Protein AF-A0A7S0VX05-F1 (afdb_monomer_lite)

Foldseek 3Di:
DDDDDDDDDWADDAEFLADPDPVVLVCCAVVVVAPHQLPLQHPHPNNLLLLQQDPQLVVVLDVVQDTHRDHDYHYPVSSLVSRLVVCLVPAFEWAKAFAWAKEAAPPFDPPDKDWFKDQSHPPCCVSPIDIAIDDRIKIFYPVQEDAPAPPPNQGAYAQAWAAEAQAWIKGFPDFDADPVRDGRYTYIHTDPCCGRNDDDPPHDDRDHYGYIHGPVQWAKEKEKEADRQFQGRDQCPVPVNNRVVRGDPVRIDITTMTITNVCLPQAASGWHAHPQFAIWGFRNPQADRSYTYINGSHGSDDPSVPVDDDDDDDDDDDDDDDDDDDDDDDPVVLPAQLVLQWFKAKKFFQAWDQDPPDQQKIWTFIFQVDPVHTFTAIASCNQADDRVRRHGAIAMWGQQEDWDDDVNDTHRIYTKWFAPPSRPHIFGFGADPPFDRNFGKDWPPRDHRPHDNHLRDPSSNCSCVVQQVQWHAAQVQFTHGVNTFTATPRGTTGTPPDHRTGMD

Structure (mmCIF, N/CA/C/O backbone):
data_AF-A0A7S0VX05-F1
#
_entry.id   AF-A0A7S0VX05-F1
#
loop_
_atom_site.group_PDB
_atom_site.id
_atom_site.type_symbol
_atom_site.label_atom_id
_atom_site.label_alt_id
_atom_site.label_comp_id
_atom_site.label_asym_id
_atom_site.label_entity_id
_atom_site.label_seq_id
_atom_site.pdbx_PDB_ins_code
_atom_site.Cartn_x
_atom_site.Cartn_y
_atom_site.Cartn_z
_atom_site.occupancy
_atom_site.B_iso_or_equiv
_atom_site.auth_seq_id
_atom_site.auth_comp_id
_atom_site.auth_asym_id
_atom_site.auth_atom_id
_atom_site.pdbx_PDB_model_num
ATOM 1 N N . THR A 1 1 ? 25.798 25.244 -46.385 1.00 67.06 1 THR A N 1
ATOM 2 C CA . THR A 1 1 ? 25.221 23.884 -46.504 1.00 67.06 1 THR A CA 1
ATOM 3 C C . THR A 1 1 ? 24.733 23.450 -45.132 1.00 67.06 1 THR A C 1
ATOM 5 O O . THR A 1 1 ? 25.464 23.641 -44.169 1.00 67.06 1 THR A O 1
ATOM 8 N N . LYS A 1 2 ? 23.485 22.974 -44.989 1.00 72.12 2 LYS A N 1
ATOM 9 C CA . LYS A 1 2 ? 22.988 22.455 -43.697 1.00 72.12 2 LYS A CA 1
ATOM 10 C C . LYS A 1 2 ? 23.768 21.185 -43.349 1.00 72.12 2 LYS A C 1
ATOM 12 O O . LYS A 1 2 ? 23.947 20.338 -44.221 1.00 72.12 2 LYS A O 1
ATOM 17 N N . ALA A 1 3 ? 24.238 21.073 -42.109 1.00 83.50 3 ALA A N 1
ATOM 18 C CA . ALA A 1 3 ? 24.873 19.850 -41.630 1.00 83.50 3 ALA A CA 1
ATOM 19 C C . ALA A 1 3 ? 23.890 18.663 -41.746 1.00 83.50 3 ALA A C 1
ATOM 21 O O . ALA A 1 3 ? 22.695 18.857 -41.492 1.00 83.50 3 ALA A O 1
ATOM 22 N N . PRO A 1 4 ? 24.353 17.461 -42.142 1.00 87.69 4 PRO A N 1
ATOM 23 C CA . PRO A 1 4 ? 23.494 16.285 -42.210 1.00 87.69 4 PRO A CA 1
ATOM 24 C C . PRO A 1 4 ? 23.009 15.888 -40.804 1.00 87.69 4 PRO A C 1
ATOM 26 O O . PRO A 1 4 ? 23.746 16.077 -39.829 1.00 87.69 4 PRO A O 1
ATOM 29 N N . PRO A 1 5 ? 21.782 15.351 -40.676 1.00 93.62 5 PRO A N 1
ATOM 30 C CA . PRO A 1 5 ? 21.260 14.905 -39.389 1.00 93.62 5 PRO A CA 1
ATOM 31 C C . PRO A 1 5 ? 22.116 13.766 -38.821 1.00 93.62 5 PRO A C 1
ATOM 33 O O . PRO A 1 5 ? 22.650 12.943 -39.565 1.00 93.62 5 PRO A O 1
ATOM 36 N N . ARG A 1 6 ? 22.234 13.715 -37.490 1.00 94.62 6 ARG A N 1
ATOM 37 C CA . ARG A 1 6 ? 22.902 12.627 -36.765 1.00 94.62 6 ARG A CA 1
ATOM 38 C C . ARG A 1 6 ? 21.854 11.736 -36.104 1.00 94.62 6 ARG A C 1
ATOM 40 O O . ARG A 1 6 ? 20.959 12.249 -35.438 1.00 94.62 6 ARG A O 1
ATOM 47 N N . GLN A 1 7 ? 21.980 10.426 -36.293 1.00 96.06 7 GLN A N 1
ATOM 48 C CA . GLN A 1 7 ? 21.148 9.418 -35.638 1.00 96.06 7 GLN A CA 1
ATOM 49 C C . GLN A 1 7 ? 21.817 8.957 -34.341 1.00 96.06 7 GLN A C 1
ATOM 51 O O . GLN A 1 7 ? 23.011 8.660 -34.328 1.00 96.06 7 GLN A O 1
ATOM 56 N N . THR A 1 8 ? 21.025 8.874 -33.274 1.00 94.56 8 THR A N 1
ATOM 57 C CA . THR A 1 8 ? 21.423 8.298 -31.988 1.00 94.56 8 THR A CA 1
ATOM 58 C C . THR A 1 8 ? 20.384 7.263 -31.590 1.00 94.56 8 THR A C 1
ATOM 60 O O . THR A 1 8 ? 19.186 7.507 -31.712 1.00 94.56 8 THR A O 1
ATOM 63 N N . GLU A 1 9 ? 20.850 6.118 -31.109 1.00 95.19 9 GLU A N 1
ATOM 64 C CA . GLU A 1 9 ? 20.012 4.990 -30.710 1.00 95.19 9 GLU A CA 1
ATOM 65 C C . GLU A 1 9 ? 20.078 4.785 -29.197 1.00 95.19 9 GLU A C 1
ATOM 67 O O . GLU A 1 9 ? 21.109 5.044 -28.568 1.00 95.19 9 GLU A O 1
ATOM 72 N N . PHE A 1 10 ? 18.969 4.309 -28.639 1.00 94.88 10 PHE A N 1
ATOM 73 C CA . PHE A 1 10 ? 18.800 3.951 -27.236 1.00 94.88 10 PHE A CA 1
ATOM 74 C C . PHE A 1 10 ? 17.977 2.662 -27.137 1.00 94.88 10 PHE A C 1
ATOM 76 O O . PHE A 1 10 ? 17.250 2.313 -28.073 1.00 94.88 10 PHE A O 1
ATOM 83 N N . SER A 1 11 ? 18.115 1.944 -26.026 1.00 92.12 11 SER A N 1
ATOM 84 C CA . SER A 1 11 ? 17.412 0.686 -25.811 1.00 92.12 11 SER A CA 1
ATOM 85 C C . SER A 1 11 ? 15.916 0.907 -25.625 1.00 92.12 11 SER A C 1
ATOM 87 O O . SER A 1 11 ? 15.439 1.945 -25.158 1.00 92.12 11 SER A O 1
ATOM 89 N N . ARG A 1 12 ? 15.137 -0.096 -26.020 1.00 92.00 12 ARG A N 1
ATOM 90 C CA . ARG A 1 12 ? 13.693 -0.074 -25.822 1.00 92.00 12 ARG A CA 1
ATOM 91 C C . ARG A 1 12 ? 13.375 -0.394 -24.361 1.00 92.00 12 ARG A C 1
ATOM 93 O O . ARG A 1 12 ? 13.951 -1.315 -23.791 1.00 92.00 12 ARG A O 1
ATOM 100 N N . LEU A 1 13 ? 12.390 0.303 -23.796 1.00 92.12 13 LEU A N 1
ATOM 101 C CA . LEU A 1 13 ? 11.791 -0.076 -22.519 1.00 92.12 13 LEU A CA 1
ATOM 102 C C . LEU A 1 13 ? 11.137 -1.460 -22.632 1.00 92.12 13 LEU A C 1
ATOM 104 O O . LEU A 1 13 ? 10.221 -1.636 -23.443 1.00 92.12 13 LEU A O 1
ATOM 108 N N . ASN A 1 14 ? 11.532 -2.392 -21.767 1.00 91.06 14 ASN A N 1
ATOM 109 C CA . ASN A 1 14 ? 10.716 -3.552 -21.422 1.00 91.06 14 ASN A CA 1
ATOM 110 C C . ASN A 1 14 ? 10.300 -3.450 -19.958 1.00 91.06 14 ASN A C 1
ATOM 112 O O . ASN A 1 14 ? 11.079 -3.040 -19.101 1.00 91.06 14 ASN A O 1
ATOM 116 N N . LEU A 1 15 ? 9.048 -3.799 -19.696 1.00 93.88 15 LEU A N 1
ATOM 117 C CA . LEU A 1 15 ? 8.442 -3.754 -18.376 1.00 93.88 15 LEU A CA 1
ATOM 118 C C . LEU A 1 15 ? 7.945 -5.166 -18.067 1.00 93.88 15 LEU A C 1
ATOM 120 O O . LEU A 1 15 ? 7.324 -5.805 -18.921 1.00 93.88 15 LEU A O 1
ATOM 124 N N . GLN A 1 16 ? 8.246 -5.663 -16.875 1.00 94.19 16 GLN A N 1
ATOM 125 C CA . GLN A 1 16 ? 7.827 -6.994 -16.458 1.00 94.19 16 GLN A CA 1
ATOM 126 C C . GLN A 1 16 ? 6.302 -7.079 -16.323 1.00 94.19 16 GLN A C 1
ATOM 128 O O . GLN A 1 16 ? 5.625 -6.072 -16.105 1.00 94.19 16 GLN A O 1
ATOM 133 N N . TYR A 1 17 ? 5.755 -8.293 -16.426 1.00 95.50 17 TYR A N 1
ATOM 134 C CA . TYR A 1 17 ? 4.317 -8.576 -16.283 1.00 95.50 17 TYR A CA 1
ATOM 135 C C . TYR A 1 17 ? 3.429 -7.861 -17.313 1.00 95.50 17 TYR A C 1
ATOM 137 O O . TYR A 1 17 ? 2.230 -7.667 -17.095 1.00 95.50 17 TYR A O 1
ATOM 145 N N . THR A 1 18 ? 4.010 -7.450 -18.442 1.00 95.19 18 THR A N 1
ATOM 146 C CA . THR A 1 18 ? 3.303 -6.803 -19.546 1.00 95.19 18 THR A CA 1
ATOM 147 C C . THR A 1 18 ? 3.872 -7.219 -20.901 1.00 95.19 18 THR A C 1
ATOM 149 O O . THR A 1 18 ? 4.925 -7.847 -21.000 1.00 95.19 18 THR A O 1
ATOM 152 N N . VAL A 1 19 ? 3.158 -6.872 -21.971 1.00 95.19 19 VAL A N 1
ATOM 153 C CA . VAL A 1 19 ? 3.586 -7.081 -23.355 1.00 95.19 19 VAL A CA 1
ATOM 154 C C . VAL A 1 19 ? 3.500 -5.768 -24.123 1.00 95.19 19 VAL A C 1
ATOM 156 O O . VAL A 1 19 ? 2.478 -5.094 -24.114 1.00 95.19 19 VAL A O 1
ATOM 159 N N . LEU A 1 20 ? 4.568 -5.406 -24.835 1.00 94.06 20 LEU A N 1
ATOM 160 C CA . LEU A 1 20 ? 4.617 -4.175 -25.643 1.00 94.06 20 LEU A CA 1
ATOM 161 C C . LEU A 1 20 ? 4.624 -4.457 -27.155 1.00 94.06 20 LEU A C 1
ATOM 163 O O . LEU A 1 20 ? 4.715 -3.544 -27.979 1.00 94.06 20 LEU A O 1
ATOM 167 N N . SER A 1 21 ? 4.567 -5.729 -27.553 1.00 94.44 21 SER A N 1
ATOM 168 C CA . SER A 1 21 ? 4.490 -6.121 -28.962 1.00 94.44 21 SER A CA 1
ATOM 169 C C . SER A 1 21 ? 3.117 -5.779 -29.535 1.00 94.44 21 SER A C 1
ATOM 171 O O . SER A 1 21 ? 2.102 -6.249 -29.027 1.00 94.44 21 SER A O 1
ATOM 173 N N . LYS A 1 22 ? 3.086 -5.025 -30.642 1.00 96.31 22 LYS A N 1
ATOM 174 C CA . LYS A 1 22 ? 1.840 -4.652 -31.330 1.00 96.31 22 LYS A CA 1
ATOM 175 C C . LYS A 1 22 ? 0.996 -5.876 -31.696 1.00 96.31 22 LYS A C 1
ATOM 177 O O . LYS A 1 22 ? -0.210 -5.846 -31.504 1.00 96.31 22 LYS A O 1
ATOM 182 N N . ARG A 1 23 ? 1.632 -6.960 -32.162 1.00 96.94 23 ARG A N 1
ATOM 183 C CA . ARG A 1 23 ? 0.952 -8.222 -32.496 1.00 96.94 23 ARG A CA 1
ATOM 184 C C . ARG A 1 23 ? 0.239 -8.817 -31.276 1.00 96.94 23 ARG A C 1
ATOM 186 O O . ARG A 1 23 ? -0.935 -9.140 -31.371 1.00 96.94 23 ARG A O 1
ATOM 193 N N . LYS A 1 24 ? 0.935 -8.899 -30.134 1.00 97.19 24 LYS A N 1
ATOM 194 C CA . LYS A 1 24 ? 0.372 -9.421 -28.876 1.00 97.19 24 LYS A CA 1
ATOM 195 C C . LYS A 1 24 ? -0.763 -8.528 -28.346 1.00 97.19 24 LYS A C 1
ATOM 197 O O . LYS A 1 24 ? -1.786 -9.037 -27.912 1.00 97.19 24 LYS A O 1
ATOM 202 N N . LEU A 1 25 ? -0.612 -7.201 -28.425 1.00 98.19 25 LEU A N 1
ATOM 203 C CA . LEU A 1 25 ? -1.645 -6.249 -27.991 1.00 98.19 25 LEU A CA 1
ATOM 204 C C . LEU A 1 25 ? -2.913 -6.305 -28.855 1.00 98.19 25 LEU A C 1
ATOM 206 O O . LEU A 1 25 ? -4.008 -6.254 -28.309 1.00 98.19 25 LEU A O 1
ATOM 210 N N . ILE A 1 26 ? -2.772 -6.430 -30.181 1.00 98.44 26 ILE A N 1
ATOM 211 C CA . ILE A 1 26 ? -3.913 -6.639 -31.087 1.00 98.44 26 ILE A CA 1
ATOM 212 C C . ILE A 1 26 ? -4.650 -7.921 -30.701 1.00 98.44 26 ILE A C 1
ATOM 214 O O . ILE A 1 26 ? -5.863 -7.884 -30.530 1.00 98.44 26 ILE A O 1
ATOM 218 N N . GLN A 1 27 ? -3.914 -9.013 -30.482 1.00 98.19 27 GLN A N 1
ATOM 219 C CA . GLN A 1 27 ? -4.496 -10.296 -30.101 1.00 98.19 27 GLN A CA 1
ATOM 220 C C . GLN A 1 27 ? -5.305 -10.208 -28.797 1.00 98.19 27 GLN A C 1
ATOM 222 O O . GLN A 1 27 ? -6.437 -10.678 -28.758 1.00 98.19 27 GLN A O 1
ATOM 227 N N . LEU A 1 28 ? -4.782 -9.536 -27.760 1.00 98.44 28 LEU A N 1
ATOM 228 C CA . LEU A 1 28 ? -5.517 -9.311 -26.504 1.00 98.44 28 LEU A CA 1
ATOM 229 C C . LEU A 1 28 ? -6.872 -8.619 -26.726 1.00 98.44 28 LEU A C 1
ATOM 231 O O . LEU A 1 28 ? -7.844 -8.944 -26.045 1.00 98.44 28 LEU A O 1
ATOM 235 N N . VAL A 1 29 ? -6.934 -7.669 -27.662 1.00 98.31 29 VAL A N 1
ATOM 236 C CA . VAL A 1 29 ? -8.146 -6.898 -27.968 1.00 98.31 29 VAL A CA 1
ATOM 237 C C . VAL A 1 29 ? -9.105 -7.687 -28.862 1.00 98.31 29 VAL A C 1
ATOM 239 O O . VAL A 1 29 ? -10.288 -7.783 -28.547 1.00 98.31 29 VAL A O 1
ATOM 242 N N . GLU A 1 30 ? -8.619 -8.258 -29.966 1.00 98.31 30 GLU A N 1
ATOM 243 C CA . GLU A 1 30 ? -9.450 -8.978 -30.942 1.00 98.31 30 GLU A CA 1
ATOM 244 C C . GLU A 1 30 ? -10.059 -10.256 -30.350 1.00 98.31 30 GLU A C 1
ATOM 246 O O . GLU A 1 30 ? -11.229 -10.552 -30.597 1.00 98.31 30 GLU A O 1
ATOM 251 N N . GLU A 1 31 ? -9.306 -10.967 -29.507 1.00 98.25 31 GLU A N 1
ATOM 252 C CA . GLU A 1 31 ? -9.779 -12.160 -28.796 1.00 98.25 31 GLU A CA 1
ATOM 253 C C . GLU A 1 31 ? -10.513 -11.836 -27.480 1.00 98.25 31 GLU A C 1
ATOM 255 O O . GLU A 1 31 ? -10.957 -12.748 -26.786 1.00 98.25 31 GLU A O 1
ATOM 26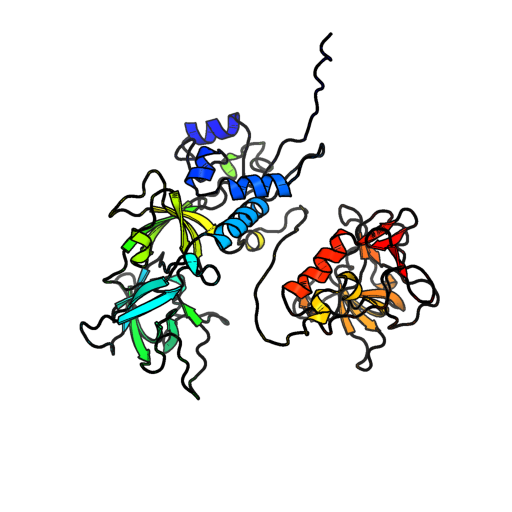0 N N . LYS A 1 32 ? -10.699 -10.548 -27.148 1.00 98.06 32 LYS A N 1
ATOM 261 C CA . LYS A 1 32 ? -11.468 -10.068 -25.982 1.00 98.06 32 LYS A CA 1
ATOM 262 C C . LYS A 1 32 ? -10.935 -10.521 -24.615 1.00 98.06 32 LYS A C 1
ATOM 264 O O . LYS A 1 32 ? -11.705 -10.680 -23.669 1.00 98.06 32 LYS A O 1
ATOM 269 N N . HIS A 1 33 ? -9.617 -10.660 -24.476 1.00 97.94 33 HIS A N 1
ATOM 270 C CA . HIS A 1 33 ? -8.969 -10.825 -23.163 1.00 97.94 33 HIS A CA 1
ATOM 271 C C . HIS A 1 33 ? -8.995 -9.522 -22.342 1.00 97.94 33 HIS A C 1
ATOM 273 O O . HIS A 1 33 ? -8.897 -9.541 -21.114 1.00 97.94 33 HIS A O 1
ATOM 279 N N . VAL A 1 34 ? -9.158 -8.384 -23.025 1.00 98.19 34 VAL A N 1
ATOM 280 C CA . VAL A 1 34 ? -9.359 -7.044 -22.454 1.00 98.19 34 VAL A CA 1
ATOM 281 C C . VAL A 1 34 ? -10.563 -6.347 -23.100 1.00 98.19 34 VAL A C 1
ATOM 283 O O . VAL A 1 34 ? -10.989 -6.721 -24.190 1.00 98.19 34 VAL A O 1
ATOM 286 N N . GLU A 1 35 ? -11.099 -5.307 -22.457 1.00 95.69 35 GLU A N 1
ATOM 287 C CA . GLU A 1 35 ? -12.268 -4.548 -22.940 1.00 95.69 35 GLU A CA 1
ATOM 288 C C . GLU A 1 35 ? -11.981 -3.737 -24.215 1.00 95.69 35 GLU A C 1
ATOM 290 O O . GLU A 1 35 ? -12.895 -3.368 -24.952 1.00 95.69 35 GLU A O 1
ATOM 295 N N . GLY A 1 36 ? -10.708 -3.432 -24.475 1.00 97.56 36 GLY A N 1
ATOM 296 C CA . GLY A 1 36 ? -10.260 -2.675 -25.638 1.00 97.56 36 GLY A CA 1
ATOM 297 C C . GLY A 1 36 ? -8.933 -1.959 -25.400 1.00 97.56 36 GLY A C 1
ATOM 298 O O . GLY A 1 36 ? -8.243 -2.175 -24.406 1.00 97.56 36 GLY A O 1
ATOM 299 N N . TRP A 1 37 ? -8.574 -1.049 -26.307 1.00 98.25 37 TRP A N 1
ATOM 300 C CA . TRP A 1 37 ? -7.308 -0.302 -26.240 1.00 98.25 37 TRP A CA 1
ATOM 301 C C . TRP A 1 37 ? -7.195 0.655 -25.047 1.00 98.25 37 TRP A C 1
ATOM 303 O O . TRP A 1 37 ? -6.087 1.054 -24.688 1.00 98.25 37 TRP A O 1
ATOM 313 N N . SER A 1 38 ? -8.316 1.062 -24.454 1.00 97.94 38 SER A N 1
ATOM 314 C CA . SER A 1 38 ? -8.375 1.910 -23.259 1.00 97.94 38 SER A CA 1
ATOM 315 C C . SER A 1 38 ? -8.634 1.122 -21.972 1.00 97.94 38 SER A C 1
ATOM 317 O O . SER A 1 38 ? -8.846 1.746 -20.936 1.00 97.94 38 SER A O 1
ATOM 319 N N . ASP A 1 39 ? -8.625 -0.215 -22.011 1.00 98.62 39 ASP A N 1
ATOM 320 C CA . ASP A 1 39 ? -8.733 -1.042 -20.806 1.00 98.62 39 ASP A CA 1
ATOM 321 C C . ASP A 1 39 ? -7.608 -0.672 -19.813 1.00 98.62 39 ASP A C 1
ATOM 323 O O . ASP A 1 39 ? -6.441 -0.621 -20.216 1.00 98.62 39 ASP A O 1
ATOM 327 N N . PRO A 1 40 ? -7.908 -0.409 -18.528 1.00 98.50 40 PRO A N 1
ATOM 328 C CA . PRO A 1 40 ? -6.902 -0.057 -17.521 1.00 98.50 40 PRO A CA 1
ATOM 329 C C . PRO A 1 40 ? -5.776 -1.084 -17.306 1.00 98.50 40 PRO A C 1
ATOM 331 O O . PRO A 1 40 ? -4.728 -0.744 -16.752 1.00 98.50 40 PRO A O 1
ATOM 334 N N . ARG A 1 41 ? -5.948 -2.337 -17.739 1.00 98.00 41 ARG A N 1
ATOM 335 C CA . ARG A 1 41 ? -4.910 -3.382 -17.703 1.00 98.00 41 ARG A CA 1
ATOM 336 C C . ARG A 1 41 ? -3.910 -3.264 -18.854 1.00 98.00 41 ARG A C 1
ATOM 338 O O . ARG A 1 41 ? -2.835 -3.857 -18.786 1.00 98.00 41 ARG A O 1
ATOM 345 N N . MET A 1 42 ? -4.244 -2.514 -19.905 1.00 98.12 42 MET A N 1
ATOM 346 C CA . MET A 1 42 ? -3.397 -2.362 -21.086 1.00 98.12 42 MET A CA 1
ATOM 347 C C . MET A 1 42 ? -2.260 -1.358 -20.842 1.00 98.12 42 MET A C 1
ATOM 349 O O . MET A 1 42 ? -2.496 -0.281 -20.293 1.00 98.12 42 MET A O 1
ATOM 353 N N . PRO A 1 43 ? -1.036 -1.629 -21.338 1.00 97.00 43 PRO A N 1
ATOM 354 C CA . PRO A 1 43 ? 0.110 -0.720 -21.217 1.00 97.00 43 PRO A CA 1
ATOM 355 C C . PRO A 1 43 ? 0.064 0.443 -22.227 1.00 97.00 43 PRO A C 1
ATOM 357 O O . PRO A 1 43 ? 1.081 1.052 -22.553 1.00 97.00 43 PRO A O 1
ATOM 360 N N . THR A 1 44 ? -1.107 0.729 -22.789 1.00 98.00 44 THR A N 1
ATOM 361 C CA . THR A 1 44 ? -1.328 1.833 -23.722 1.00 98.00 44 THR A CA 1
ATOM 362 C C . THR A 1 44 ? -1.449 3.134 -22.941 1.00 98.00 44 THR A C 1
ATOM 364 O O . THR A 1 44 ? -1.965 3.143 -21.826 1.00 98.00 44 THR A O 1
ATOM 367 N N . LEU A 1 45 ? -1.058 4.267 -23.535 1.00 98.12 45 LEU A N 1
ATOM 368 C CA . LEU A 1 45 ? -1.234 5.572 -22.881 1.00 98.12 45 LEU A CA 1
ATOM 369 C C . LEU A 1 45 ? -2.706 5.856 -22.531 1.00 98.12 45 LEU A C 1
ATOM 371 O O . LEU A 1 45 ? -2.990 6.447 -21.494 1.00 98.12 45 LEU A O 1
ATOM 375 N N . SER A 1 46 ? -3.648 5.399 -23.361 1.00 98.00 46 SER A N 1
ATOM 376 C CA . SER A 1 46 ? -5.084 5.472 -23.078 1.00 98.00 46 SER A CA 1
ATOM 377 C C . SER A 1 46 ? -5.502 4.598 -21.894 1.00 98.00 46 SER A C 1
ATOM 379 O O . SER A 1 46 ? -6.267 5.065 -21.053 1.00 98.00 46 SER A O 1
ATOM 381 N N . GLY A 1 47 ? -4.996 3.364 -21.810 1.00 98.25 47 GLY A N 1
ATOM 382 C CA . GLY A 1 47 ? -5.283 2.429 -20.723 1.00 98.25 47 GLY A CA 1
ATOM 383 C C . GLY A 1 47 ? -4.725 2.917 -19.392 1.00 98.25 47 GLY A C 1
ATOM 384 O O . GLY A 1 47 ? -5.475 3.073 -18.432 1.00 98.25 47 GLY A O 1
ATOM 385 N N . VAL A 1 48 ? -3.442 3.288 -19.343 1.00 97.62 48 VAL A N 1
ATOM 386 C CA . VAL A 1 48 ? -2.817 3.797 -18.107 1.00 97.62 48 VAL A CA 1
ATOM 387 C C . VAL A 1 48 ? -3.430 5.125 -17.652 1.00 97.62 48 VAL A C 1
ATOM 389 O O . VAL A 1 48 ? -3.608 5.331 -16.452 1.00 97.62 48 VAL A O 1
ATOM 392 N N . ARG A 1 49 ? -3.841 6.000 -18.584 1.00 98.44 49 ARG A N 1
ATOM 393 C CA . ARG A 1 49 ? -4.586 7.225 -18.253 1.00 98.44 49 ARG A CA 1
ATOM 394 C C . ARG A 1 49 ? -5.948 6.900 -17.639 1.00 98.44 49 ARG A C 1
ATOM 396 O O . ARG A 1 49 ? -6.277 7.472 -16.605 1.00 98.44 49 ARG A O 1
ATOM 403 N N . ARG A 1 50 ? -6.720 5.976 -18.229 1.00 98.44 50 ARG A N 1
ATOM 404 C CA . ARG A 1 50 ? -8.020 5.542 -17.679 1.00 98.44 50 ARG A CA 1
ATOM 405 C C . ARG A 1 50 ? -7.862 4.827 -16.332 1.00 98.44 50 ARG A C 1
ATOM 407 O O . ARG A 1 50 ? -8.679 5.017 -15.435 1.00 98.44 50 ARG A O 1
ATOM 414 N N . ARG A 1 51 ? -6.778 4.062 -16.151 1.00 98.50 51 ARG A N 1
ATOM 415 C CA . ARG A 1 51 ? -6.401 3.468 -14.857 1.00 98.50 51 ARG A CA 1
ATOM 416 C C . ARG A 1 51 ? -6.164 4.524 -13.782 1.00 98.50 51 ARG A C 1
ATOM 418 O O . ARG A 1 51 ? -6.377 4.232 -12.613 1.00 98.50 51 ARG A O 1
ATOM 425 N N . GLY A 1 52 ? -5.752 5.727 -14.178 1.00 98.38 52 GLY A N 1
ATOM 426 C CA . GLY A 1 52 ? -5.522 6.865 -13.296 1.00 98.38 52 GLY A CA 1
ATOM 427 C C . GLY A 1 52 ? -4.052 7.208 -13.074 1.00 98.38 52 GLY A C 1
ATOM 428 O O . GLY A 1 52 ? -3.761 8.014 -12.193 1.00 98.38 52 GLY A O 1
ATOM 429 N N . TYR A 1 53 ? -3.122 6.642 -13.854 1.00 98.31 53 TYR A N 1
ATOM 430 C CA . TYR A 1 53 ? -1.740 7.124 -13.851 1.00 98.31 53 TYR A CA 1
ATOM 431 C C . TYR A 1 53 ? -1.700 8.564 -14.353 1.00 98.31 53 TYR A C 1
ATOM 433 O O . TYR A 1 53 ? -2.270 8.897 -15.396 1.00 98.31 53 TYR A O 1
ATOM 441 N N . THR A 1 54 ? -1.007 9.417 -13.607 1.00 98.06 54 THR A N 1
ATOM 442 C CA . THR A 1 54 ? -0.843 10.818 -13.975 1.00 98.06 54 THR A CA 1
ATOM 443 C C . THR A 1 54 ? 0.301 10.981 -14.979 1.00 98.06 54 THR A C 1
ATOM 445 O O . THR A 1 54 ? 1.262 10.200 -14.966 1.00 98.06 54 THR A O 1
ATOM 448 N N . PRO A 1 55 ? 0.249 12.003 -15.850 1.00 98.25 55 PRO A N 1
ATOM 449 C CA . PRO A 1 55 ? 1.378 12.350 -16.707 1.00 98.25 55 PRO A CA 1
ATOM 450 C C . PRO A 1 55 ? 2.679 12.564 -15.917 1.00 98.25 55 PRO A C 1
ATOM 452 O O . PRO A 1 55 ? 3.751 12.188 -16.382 1.00 98.25 55 PRO A O 1
ATOM 455 N N . GLU A 1 56 ? 2.584 13.136 -14.717 1.00 98.38 56 GLU A N 1
ATOM 456 C CA . GLU A 1 56 ? 3.700 13.376 -13.799 1.00 98.38 56 GLU A CA 1
ATOM 457 C C . GLU A 1 56 ? 4.351 12.059 -13.361 1.00 98.38 56 GLU A C 1
ATOM 459 O O . GLU A 1 56 ? 5.572 11.938 -13.430 1.00 98.38 56 GLU A O 1
ATOM 464 N N . ALA A 1 57 ? 3.555 11.051 -12.989 1.00 97.62 57 ALA A N 1
ATOM 465 C CA . ALA A 1 57 ? 4.066 9.740 -12.592 1.00 97.62 57 ALA A CA 1
ATOM 466 C C . ALA A 1 57 ? 4.773 9.019 -13.749 1.00 97.62 57 ALA A C 1
ATOM 468 O O . ALA A 1 57 ? 5.815 8.400 -13.542 1.00 97.62 57 ALA A O 1
ATOM 469 N N . LEU A 1 58 ? 4.242 9.127 -14.973 1.00 97.94 58 LEU A N 1
ATOM 470 C CA . LEU A 1 58 ? 4.869 8.536 -16.159 1.00 97.94 58 LEU A CA 1
ATOM 471 C C . LEU A 1 58 ? 6.190 9.228 -16.518 1.00 97.94 58 LEU A C 1
ATOM 473 O O . LEU A 1 58 ? 7.157 8.551 -16.855 1.00 97.94 58 LEU A O 1
ATOM 477 N N . ARG A 1 59 ? 6.260 10.562 -16.417 1.00 98.31 59 ARG A N 1
ATOM 478 C CA . ARG A 1 59 ? 7.515 11.301 -16.633 1.00 98.31 59 ARG A CA 1
ATOM 479 C C . ARG A 1 59 ? 8.564 10.946 -15.583 1.00 98.31 59 ARG A C 1
ATOM 481 O O . ARG A 1 59 ? 9.697 10.667 -15.957 1.00 98.31 59 ARG A O 1
ATOM 488 N N . LEU A 1 60 ? 8.166 10.877 -14.311 1.00 97.38 60 LEU A N 1
ATOM 489 C CA . LEU A 1 60 ? 9.039 10.456 -13.214 1.00 97.38 60 LEU A CA 1
ATOM 490 C C . LEU A 1 60 ? 9.554 9.023 -13.414 1.00 97.38 60 LEU A C 1
ATOM 492 O O . LEU A 1 60 ? 10.715 8.733 -13.152 1.00 97.38 60 LEU A O 1
ATOM 496 N N . PHE A 1 61 ? 8.708 8.121 -13.915 1.00 96.94 61 PHE A N 1
ATOM 497 C CA . PHE A 1 61 ? 9.126 6.771 -14.287 1.00 96.94 61 PHE A CA 1
ATOM 498 C C . PHE A 1 61 ? 10.181 6.775 -15.401 1.00 96.94 61 PHE A C 1
ATOM 500 O O . PHE A 1 61 ? 11.220 6.138 -15.246 1.00 96.94 61 PHE A O 1
ATOM 507 N N . CYS A 1 62 ? 9.963 7.529 -16.483 1.00 95.69 62 CYS A N 1
ATOM 508 C CA . CYS A 1 62 ? 10.951 7.657 -17.558 1.00 95.69 62 CYS A CA 1
ATOM 509 C C . CYS A 1 62 ? 12.279 8.258 -17.068 1.00 95.69 62 CYS A C 1
ATOM 511 O O . CYS A 1 62 ? 13.339 7.813 -17.497 1.00 95.69 62 CYS A O 1
ATOM 513 N N . GLU A 1 63 ? 12.229 9.242 -16.167 1.00 93.69 63 GLU A N 1
ATOM 514 C CA . GLU A 1 63 ? 13.419 9.848 -15.560 1.00 93.69 63 GLU A CA 1
ATOM 515 C C . GLU A 1 63 ? 14.219 8.828 -14.741 1.00 93.69 63 GLU A C 1
ATOM 517 O O . GLU A 1 63 ? 15.430 8.722 -14.911 1.00 93.69 63 GLU A O 1
ATOM 522 N N . ARG A 1 64 ? 13.541 8.022 -13.913 1.00 89.31 64 ARG A N 1
ATOM 523 C CA . ARG A 1 64 ? 14.188 7.004 -13.068 1.00 89.31 64 ARG A CA 1
ATOM 524 C C . ARG A 1 64 ? 14.798 5.852 -13.846 1.00 89.31 64 ARG A C 1
ATOM 526 O O . ARG A 1 64 ? 15.838 5.343 -13.450 1.00 89.31 64 ARG A O 1
ATOM 533 N N . VAL A 1 65 ? 14.138 5.412 -14.915 1.00 90.25 65 VAL A N 1
ATOM 534 C CA . VAL A 1 65 ? 14.669 4.339 -15.769 1.00 90.25 65 VAL A CA 1
ATOM 535 C C . VAL A 1 65 ? 15.873 4.831 -16.577 1.00 90.25 65 VAL A C 1
ATOM 537 O O . VAL A 1 65 ? 16.775 4.051 -16.878 1.00 90.25 65 VAL A O 1
ATOM 540 N N . GLY A 1 66 ? 15.910 6.127 -16.897 1.00 90.12 66 GLY A N 1
ATOM 541 C CA . GLY A 1 66 ? 16.988 6.733 -17.662 1.00 90.12 66 GLY A CA 1
ATOM 542 C C . GLY A 1 66 ? 17.011 6.287 -19.126 1.00 90.12 66 GLY A C 1
ATOM 543 O O . GLY A 1 66 ? 16.120 5.596 -19.624 1.00 90.12 66 GLY A O 1
ATOM 544 N N . ILE A 1 67 ? 18.046 6.725 -19.843 1.00 91.56 67 ILE A N 1
ATOM 545 C CA . ILE A 1 67 ? 18.274 6.381 -21.249 1.00 91.56 67 ILE A CA 1
ATOM 546 C C . ILE A 1 67 ? 19.652 5.740 -21.352 1.00 91.56 67 ILE A C 1
ATOM 548 O O . ILE A 1 67 ? 20.660 6.367 -21.033 1.00 91.56 67 ILE A O 1
ATOM 552 N N . SER A 1 68 ? 19.702 4.501 -21.832 1.00 89.56 68 SER A N 1
ATOM 553 C CA . SER A 1 68 ? 20.950 3.776 -22.059 1.00 89.56 68 SER A CA 1
ATOM 554 C C . SER A 1 68 ? 20.895 3.016 -23.387 1.00 89.56 68 SER A C 1
ATOM 556 O O . SER A 1 68 ? 19.874 3.001 -24.075 1.00 89.56 68 SER A O 1
ATOM 558 N N . LYS A 1 69 ? 22.018 2.409 -23.783 1.00 88.81 69 LYS A N 1
ATOM 559 C CA . LYS A 1 69 ? 22.071 1.460 -24.909 1.00 88.81 69 LYS A CA 1
ATOM 560 C C . LYS A 1 69 ? 21.939 0.002 -24.463 1.00 88.81 69 LYS A C 1
ATOM 562 O O . LYS A 1 69 ? 21.812 -0.866 -25.317 1.00 88.81 69 LYS A O 1
ATOM 567 N N . ALA A 1 70 ? 21.996 -0.259 -23.158 1.00 83.31 70 ALA A N 1
ATOM 568 C CA . ALA A 1 70 ? 21.833 -1.593 -22.599 1.00 83.31 70 ALA A CA 1
ATOM 569 C C . ALA A 1 70 ? 20.345 -1.942 -22.532 1.00 83.31 70 ALA A C 1
ATOM 571 O O . ALA A 1 70 ? 19.520 -1.079 -22.214 1.00 83.31 70 ALA A O 1
ATOM 572 N N . ASP A 1 71 ? 19.997 -3.191 -22.831 1.00 79.88 71 ASP A N 1
ATOM 573 C CA . ASP A 1 71 ? 18.613 -3.646 -22.740 1.00 79.88 71 ASP A CA 1
ATOM 574 C C . ASP A 1 71 ? 18.080 -3.475 -21.315 1.00 79.88 71 ASP A C 1
ATOM 576 O O . ASP A 1 71 ? 18.736 -3.818 -20.334 1.00 79.88 71 ASP A O 1
ATOM 580 N N . SER A 1 72 ? 16.872 -2.920 -21.209 1.00 77.31 72 SER A N 1
ATOM 581 C CA . SER A 1 72 ? 16.207 -2.683 -19.929 1.00 77.31 72 SER A CA 1
ATOM 582 C C . SER A 1 72 ? 15.041 -3.651 -19.761 1.00 77.31 72 SER A C 1
ATOM 584 O O . SER A 1 72 ? 14.233 -3.820 -20.677 1.00 77.31 72 SER A O 1
ATOM 586 N N . ASN A 1 73 ? 14.953 -4.286 -18.591 1.00 84.62 73 ASN A N 1
ATOM 587 C CA . ASN A 1 73 ? 13.798 -5.070 -18.159 1.00 84.62 73 ASN A CA 1
ATOM 588 C C . ASN A 1 73 ? 13.387 -4.623 -16.753 1.00 84.62 73 ASN A C 1
ATOM 590 O O . ASN A 1 73 ? 13.890 -5.123 -15.748 1.00 84.62 73 ASN A O 1
ATOM 594 N N . ILE A 1 74 ? 12.513 -3.626 -16.705 1.00 91.00 74 ILE A N 1
ATOM 595 C CA . ILE A 1 74 ? 12.153 -2.900 -15.490 1.00 91.00 74 ILE A CA 1
ATOM 596 C C . ILE A 1 74 ? 11.024 -3.629 -14.762 1.00 91.00 74 ILE A C 1
ATOM 598 O O . ILE A 1 74 ? 10.056 -4.057 -15.392 1.00 91.00 74 ILE A O 1
ATOM 602 N N . ASP A 1 75 ? 11.112 -3.761 -13.438 1.00 90.06 75 ASP A N 1
ATOM 603 C CA . ASP A 1 75 ? 9.999 -4.290 -12.643 1.00 90.06 75 ASP A CA 1
ATOM 604 C C . ASP A 1 75 ? 8.822 -3.295 -12.646 1.00 90.06 75 ASP A C 1
ATOM 606 O O . ASP A 1 75 ? 9.000 -2.079 -12.519 1.00 90.06 75 ASP A O 1
ATOM 610 N N . MET A 1 76 ? 7.599 -3.817 -12.775 1.00 91.81 76 MET A N 1
ATOM 611 C CA . MET A 1 76 ? 6.353 -3.043 -12.715 1.00 91.81 76 MET A CA 1
ATOM 612 C C . MET A 1 76 ? 6.258 -2.188 -11.446 1.00 91.81 76 MET A C 1
ATOM 614 O O . MET A 1 76 ? 5.713 -1.083 -11.472 1.00 91.81 76 MET A O 1
ATOM 618 N N . SER A 1 77 ? 6.824 -2.668 -10.343 1.00 90.50 77 SER A N 1
ATOM 619 C CA . SER A 1 77 ? 6.827 -1.968 -9.067 1.00 90.50 77 SER A CA 1
ATOM 620 C C . SER A 1 77 ? 7.495 -0.587 -9.148 1.00 90.50 77 SER A C 1
ATOM 622 O O . SER A 1 77 ? 7.057 0.326 -8.458 1.00 90.50 77 SER A O 1
ATOM 624 N N . VAL A 1 78 ? 8.475 -0.364 -10.037 1.00 92.81 78 VAL A N 1
ATOM 625 C CA . VAL A 1 78 ? 9.103 0.962 -10.228 1.00 92.81 78 VAL A CA 1
ATOM 626 C C . VAL A 1 78 ? 8.092 1.983 -10.761 1.00 92.81 78 VAL A C 1
ATOM 628 O O . VAL A 1 78 ? 8.040 3.120 -10.290 1.00 92.81 78 VAL A O 1
ATOM 631 N N . LEU A 1 79 ? 7.241 1.579 -11.708 1.00 95.50 79 LEU A N 1
ATOM 632 C CA . LEU A 1 79 ? 6.156 2.421 -12.218 1.00 95.50 79 LEU A CA 1
ATOM 633 C C . LEU A 1 79 ? 5.101 2.676 -11.131 1.00 95.50 79 LEU A C 1
ATOM 635 O O . LEU A 1 79 ? 4.603 3.796 -10.983 1.00 95.50 79 LEU A O 1
ATOM 639 N N . GLU A 1 80 ? 4.767 1.649 -10.350 1.00 94.88 80 GLU A N 1
ATOM 640 C CA . GLU A 1 80 ? 3.833 1.779 -9.231 1.00 94.88 80 GLU A CA 1
ATOM 641 C C . GLU A 1 80 ? 4.370 2.715 -8.133 1.00 94.88 80 GLU A C 1
ATOM 643 O O . GLU A 1 80 ? 3.597 3.472 -7.543 1.00 94.88 80 GLU A O 1
ATOM 648 N N . ASP A 1 81 ? 5.684 2.725 -7.899 1.00 94.88 81 ASP A N 1
ATOM 649 C CA . ASP A 1 81 ? 6.364 3.621 -6.958 1.00 94.88 81 ASP A CA 1
ATOM 650 C C . ASP A 1 81 ? 6.238 5.075 -7.374 1.00 94.88 81 ASP A C 1
ATOM 652 O O . ASP A 1 81 ? 5.889 5.919 -6.548 1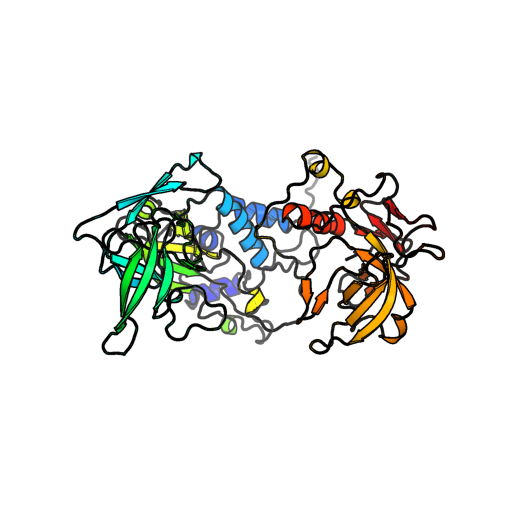.00 94.88 81 ASP A O 1
ATOM 656 N N . CYS A 1 82 ? 6.478 5.368 -8.653 1.00 96.75 82 CYS A N 1
ATOM 657 C CA . CYS A 1 82 ? 6.302 6.711 -9.196 1.00 96.75 82 CYS A CA 1
ATOM 658 C C . CYS A 1 82 ? 4.858 7.193 -9.029 1.00 96.75 82 CYS A C 1
ATOM 660 O O . CYS A 1 82 ? 4.628 8.330 -8.619 1.00 96.75 82 CYS A O 1
ATOM 662 N N . ALA A 1 83 ? 3.877 6.324 -9.297 1.00 97.69 83 ALA A N 1
ATOM 663 C CA . ALA A 1 83 ? 2.471 6.657 -9.097 1.00 97.69 83 ALA A CA 1
ATOM 664 C C . ALA A 1 83 ? 2.148 6.923 -7.622 1.00 97.69 83 ALA A C 1
ATOM 666 O O . ALA A 1 83 ? 1.525 7.938 -7.316 1.00 97.69 83 ALA A O 1
ATOM 667 N N . ARG A 1 84 ? 2.604 6.063 -6.700 1.00 97.19 84 ARG A N 1
ATOM 668 C CA . ARG A 1 84 ? 2.414 6.272 -5.255 1.00 97.19 84 ARG A CA 1
ATOM 669 C C . ARG A 1 84 ? 3.042 7.579 -4.790 1.00 97.19 84 ARG A C 1
ATOM 671 O O . ARG A 1 84 ? 2.415 8.307 -4.032 1.00 97.19 84 ARG A O 1
ATOM 678 N N . GLU A 1 85 ? 4.249 7.893 -5.248 1.00 95.44 85 GLU A N 1
ATOM 679 C CA . GLU A 1 85 ? 4.954 9.112 -4.854 1.00 95.44 85 GLU A CA 1
ATOM 680 C C . GLU A 1 85 ? 4.227 10.382 -5.289 1.00 95.44 85 GLU A C 1
ATOM 682 O O . GLU A 1 85 ? 4.048 11.295 -4.483 1.00 95.44 85 GLU A O 1
ATOM 687 N N . VAL A 1 86 ? 3.769 10.428 -6.539 1.00 97.31 86 VAL A N 1
ATOM 688 C CA . VAL A 1 86 ? 3.051 11.589 -7.076 1.00 97.31 86 VAL A CA 1
ATOM 689 C C . VAL A 1 86 ? 1.665 11.733 -6.435 1.00 97.31 86 VAL A C 1
ATOM 691 O O . VAL A 1 86 ? 1.257 12.837 -6.061 1.00 97.31 86 VAL A O 1
ATOM 694 N N . LEU A 1 87 ? 0.937 10.627 -6.266 1.00 97.62 87 LEU A N 1
ATOM 695 C CA . LEU A 1 87 ? -0.415 10.647 -5.701 1.00 97.62 87 LEU A CA 1
ATOM 696 C C . LEU A 1 87 ? -0.413 10.908 -4.188 1.00 97.62 87 LEU A C 1
ATOM 698 O O . LEU A 1 87 ? -1.309 11.591 -3.695 1.00 97.62 87 LEU A O 1
ATOM 702 N N . GLU A 1 88 ? 0.612 10.466 -3.449 1.00 95.88 88 GLU A N 1
ATOM 703 C CA . GLU A 1 88 ? 0.777 10.766 -2.015 1.00 95.88 88 GLU A CA 1
ATOM 704 C C . GLU A 1 88 ? 0.817 12.270 -1.741 1.00 95.88 88 GLU A C 1
ATOM 706 O O . GLU A 1 88 ? 0.453 12.672 -0.637 1.00 95.88 88 GLU A O 1
ATOM 711 N N . GLN A 1 89 ? 1.243 13.083 -2.716 1.00 93.94 89 GLN A N 1
ATOM 712 C CA . GLN A 1 89 ? 1.346 14.536 -2.593 1.00 93.94 89 GLN A CA 1
ATOM 713 C C . GLN A 1 89 ? 0.047 15.279 -2.920 1.00 93.94 89 GLN A C 1
ATOM 715 O O . GLN A 1 89 ? -0.060 16.446 -2.552 1.00 93.94 89 GLN A O 1
ATOM 720 N N . SER A 1 90 ? -0.901 14.662 -3.630 1.00 92.06 90 SER A N 1
ATOM 721 C CA . SER A 1 90 ? -2.022 15.376 -4.264 1.00 92.06 90 SER A CA 1
ATOM 722 C C . SER A 1 90 ? -3.404 14.785 -3.976 1.00 92.06 90 SER A C 1
ATOM 724 O O . SER A 1 90 ? -4.375 15.534 -3.944 1.00 92.06 90 SER A O 1
ATOM 726 N N . ALA A 1 91 ? -3.520 13.475 -3.737 1.00 97.06 91 ALA A N 1
ATOM 727 C CA . ALA A 1 91 ? -4.817 12.819 -3.588 1.00 97.06 91 ALA A CA 1
ATOM 728 C C . ALA A 1 91 ? -5.433 13.074 -2.193 1.00 97.06 91 ALA A C 1
ATOM 730 O O . ALA A 1 91 ? -4.802 12.732 -1.194 1.00 97.06 91 ALA A O 1
ATOM 731 N N . PRO A 1 92 ? -6.658 13.604 -2.054 1.00 97.31 92 PRO A N 1
ATOM 732 C CA . PRO A 1 92 ? -7.341 13.641 -0.760 1.00 97.31 92 PRO A CA 1
ATOM 733 C C . PRO A 1 92 ? -7.554 12.223 -0.203 1.00 97.31 92 PRO A C 1
ATOM 735 O O . PRO A 1 92 ? -7.620 11.247 -0.950 1.00 97.31 92 PRO A O 1
ATOM 738 N N . ARG A 1 93 ? -7.625 12.094 1.121 1.00 97.38 93 ARG A N 1
ATOM 739 C CA . ARG A 1 93 ? -7.910 10.846 1.837 1.00 97.38 93 ARG A CA 1
ATOM 740 C C . ARG A 1 93 ? -9.409 10.734 2.063 1.00 97.38 93 ARG A C 1
ATOM 742 O O . ARG A 1 93 ? -10.058 11.726 2.373 1.00 97.38 93 ARG A O 1
ATOM 749 N N . ALA A 1 94 ? -9.921 9.518 1.953 1.00 97.81 94 ALA A N 1
ATOM 750 C CA . ALA A 1 94 ? -11.304 9.191 2.253 1.00 97.81 94 ALA A CA 1
ATOM 751 C C . ALA A 1 94 ? -11.401 7.776 2.836 1.00 97.81 94 ALA A C 1
ATOM 753 O O . ALA A 1 94 ? -10.555 6.918 2.565 1.00 97.81 94 ALA A O 1
ATOM 754 N N . LEU A 1 95 ? -12.435 7.529 3.631 1.00 98.12 95 LEU A N 1
ATOM 755 C CA . LEU A 1 95 ? -12.824 6.194 4.061 1.00 98.12 95 LEU A CA 1
ATOM 756 C C . LEU A 1 95 ? -13.671 5.526 2.974 1.00 98.12 95 LEU A C 1
ATOM 758 O O . LEU A 1 95 ? -14.571 6.141 2.398 1.00 98.12 95 LEU A O 1
ATOM 762 N N . ALA A 1 96 ? -13.393 4.253 2.713 1.00 98.12 96 ALA A N 1
ATOM 763 C CA . ALA A 1 96 ? -14.217 3.413 1.858 1.00 98.12 96 ALA A CA 1
ATOM 764 C C . ALA A 1 96 ? -14.187 1.976 2.366 1.00 98.12 96 ALA A C 1
ATOM 766 O O . ALA A 1 96 ? -13.163 1.522 2.860 1.00 98.12 96 ALA A O 1
ATOM 767 N N . VAL A 1 97 ? -15.302 1.277 2.222 1.00 98.38 97 VAL A N 1
ATOM 768 C CA . VAL A 1 97 ? -15.478 -0.135 2.551 1.00 98.38 97 VAL A CA 1
ATOM 769 C C . VAL A 1 97 ? -15.804 -0.860 1.256 1.00 98.38 97 VAL A C 1
ATOM 771 O O . VAL A 1 97 ? -16.758 -0.493 0.571 1.00 98.38 97 VAL A O 1
ATOM 774 N N . LEU A 1 98 ? -14.990 -1.844 0.885 1.00 97.56 98 LEU A N 1
ATOM 775 C CA . LEU A 1 98 ? -15.070 -2.501 -0.421 1.00 97.56 98 LEU A CA 1
ATOM 776 C C . LEU A 1 98 ? -15.852 -3.814 -0.382 1.00 97.56 98 LEU A C 1
ATOM 778 O O . LEU A 1 98 ? -16.425 -4.198 -1.401 1.00 97.56 98 LEU A O 1
ATOM 782 N N . ASP A 1 99 ? -15.867 -4.483 0.769 1.00 96.00 99 ASP A N 1
ATOM 783 C CA . ASP A 1 99 ? -16.630 -5.707 1.018 1.00 96.00 99 ASP A CA 1
ATOM 784 C C . ASP A 1 99 ? -17.457 -5.537 2.306 1.00 96.00 99 ASP A C 1
ATOM 786 O O . ASP A 1 99 ? -16.977 -5.865 3.392 1.00 96.00 99 ASP A O 1
ATOM 790 N N . PRO A 1 100 ? -18.643 -4.902 2.232 1.00 97.31 100 PRO A N 1
ATOM 791 C CA . PRO A 1 100 ? -19.333 -4.386 3.409 1.00 97.31 100 PRO A CA 1
ATOM 792 C C . PRO A 1 100 ? -19.979 -5.476 4.272 1.00 97.31 100 PRO A C 1
ATOM 794 O O . PRO A 1 100 ? -20.856 -6.209 3.820 1.00 97.31 100 PRO A O 1
ATOM 797 N N . ILE A 1 101 ? -19.632 -5.480 5.560 1.00 97.31 101 ILE A N 1
ATOM 798 C CA . ILE A 1 101 ? -20.391 -6.117 6.642 1.00 97.31 101 ILE A CA 1
ATOM 799 C C . ILE A 1 101 ? -21.028 -5.024 7.497 1.00 97.31 101 ILE A C 1
ATOM 801 O O . ILE A 1 101 ? -20.371 -4.044 7.861 1.00 97.31 101 ILE A O 1
ATOM 805 N N . LYS A 1 102 ? -22.304 -5.202 7.848 1.00 98.50 102 LYS A N 1
ATOM 806 C CA . LYS A 1 102 ? -23.018 -4.280 8.731 1.00 98.50 102 LYS A CA 1
ATOM 807 C C . LYS A 1 102 ? -22.549 -4.428 10.180 1.00 98.50 102 LYS A C 1
ATOM 809 O O . LYS A 1 102 ? -22.418 -5.538 10.685 1.00 98.50 102 LYS A O 1
ATOM 814 N N . LEU A 1 103 ? -22.351 -3.312 10.867 1.00 98.69 103 LEU A N 1
ATOM 815 C CA . LEU A 1 103 ? -22.072 -3.239 12.295 1.00 98.69 103 LEU A CA 1
ATOM 816 C C . LEU A 1 103 ? -23.069 -2.274 12.945 1.00 98.69 103 LEU A C 1
ATOM 818 O O . LEU A 1 103 ? -23.066 -1.075 12.660 1.00 98.69 103 LEU A O 1
ATOM 822 N N . THR A 1 104 ? -23.900 -2.799 13.845 1.00 98.69 104 THR A N 1
ATOM 823 C CA . THR A 1 104 ? -24.896 -2.032 14.602 1.00 98.69 104 THR A CA 1
ATOM 824 C C . THR A 1 104 ? -24.414 -1.814 16.031 1.00 98.69 104 THR A C 1
ATOM 826 O O . THR A 1 104 ? -24.141 -2.759 16.766 1.00 98.69 104 THR A O 1
ATOM 829 N N . ILE A 1 105 ? -24.335 -0.556 16.447 1.00 98.62 105 ILE A N 1
ATOM 830 C CA . ILE A 1 105 ? -23.979 -0.127 17.796 1.00 98.62 105 ILE A CA 1
ATOM 831 C C . ILE A 1 105 ? -25.259 -0.034 18.626 1.00 98.62 105 ILE A C 1
ATOM 833 O O . ILE A 1 105 ? -26.020 0.926 18.543 1.00 98.62 105 ILE A O 1
ATOM 837 N N . THR A 1 106 ? -25.486 -1.051 19.444 1.00 98.31 106 THR A N 1
ATOM 838 C CA . THR A 1 106 ? -26.739 -1.289 20.173 1.00 98.31 106 THR A CA 1
ATOM 839 C C . THR A 1 106 ? -27.010 -0.289 21.296 1.00 98.31 106 THR A C 1
ATOM 841 O O . THR A 1 106 ? -28.167 -0.028 21.609 1.00 98.31 106 THR A O 1
ATOM 844 N N . ASN A 1 107 ? -25.970 0.309 21.884 1.00 98.06 107 ASN A N 1
ATOM 845 C CA . ASN A 1 107 ? -26.088 1.361 22.900 1.00 98.06 107 ASN A CA 1
ATOM 846 C C . ASN A 1 107 ? -25.967 2.785 22.320 1.00 98.06 107 ASN A C 1
ATOM 848 O O . ASN A 1 107 ? -25.770 3.735 23.079 1.00 98.06 107 ASN A O 1
ATOM 852 N N . TRP A 1 108 ? -26.057 2.953 20.995 1.00 98.00 108 TRP A N 1
ATOM 853 C CA . TRP A 1 108 ? -26.069 4.273 20.362 1.00 98.00 108 TRP A CA 1
ATOM 854 C C . TRP A 1 108 ? -27.451 4.938 20.489 1.00 98.00 108 TRP A C 1
ATOM 856 O O . TRP A 1 108 ? -28.459 4.267 20.265 1.00 98.00 108 TRP A O 1
ATOM 866 N N . PRO A 1 109 ? -27.543 6.247 20.798 1.00 95.81 109 PRO A N 1
ATOM 867 C CA . PRO A 1 109 ? -28.833 6.932 20.873 1.00 95.81 109 PRO A CA 1
ATOM 868 C C . PRO A 1 109 ? -29.576 6.917 19.529 1.00 95.81 109 PRO A C 1
ATOM 870 O O . PRO A 1 109 ? -29.019 7.296 18.495 1.00 95.81 109 PRO A O 1
ATOM 873 N N . GLU A 1 110 ? -30.844 6.508 19.547 1.00 92.56 110 GLU A N 1
ATOM 874 C CA . GLU A 1 110 ? -31.676 6.401 18.347 1.00 92.56 110 GLU A CA 1
ATOM 875 C C . GLU A 1 110 ? -31.775 7.741 17.596 1.00 92.56 110 GLU A C 1
ATOM 877 O O . GLU A 1 110 ? -31.899 8.808 18.199 1.00 92.56 110 GLU A O 1
ATOM 882 N N . GLY A 1 111 ? -31.668 7.696 16.264 1.00 91.19 111 GLY A N 1
ATOM 883 C CA . GLY A 1 111 ? -31.744 8.875 15.393 1.00 91.19 111 GLY A CA 1
ATOM 884 C C . GLY A 1 111 ? -30.554 9.840 15.480 1.00 91.19 111 GLY A C 1
ATOM 885 O O . GLY A 1 111 ? -30.482 10.786 14.696 1.00 91.19 111 GLY A O 1
ATOM 886 N N . LYS A 1 112 ? -29.596 9.619 16.389 1.00 96.62 112 LYS A N 1
ATOM 887 C CA . LYS A 1 112 ? -28.432 10.495 16.535 1.00 96.62 112 LYS A CA 1
ATOM 888 C C . LYS A 1 112 ? -27.435 10.270 15.400 1.00 96.62 112 LYS A C 1
ATOM 890 O O . LYS A 1 112 ? -26.939 9.158 15.208 1.00 96.62 112 LYS A O 1
ATOM 895 N N . VAL A 1 113 ? -27.077 11.358 14.726 1.00 97.50 113 VAL A N 1
ATOM 896 C CA . VAL A 1 113 ? -25.961 11.426 13.778 1.00 97.50 113 VAL A CA 1
ATOM 897 C C . VAL A 1 113 ? -24.951 12.431 14.316 1.00 97.50 113 VAL A C 1
ATOM 899 O O . VAL A 1 113 ? -25.319 13.538 14.708 1.00 97.50 113 VAL A O 1
ATOM 902 N N . GLU A 1 114 ? -23.684 12.036 14.373 1.00 96.69 114 GLU A N 1
ATOM 903 C CA . GLU A 1 114 ? -22.573 12.932 14.695 1.00 96.69 114 GLU A CA 1
ATOM 904 C C . GLU A 1 114 ? -21.698 13.156 13.465 1.00 96.69 114 GLU A C 1
ATOM 906 O O . GLU A 1 114 ? -21.567 12.275 12.622 1.00 96.69 114 GLU A O 1
ATOM 911 N N . GLU A 1 115 ? -21.060 14.320 13.379 1.00 96.38 115 GLU A N 1
ATOM 912 C CA . GLU A 1 115 ? -20.043 14.593 12.365 1.00 96.38 115 GLU A CA 1
ATOM 913 C C . GLU A 1 115 ? -18.652 14.596 13.004 1.00 96.38 115 GLU A C 1
ATOM 915 O O . GLU A 1 115 ? -18.416 15.239 14.034 1.00 96.38 115 GLU A O 1
ATOM 920 N N . PHE A 1 116 ? -17.717 13.898 12.363 1.00 96.38 116 PHE A N 1
ATOM 921 C CA . PHE A 1 116 ? -16.290 14.007 12.641 1.00 96.38 116 PHE A CA 1
ATOM 922 C C . PHE A 1 116 ? -15.624 14.837 11.554 1.00 96.38 116 PHE A C 1
ATOM 924 O O . PHE A 1 116 ? -15.818 14.575 10.370 1.00 96.38 116 PHE A O 1
ATOM 931 N N . GLU A 1 117 ? -14.821 15.820 11.950 1.00 94.50 117 GLU A N 1
ATOM 932 C CA . GLU A 1 117 ? -14.045 16.635 11.020 1.00 94.50 117 GLU A CA 1
ATOM 933 C C . GLU A 1 117 ? -12.568 16.239 11.075 1.00 94.50 117 GLU A C 1
ATOM 935 O O . GLU A 1 117 ? -12.004 16.009 12.147 1.00 94.50 117 GLU A O 1
ATOM 940 N N . THR A 1 118 ? -11.943 16.120 9.908 1.00 94.75 118 THR A N 1
ATOM 941 C CA . THR A 1 118 ? -10.521 15.797 9.775 1.00 94.75 118 THR A CA 1
ATOM 942 C C . THR A 1 118 ? -9.954 16.429 8.509 1.00 94.75 118 THR A C 1
ATOM 944 O O . THR A 1 118 ? -10.699 16.741 7.581 1.00 94.75 118 THR A O 1
ATOM 947 N N . ASP A 1 119 ? -8.637 16.589 8.433 1.00 95.19 119 ASP A N 1
ATOM 948 C CA . ASP A 1 119 ? -7.982 17.095 7.229 1.00 95.19 119 ASP A CA 1
ATOM 949 C C . ASP A 1 119 ? -8.267 16.183 6.030 1.00 95.19 119 ASP A C 1
ATOM 951 O O . ASP A 1 119 ? -8.167 14.955 6.118 1.00 95.19 119 ASP A O 1
ATOM 955 N N . ALA A 1 120 ? -8.551 16.767 4.865 1.00 95.38 120 ALA A N 1
ATOM 956 C CA . ALA A 1 120 ? -8.628 16.017 3.616 1.00 95.38 120 ALA A CA 1
ATOM 957 C C . ALA A 1 120 ? -7.272 15.381 3.272 1.00 95.38 120 ALA A C 1
ATOM 959 O O . ALA A 1 120 ? -7.214 14.365 2.586 1.00 95.38 120 ALA A O 1
ATOM 960 N N . HIS A 1 121 ? -6.165 15.936 3.772 1.00 96.38 121 HIS A N 1
ATOM 961 C CA . HIS A 1 121 ? -4.834 15.386 3.568 1.00 96.38 121 HIS A CA 1
ATOM 962 C C . HIS A 1 121 ? -3.889 15.719 4.738 1.00 96.38 121 HIS A C 1
ATOM 964 O O . HIS A 1 121 ? -3.683 16.892 5.038 1.00 96.38 121 HIS A O 1
ATOM 970 N N . PRO A 1 122 ? -3.177 14.733 5.324 1.00 91.06 122 PRO A N 1
ATOM 971 C CA . PRO A 1 122 ? -2.403 14.917 6.565 1.00 91.06 122 PRO A CA 1
ATOM 972 C C . PRO A 1 122 ? -1.200 15.872 6.461 1.00 91.06 122 PRO A C 1
ATOM 974 O O . PRO A 1 122 ? -0.604 16.245 7.464 1.00 91.06 122 PRO A O 1
ATOM 977 N N . LYS A 1 123 ? -0.772 16.190 5.238 1.00 92.56 123 LYS A N 1
ATOM 978 C CA . LYS A 1 123 ? 0.378 17.067 4.941 1.00 92.56 123 LYS A CA 1
ATOM 979 C C . LYS A 1 123 ? 0.064 18.225 3.989 1.00 92.56 123 LYS A C 1
ATOM 981 O O . LYS A 1 123 ? 0.993 18.895 3.557 1.00 92.56 123 LYS A O 1
ATOM 986 N N . ARG A 1 124 ? -1.199 18.387 3.580 1.00 93.06 124 ARG A N 1
ATOM 987 C CA . ARG A 1 124 ? -1.605 19.361 2.552 1.00 93.06 124 ARG A CA 1
ATOM 988 C C . ARG A 1 124 ? -2.849 20.108 3.048 1.00 93.06 124 ARG A C 1
ATOM 990 O O . ARG A 1 124 ? -3.955 19.782 2.616 1.00 93.06 124 ARG A O 1
ATOM 997 N N . PRO A 1 125 ? -2.691 21.028 4.017 1.00 92.50 125 PRO A N 1
ATOM 998 C CA . PRO A 1 125 ? -3.816 21.742 4.625 1.00 92.50 125 PRO A CA 1
ATOM 999 C C . PRO A 1 125 ? -4.618 22.573 3.613 1.00 92.50 125 PRO A C 1
ATOM 1001 O O . PRO A 1 125 ? -5.795 22.838 3.828 1.00 92.50 125 PRO A O 1
ATOM 1004 N N . GLU A 1 126 ? -4.024 22.948 2.480 1.00 94.50 126 GLU A N 1
ATOM 1005 C CA . GLU A 1 126 ? -4.710 23.650 1.394 1.00 94.50 126 GLU A CA 1
ATOM 1006 C C . GLU A 1 126 ? -5.789 22.809 0.695 1.00 94.50 126 GLU A C 1
ATOM 1008 O O . GLU A 1 126 ? -6.634 23.372 0.004 1.00 94.50 126 GLU A O 1
ATOM 1013 N N . LEU A 1 127 ? -5.784 21.481 0.874 1.00 92.31 127 LEU A N 1
ATOM 1014 C CA . LEU A 1 127 ? -6.867 20.606 0.412 1.00 92.31 127 LEU A CA 1
ATOM 1015 C C . LEU A 1 127 ? -8.093 20.653 1.341 1.00 92.31 127 LEU A C 1
ATOM 1017 O O . LEU A 1 127 ? -9.102 20.014 1.050 1.00 92.31 127 LEU A O 1
ATOM 1021 N N . GLY A 1 128 ? -8.020 21.422 2.431 1.00 95.50 128 GLY A N 1
ATOM 1022 C CA . GLY A 1 128 ? -9.117 21.660 3.358 1.00 95.50 128 GLY A CA 1
ATOM 1023 C C . GLY A 1 128 ? -9.395 20.488 4.294 1.00 95.50 128 GLY A C 1
ATOM 1024 O O . GLY A 1 128 ? -8.580 19.578 4.470 1.00 95.50 128 GLY A O 1
ATOM 1025 N N . THR A 1 129 ? -10.572 20.526 4.911 1.00 96.19 129 THR A N 1
ATOM 1026 C CA . THR A 1 129 ? -11.086 19.484 5.802 1.00 96.19 129 THR A CA 1
ATOM 1027 C C . THR A 1 129 ? -12.255 18.753 5.151 1.00 96.19 129 THR A C 1
ATOM 1029 O O . THR A 1 129 ? -12.851 19.211 4.174 1.00 96.19 129 THR A O 1
ATOM 1032 N N . ARG A 1 130 ? -12.578 17.579 5.686 1.00 95.44 130 ARG A N 1
ATOM 1033 C CA . ARG A 1 130 ? -13.734 16.778 5.294 1.00 95.44 130 ARG A CA 1
ATOM 1034 C C . ARG A 1 130 ? -14.522 16.370 6.529 1.00 95.44 130 ARG A C 1
ATOM 1036 O O . ARG A 1 130 ? -13.952 16.146 7.599 1.00 95.44 130 ARG A O 1
ATOM 1043 N N . LYS A 1 131 ? -15.834 16.256 6.348 1.00 95.81 131 LYS A N 1
ATOM 1044 C CA . LYS A 1 131 ? -16.774 15.824 7.378 1.00 95.81 131 LYS A CA 1
ATOM 1045 C C . LYS A 1 131 ? -17.222 14.397 7.112 1.00 95.81 131 LYS A C 1
ATOM 1047 O O . LYS A 1 131 ? -17.597 14.059 5.991 1.00 95.81 131 LYS A O 1
ATOM 1052 N N . ILE A 1 132 ? -17.188 13.578 8.153 1.00 97.06 132 ILE A N 1
ATOM 1053 C CA . ILE A 1 132 ? -17.504 12.156 8.100 1.00 97.06 132 ILE A CA 1
ATOM 1054 C C . ILE A 1 132 ? -18.686 11.909 9.046 1.00 97.06 132 ILE A C 1
ATOM 1056 O O . ILE A 1 132 ? -18.510 12.006 10.266 1.00 97.06 132 ILE A O 1
ATOM 1060 N N . PRO A 1 133 ? -19.890 11.622 8.519 1.00 97.94 133 PRO A N 1
ATOM 1061 C CA . PRO A 1 133 ? -21.052 11.328 9.345 1.00 97.94 133 PRO A CA 1
ATOM 1062 C C . PRO A 1 133 ? -20.902 9.961 10.015 1.00 97.94 133 PRO A C 1
ATOM 1064 O O . PRO A 1 133 ? -20.479 8.988 9.392 1.00 97.94 133 PRO A O 1
ATOM 1067 N N . PHE A 1 134 ? -21.293 9.886 11.280 1.00 98.19 134 PHE A N 1
ATOM 1068 C CA . PHE A 1 134 ? -21.300 8.689 12.107 1.00 98.19 134 PHE A CA 1
ATOM 1069 C C . PHE A 1 134 ? -22.693 8.470 12.690 1.00 98.19 134 PHE A C 1
ATOM 1071 O O . PHE A 1 134 ? -23.328 9.394 13.199 1.00 98.19 134 PHE A O 1
ATOM 1078 N N . SER A 1 135 ? -23.150 7.225 12.649 1.00 97.19 135 SER A N 1
ATOM 1079 C CA . SER A 1 135 ? -24.446 6.788 13.166 1.00 97.19 135 SER A CA 1
ATOM 1080 C C . SER A 1 135 ? -24.295 5.465 13.904 1.00 97.19 135 SER A C 1
ATOM 1082 O O . SER A 1 135 ? -23.282 4.785 13.764 1.00 97.19 135 SER A O 1
ATOM 1084 N N . GLY A 1 136 ? -25.343 5.053 14.618 1.00 97.12 136 GLY A N 1
ATOM 1085 C CA . GLY A 1 136 ? -25.400 3.740 15.267 1.00 97.12 136 GLY A CA 1
ATOM 1086 C C . GLY A 1 136 ? -25.354 2.552 14.300 1.00 97.12 136 GLY A C 1
ATOM 1087 O O . GLY A 1 136 ? -25.163 1.434 14.749 1.00 97.12 136 GLY A O 1
ATOM 1088 N N . SER A 1 137 ? -25.497 2.773 12.991 1.00 98.12 137 SER A N 1
ATOM 1089 C CA . SER A 1 137 ? -25.247 1.759 11.962 1.00 98.12 137 SER A CA 1
ATOM 1090 C C . SER A 1 137 ? -24.093 2.179 11.055 1.00 98.12 137 SER A C 1
ATOM 1092 O O . SER A 1 137 ? -24.123 3.270 10.468 1.00 98.12 137 SER A O 1
ATOM 1094 N N . VAL A 1 138 ? -23.075 1.328 10.948 1.00 98.56 138 VAL A N 1
ATOM 1095 C CA . VAL A 1 138 ? -21.901 1.523 10.089 1.00 98.56 138 VAL A CA 1
ATOM 1096 C C . VAL A 1 138 ? -21.601 0.252 9.299 1.00 98.56 138 VAL A C 1
ATOM 1098 O O . VAL A 1 138 ? -22.036 -0.840 9.648 1.00 98.56 138 VAL A O 1
ATOM 1101 N N . LEU A 1 139 ? -20.835 0.394 8.229 1.00 98.75 139 LEU A N 1
ATOM 1102 C CA . LEU A 1 139 ? -20.283 -0.687 7.430 1.00 98.75 139 LEU A CA 1
ATOM 1103 C C . LEU A 1 139 ? -18.783 -0.775 7.703 1.00 98.75 139 LEU A C 1
ATOM 1105 O O . LEU A 1 139 ? -18.124 0.259 7.838 1.00 98.75 139 LEU A O 1
ATOM 1109 N N . ILE A 1 140 ? -18.247 -1.990 7.755 1.00 98.44 140 ILE A N 1
ATOM 1110 C CA . ILE A 1 140 ? -16.808 -2.281 7.825 1.00 98.44 140 ILE A CA 1
ATOM 1111 C C . ILE A 1 140 ? -16.434 -3.277 6.726 1.00 98.44 140 ILE A C 1
ATOM 1113 O O . ILE A 1 140 ? -17.307 -3.973 6.211 1.00 98.44 140 ILE A O 1
ATOM 1117 N N . ASP A 1 141 ? -15.154 -3.368 6.372 1.00 97.38 141 ASP A N 1
ATOM 1118 C CA . ASP A 1 141 ? -14.703 -4.407 5.442 1.00 97.38 141 ASP A CA 1
ATOM 1119 C C . ASP A 1 141 ? -14.780 -5.798 6.081 1.00 97.38 141 ASP A C 1
ATOM 1121 O O . ASP A 1 141 ? -14.420 -5.986 7.244 1.00 97.38 141 ASP A O 1
ATOM 1125 N N . ALA A 1 142 ? -15.178 -6.799 5.297 1.00 95.44 142 ALA A N 1
ATOM 1126 C CA . ALA A 1 142 ? -15.268 -8.185 5.740 1.00 95.44 142 ALA A CA 1
ATOM 1127 C C . ALA A 1 142 ? -13.931 -8.730 6.260 1.00 95.44 142 ALA A C 1
ATOM 1129 O O . ALA A 1 142 ? -13.896 -9.480 7.233 1.00 95.44 142 ALA A O 1
ATOM 1130 N N . GLU A 1 143 ? -12.811 -8.294 5.673 1.00 94.38 143 GLU A N 1
ATOM 1131 C CA . GLU A 1 143 ? -11.464 -8.654 6.134 1.00 94.38 143 GLU A CA 1
ATOM 1132 C C . GLU A 1 143 ? -11.081 -8.059 7.500 1.00 94.38 143 GLU A C 1
ATOM 1134 O O . GLU A 1 143 ? -10.044 -8.427 8.065 1.00 94.38 143 GLU A O 1
ATOM 1139 N N . ASP A 1 144 ? -11.880 -7.122 8.020 1.00 96.88 144 ASP A N 1
ATOM 1140 C CA . ASP A 1 144 ? -11.695 -6.517 9.333 1.00 96.88 144 ASP A CA 1
ATOM 1141 C C . ASP A 1 144 ? -12.428 -7.265 10.463 1.00 96.88 144 ASP A C 1
ATOM 1143 O O . ASP A 1 144 ? -12.263 -6.906 11.635 1.00 96.88 144 ASP A O 1
ATOM 1147 N N . PHE A 1 145 ? -13.121 -8.368 10.152 1.00 97.62 145 PHE A N 1
ATOM 1148 C CA . PHE A 1 145 ? -13.716 -9.283 11.127 1.00 97.62 145 PHE A CA 1
ATOM 1149 C C . PHE A 1 145 ? -13.227 -10.732 10.956 1.00 97.62 145 PHE A C 1
ATOM 1151 O O . PHE A 1 145 ? -13.140 -11.250 9.846 1.00 97.62 145 PHE A O 1
ATOM 1158 N N . ASN A 1 146 ? -12.904 -11.403 12.066 1.00 96.06 146 ASN A N 1
ATOM 1159 C CA . ASN A 1 146 ? -12.572 -12.828 12.065 1.00 96.06 146 ASN A CA 1
ATOM 1160 C C . ASN A 1 146 ? -13.062 -13.505 13.354 1.00 96.06 146 ASN A C 1
ATOM 1162 O O . ASN A 1 146 ? -12.758 -13.039 14.453 1.00 96.06 146 ASN A O 1
ATOM 1166 N N . GLU A 1 147 ? -13.816 -14.596 13.207 1.00 94.56 147 GLU A N 1
ATOM 1167 C CA . GLU A 1 147 ? -14.358 -15.382 14.322 1.00 94.56 147 GLU A CA 1
ATOM 1168 C C . GLU A 1 147 ? -13.305 -16.232 15.033 1.00 94.56 147 GLU A C 1
ATOM 1170 O O . GLU A 1 147 ? -13.386 -16.401 16.247 1.00 94.56 147 GLU A O 1
ATOM 1175 N N . ASP A 1 148 ? -12.304 -16.706 14.292 1.00 93.44 148 ASP A N 1
ATOM 1176 C CA . ASP A 1 148 ? -11.158 -17.454 14.806 1.00 93.44 148 ASP A CA 1
ATOM 1177 C C . ASP A 1 148 ? -9.870 -16.678 14.476 1.00 93.44 148 ASP A C 1
ATOM 1179 O O . ASP A 1 148 ? -9.159 -16.976 13.506 1.00 93.44 148 ASP A O 1
ATOM 1183 N N . PRO A 1 149 ? -9.610 -15.571 15.201 1.00 91.75 149 PRO A N 1
ATOM 1184 C CA . PRO A 1 149 ? -8.545 -14.651 14.847 1.00 91.75 149 PRO A CA 1
ATOM 1185 C C . PRO A 1 149 ? -7.170 -15.324 15.014 1.00 91.75 149 PRO A C 1
ATOM 1187 O O . PRO A 1 149 ? -6.811 -15.733 16.122 1.00 91.75 149 PRO A O 1
ATOM 1190 N N . PRO A 1 150 ? -6.329 -15.378 13.961 1.00 90.69 150 PRO A N 1
ATOM 1191 C CA . PRO A 1 150 ? -4.988 -15.932 14.087 1.00 90.69 150 PRO A CA 1
ATOM 1192 C C . PRO A 1 150 ? -4.126 -15.074 15.021 1.00 90.69 150 PRO A C 1
ATOM 1194 O O . PRO A 1 150 ? -4.369 -13.880 15.231 1.00 90.69 150 PRO A O 1
ATOM 1197 N N . LYS A 1 151 ? -3.047 -15.652 15.557 1.00 89.25 151 LYS A N 1
ATOM 1198 C CA . LYS A 1 151 ? -2.104 -14.910 16.405 1.00 89.25 151 LYS A CA 1
ATOM 1199 C C . LYS A 1 151 ? -1.579 -13.668 15.670 1.00 89.25 151 LYS A C 1
ATOM 1201 O O . LYS A 1 151 ? -1.052 -13.764 14.568 1.00 89.25 151 LYS A O 1
ATOM 1206 N N . GLY A 1 152 ? -1.689 -12.500 16.307 1.00 88.38 152 GLY A N 1
ATOM 1207 C CA . GLY A 1 152 ? -1.290 -11.216 15.712 1.00 88.38 152 GLY A CA 1
ATOM 1208 C C . GLY A 1 152 ? -2.387 -10.521 14.897 1.00 88.38 152 GLY A C 1
ATOM 1209 O O . GLY A 1 152 ? -2.141 -9.455 14.337 1.00 88.38 152 GLY A O 1
ATOM 1210 N N . TYR A 1 153 ? -3.599 -11.075 14.856 1.00 90.00 153 TYR A N 1
ATOM 1211 C CA . TYR A 1 153 ? -4.773 -10.387 14.341 1.00 90.00 153 TYR A CA 1
ATOM 1212 C C . TYR A 1 153 ? -5.253 -9.338 15.352 1.00 90.00 153 TYR A C 1
ATOM 1214 O O . TYR A 1 153 ? -5.608 -9.661 16.482 1.00 90.00 153 TYR A O 1
ATOM 1222 N N . PHE A 1 154 ? -5.228 -8.063 14.961 1.00 93.25 154 PHE A N 1
ATOM 1223 C CA . PHE A 1 154 ? -5.585 -6.945 15.846 1.00 93.25 154 PHE A CA 1
ATOM 1224 C C . PHE A 1 154 ? -6.935 -6.305 15.519 1.00 93.25 154 PHE A C 1
ATOM 1226 O O . PHE A 1 154 ? -7.270 -5.295 16.122 1.00 93.25 154 PHE A O 1
ATOM 1233 N N . ARG A 1 155 ? -7.678 -6.846 14.552 1.00 96.00 155 ARG A N 1
ATOM 1234 C CA . ARG A 1 155 ? -8.959 -6.295 14.086 1.00 96.00 155 ARG A CA 1
ATOM 1235 C C . ARG A 1 155 ? -10.117 -6.913 14.884 1.00 96.00 155 ARG A C 1
ATOM 1237 O O . ARG A 1 155 ? -9.884 -7.493 15.945 1.00 96.00 155 ARG A O 1
ATOM 1244 N N . LEU A 1 156 ? -11.356 -6.756 14.425 1.00 97.56 156 LEU A N 1
ATOM 1245 C CA . LEU A 1 156 ? -12.526 -7.147 15.206 1.00 97.56 156 LEU A CA 1
ATOM 1246 C C . LEU A 1 156 ? -12.701 -8.673 15.240 1.00 97.56 156 LEU A C 1
ATOM 1248 O O . LEU A 1 156 ? -12.507 -9.362 14.242 1.00 97.56 156 LEU A O 1
ATOM 1252 N N . SER A 1 157 ? -13.068 -9.192 16.405 1.00 97.00 157 SER A N 1
ATOM 1253 C CA . SER A 1 157 ? -13.361 -10.608 16.660 1.00 97.00 157 SER A CA 1
ATOM 1254 C C . SER A 1 157 ? -14.463 -10.708 17.721 1.00 97.00 157 SER A C 1
ATOM 1256 O O . SER A 1 157 ? -14.709 -9.706 18.403 1.00 97.00 157 SER A O 1
ATOM 1258 N N . PRO A 1 158 ? -15.149 -11.854 17.873 1.00 97.25 158 PRO A N 1
ATOM 1259 C CA . PRO A 1 158 ? -16.163 -12.043 18.912 1.00 97.25 158 PRO A CA 1
ATOM 1260 C C . PRO A 1 158 ? -15.620 -11.721 20.313 1.00 97.25 158 PRO A C 1
ATOM 1262 O O . PRO A 1 158 ? -14.556 -12.200 20.697 1.00 97.25 158 PRO A O 1
ATOM 1265 N N . GLY A 1 159 ? -16.315 -10.862 21.065 1.00 95.81 159 GLY A N 1
ATOM 1266 C CA . GLY A 1 159 ? -15.876 -10.354 22.374 1.00 95.81 159 GLY A CA 1
ATOM 1267 C C . GLY A 1 159 ? -14.701 -9.366 22.328 1.00 95.81 159 GLY A C 1
ATOM 1268 O O . GLY A 1 159 ? -14.353 -8.768 23.346 1.00 95.81 159 GLY A O 1
ATOM 1269 N N . GLY A 1 160 ? -14.078 -9.180 21.163 1.00 95.44 160 GLY A N 1
ATOM 1270 C CA . GLY A 1 160 ? -12.934 -8.304 20.955 1.00 95.44 160 GLY A CA 1
ATOM 1271 C C . GLY A 1 160 ? -13.321 -6.839 20.767 1.00 95.44 160 GLY A C 1
ATOM 1272 O O . GLY A 1 160 ? -14.455 -6.502 20.420 1.00 95.44 160 GLY A O 1
ATOM 1273 N N . GLN A 1 161 ? -12.331 -5.965 20.958 1.00 96.50 161 GLN A N 1
ATOM 1274 C CA . GLN A 1 161 ? -12.461 -4.519 20.785 1.00 96.50 161 GLN A CA 1
ATOM 1275 C C . GLN A 1 161 ? -11.634 -4.014 19.607 1.00 96.50 161 GLN A C 1
ATOM 1277 O O . GLN A 1 161 ? -10.505 -4.460 19.385 1.00 96.50 161 GLN A O 1
ATOM 1282 N N . VAL A 1 162 ? -12.158 -3.018 18.897 1.00 97.38 162 VAL A N 1
ATOM 1283 C CA . VAL A 1 162 ? -11.440 -2.321 17.827 1.00 97.38 162 VAL A CA 1
ATOM 1284 C C . VAL A 1 162 ? -11.776 -0.837 17.841 1.00 97.38 162 VAL A C 1
ATOM 1286 O O . VAL A 1 162 ? -12.871 -0.439 18.233 1.00 97.38 162 VAL A O 1
ATOM 1289 N N . ARG A 1 163 ? -10.841 0.006 17.403 1.00 97.50 163 ARG A N 1
ATOM 1290 C CA . ARG A 1 163 ? -11.114 1.427 17.194 1.00 97.50 163 ARG A CA 1
ATOM 1291 C C . ARG A 1 163 ? -11.625 1.656 15.776 1.00 97.50 163 ARG A C 1
ATOM 1293 O O . ARG A 1 163 ? -10.942 1.328 14.807 1.00 97.50 163 ARG A O 1
ATOM 1300 N N . LEU A 1 164 ? -12.782 2.289 15.656 1.00 97.38 164 LEU A N 1
ATOM 1301 C CA . LEU A 1 164 ? -13.253 2.859 14.404 1.00 97.38 164 LEU A CA 1
ATOM 1302 C C . LEU A 1 164 ? -12.444 4.132 14.122 1.00 97.38 164 LEU A C 1
ATOM 1304 O O . LEU A 1 164 ? -12.345 5.029 14.963 1.00 97.38 164 LEU A O 1
ATOM 1308 N N . ARG A 1 165 ? -11.787 4.190 12.961 1.00 95.25 165 ARG A N 1
ATOM 1309 C CA . ARG A 1 165 ? -10.912 5.298 12.547 1.00 95.25 165 ARG A CA 1
ATOM 1310 C C . ARG A 1 165 ? -11.612 6.651 12.752 1.00 95.25 165 ARG A C 1
ATOM 1312 O O . ARG A 1 165 ? -12.713 6.834 12.261 1.00 95.25 165 ARG A O 1
ATOM 1319 N N . LEU A 1 166 ? -10.973 7.584 13.471 1.00 92.88 166 LEU A N 1
ATOM 1320 C CA . LEU A 1 166 ? -11.494 8.932 13.796 1.00 92.88 166 LEU A CA 1
ATOM 1321 C C . LEU A 1 166 ? -12.748 8.978 14.690 1.00 92.88 166 LEU A C 1
ATOM 1323 O O . LEU A 1 166 ? -13.212 10.068 14.999 1.00 92.88 166 LEU A O 1
ATOM 1327 N N . ALA A 1 167 ? -13.266 7.837 15.139 1.00 95.88 167 ALA A N 1
ATOM 1328 C CA . ALA A 1 167 ? -14.491 7.750 15.922 1.00 95.88 167 ALA A CA 1
ATOM 1329 C C . ALA A 1 167 ? -14.215 7.061 17.271 1.00 95.88 167 ALA A C 1
ATOM 1331 O O . ALA A 1 167 ? -13.266 7.424 17.975 1.00 95.88 167 ALA A O 1
ATOM 1332 N N . TYR A 1 168 ? -15.051 6.092 17.634 1.00 97.38 168 TYR A N 1
ATOM 1333 C CA . TYR A 1 168 ? -15.069 5.427 18.934 1.00 97.38 168 TYR A CA 1
ATOM 1334 C C . TYR A 1 168 ? -14.367 4.065 18.917 1.00 97.38 168 TYR A C 1
ATOM 1336 O O . TYR A 1 168 ? -14.091 3.486 17.865 1.00 97.38 168 TYR A O 1
ATOM 1344 N N . VAL A 1 169 ? -14.102 3.528 20.103 1.00 97.88 169 VAL A N 1
ATOM 1345 C CA . VAL A 1 169 ? -13.848 2.100 20.312 1.00 97.88 169 VAL A CA 1
ATOM 1346 C C . VAL A 1 169 ? -15.184 1.366 20.385 1.00 97.88 169 VAL A C 1
ATOM 1348 O O . VAL A 1 169 ? -16.104 1.821 21.065 1.00 97.88 169 VAL A O 1
ATOM 1351 N N . VAL A 1 170 ? -15.271 0.225 19.701 1.00 98.19 170 VAL A N 1
ATOM 1352 C CA . VAL A 1 170 ? -16.424 -0.681 19.735 1.00 98.19 170 VAL A CA 1
ATOM 1353 C C . VAL A 1 170 ? -16.014 -2.078 20.193 1.00 98.19 170 VAL A C 1
ATOM 1355 O O . VAL A 1 170 ? -14.881 -2.503 19.960 1.00 98.19 170 VAL A O 1
ATOM 1358 N N . THR A 1 171 ? -16.947 -2.791 20.819 1.00 98.25 171 THR A N 1
ATOM 1359 C CA . THR A 1 171 ? -16.806 -4.182 21.272 1.00 98.25 171 THR A CA 1
ATOM 1360 C C . THR A 1 171 ? -17.808 -5.050 20.522 1.00 98.25 171 THR A C 1
ATOM 1362 O O . THR A 1 171 ? -18.980 -4.695 20.490 1.00 98.25 171 THR A O 1
ATOM 1365 N N . CYS A 1 172 ? -17.387 -6.166 19.921 1.00 98.25 172 CYS A N 1
ATOM 1366 C CA . CYS A 1 172 ? -18.306 -7.107 19.265 1.00 98.25 172 CYS A CA 1
ATOM 1367 C C . CYS A 1 172 ? -18.965 -8.023 20.296 1.00 98.25 172 CYS A C 1
ATOM 1369 O O . CYS A 1 172 ? -18.286 -8.820 20.941 1.00 98.25 172 CYS A O 1
ATOM 1371 N N . ASN A 1 173 ? -20.280 -7.897 20.460 1.00 98.25 173 ASN A N 1
ATOM 1372 C CA . ASN A 1 173 ? -21.050 -8.651 21.443 1.00 98.25 173 ASN A CA 1
ATOM 1373 C C . ASN A 1 173 ? -21.757 -9.857 20.815 1.00 98.25 173 ASN A C 1
ATOM 1375 O O . ASN A 1 173 ? -21.817 -10.908 21.445 1.00 98.25 173 ASN A O 1
ATOM 1379 N N . GLU A 1 174 ? -22.249 -9.725 19.582 1.00 98.06 174 GLU A N 1
ATOM 1380 C CA . GLU A 1 174 ? -22.986 -10.785 18.889 1.00 98.06 174 GLU A CA 1
ATOM 1381 C C . GLU A 1 174 ? -22.691 -10.783 17.384 1.00 98.06 174 GLU A C 1
ATOM 1383 O O . GLU A 1 174 ? -22.475 -9.733 16.775 1.00 98.06 174 GLU A O 1
ATOM 1388 N N . VAL A 1 175 ? -22.698 -11.976 16.786 1.00 98.19 175 VAL A N 1
ATOM 1389 C CA . VAL A 1 175 ? -22.501 -12.196 15.350 1.00 98.19 175 VAL A CA 1
ATOM 1390 C C . VAL A 1 175 ? -23.794 -12.750 14.768 1.00 98.19 175 VAL A C 1
ATOM 1392 O O . VAL A 1 175 ? -24.175 -13.887 15.045 1.00 98.19 175 VAL A O 1
ATOM 1395 N N . VAL A 1 176 ? -24.457 -11.958 13.933 1.00 97.81 176 VAL A N 1
ATOM 1396 C CA . VAL A 1 176 ? -25.675 -12.352 13.227 1.00 97.81 176 VAL A CA 1
ATOM 1397 C C . VAL A 1 176 ? -25.293 -12.945 11.877 1.00 97.81 176 VAL A C 1
ATOM 1399 O O . VAL A 1 176 ? -24.569 -12.333 11.084 1.00 97.81 176 VAL A O 1
ATOM 1402 N N . ARG A 1 177 ? -25.803 -14.145 11.605 1.00 95.50 177 ARG A N 1
ATOM 1403 C CA . ARG A 1 177 ? -25.549 -14.889 10.368 1.00 95.50 177 ARG A CA 1
ATOM 1404 C C . ARG A 1 177 ? -26.764 -14.885 9.448 1.00 95.50 177 ARG A C 1
ATOM 1406 O O . ARG A 1 177 ? -27.899 -14.739 9.902 1.00 95.50 177 ARG A O 1
ATOM 1413 N N . ASP A 1 178 ? -26.520 -15.044 8.155 1.00 93.56 178 ASP A N 1
ATOM 1414 C CA . ASP A 1 178 ? -27.571 -15.362 7.192 1.00 93.56 178 ASP A CA 1
ATOM 1415 C C . ASP A 1 178 ? -27.924 -16.864 7.194 1.00 93.56 178 ASP A C 1
ATOM 1417 O O . ASP A 1 178 ? -27.390 -17.655 7.976 1.00 93.56 178 ASP A O 1
ATOM 1421 N N . ALA A 1 179 ? -28.859 -17.253 6.323 1.00 94.12 179 ALA A N 1
ATOM 1422 C CA . ALA A 1 179 ? -29.309 -18.638 6.187 1.00 94.12 179 ALA A CA 1
ATOM 1423 C C . ALA A 1 179 ? -28.200 -19.598 5.714 1.00 94.12 179 ALA A C 1
ATOM 1425 O O . ALA A 1 179 ? -28.271 -20.790 6.007 1.00 94.12 179 ALA A O 1
ATOM 1426 N N . ASP A 1 180 ? -27.174 -19.080 5.034 1.00 92.19 180 ASP A N 1
ATOM 1427 C CA . ASP A 1 180 ? -26.022 -19.841 4.542 1.00 92.19 180 ASP A CA 1
ATOM 1428 C C . ASP A 1 180 ? -24.880 -19.892 5.578 1.00 92.19 180 ASP A C 1
ATOM 1430 O O . ASP A 1 180 ? -23.806 -20.439 5.316 1.00 92.19 180 ASP A O 1
ATOM 1434 N N . GLY A 1 181 ? -25.095 -19.319 6.767 1.00 90.50 181 GLY A N 1
ATOM 1435 C CA . GLY A 1 181 ? -24.127 -19.279 7.858 1.00 90.50 181 GLY A CA 1
ATOM 1436 C C . GLY A 1 181 ? -23.040 -18.213 7.703 1.00 90.50 181 GLY A C 1
ATOM 1437 O O . GLY A 1 181 ? -22.124 -18.175 8.533 1.00 90.50 181 GLY A O 1
ATOM 1438 N N . LYS A 1 182 ? -23.121 -17.332 6.696 1.00 92.25 182 LYS A N 1
ATOM 1439 C CA . LYS A 1 182 ? -22.173 -16.225 6.518 1.00 92.25 182 LYS A CA 1
ATOM 1440 C C . LYS A 1 182 ? -22.487 -15.086 7.476 1.00 92.25 182 LYS A C 1
ATOM 1442 O O . LYS A 1 182 ? -23.640 -14.842 7.826 1.00 92.25 182 LYS A O 1
ATOM 1447 N N . VAL A 1 183 ? -21.444 -14.373 7.892 1.00 95.62 183 VAL A N 1
ATOM 1448 C CA . VAL A 1 183 ? -21.573 -13.188 8.745 1.00 95.62 183 VAL A CA 1
ATOM 1449 C C . VAL A 1 183 ? -22.315 -12.102 7.973 1.00 95.62 183 VAL A C 1
ATOM 1451 O O . VAL A 1 183 ? -21.859 -11.667 6.918 1.00 95.62 183 VAL A O 1
ATOM 1454 N N . LYS A 1 184 ? -23.455 -11.672 8.510 1.00 94.81 184 LYS A N 1
ATOM 1455 C CA . LYS A 1 184 ? -24.316 -10.649 7.912 1.00 94.81 184 LYS A CA 1
ATOM 1456 C C . LYS A 1 184 ? -24.219 -9.327 8.664 1.00 94.81 184 LYS A C 1
ATOM 1458 O O . LYS A 1 184 ? -24.153 -8.266 8.047 1.00 94.81 184 LYS A O 1
ATOM 1463 N N . GLU A 1 185 ? -24.246 -9.392 9.990 1.00 98.25 185 GLU A N 1
ATOM 1464 C CA . GLU A 1 185 ? -24.277 -8.214 10.849 1.00 98.25 185 GLU A CA 1
ATOM 1465 C C . GLU A 1 185 ? -23.559 -8.491 12.173 1.00 98.25 185 GLU A C 1
ATOM 1467 O O . GLU A 1 185 ? -23.626 -9.592 12.716 1.00 98.25 185 GLU A O 1
ATOM 1472 N N . LEU A 1 186 ? -22.854 -7.489 12.684 1.00 98.62 186 LEU A N 1
ATOM 1473 C CA . LEU A 1 186 ? -22.181 -7.521 13.976 1.00 98.62 186 LEU A CA 1
ATOM 1474 C C . LEU A 1 186 ? -22.918 -6.582 14.925 1.00 98.62 186 LEU A C 1
ATOM 1476 O O . LEU A 1 186 ? -23.065 -5.396 14.626 1.00 98.62 186 LEU A O 1
ATOM 1480 N N . LEU A 1 187 ? -23.370 -7.091 16.068 1.00 98.75 187 LEU A N 1
ATOM 1481 C CA . LEU A 1 187 ? -23.955 -6.254 17.110 1.00 98.75 187 LEU A CA 1
ATOM 1482 C C . LEU A 1 187 ? -22.865 -5.897 18.109 1.00 98.75 187 LEU A C 1
ATOM 1484 O O . LEU A 1 187 ? -22.259 -6.757 18.753 1.00 98.75 187 LEU A O 1
ATOM 1488 N N . CYS A 1 188 ? -22.613 -4.604 18.218 1.00 98.75 188 CYS A N 1
ATOM 1489 C CA . CYS A 1 188 ? -21.561 -4.044 19.035 1.00 98.75 188 CYS A CA 1
ATOM 1490 C C . CYS A 1 188 ? -22.121 -3.087 20.080 1.00 98.75 188 CYS A C 1
ATOM 1492 O O . CYS A 1 188 ? -23.232 -2.573 19.968 1.00 98.75 188 CYS A O 1
ATOM 1494 N N . THR A 1 189 ? -21.298 -2.780 21.068 1.00 98.62 189 THR A N 1
ATOM 1495 C CA . THR A 1 189 ? -21.445 -1.605 21.930 1.00 98.62 189 THR A CA 1
ATOM 1496 C C . THR A 1 189 ? -20.254 -0.675 21.725 1.00 98.62 189 THR A C 1
ATOM 1498 O O . THR A 1 189 ? -19.183 -1.129 21.318 1.00 98.62 189 THR A O 1
ATOM 1501 N N . TYR A 1 190 ? -20.421 0.623 21.975 1.00 97.75 190 TYR A N 1
ATOM 1502 C CA . TYR A 1 190 ? -19.335 1.609 21.919 1.00 97.75 190 TYR A CA 1
ATOM 1503 C C . TYR A 1 190 ? -19.029 2.204 23.294 1.00 97.75 190 TYR A C 1
ATOM 1505 O O . TYR A 1 190 ? -19.892 2.215 24.175 1.00 97.75 190 TYR A O 1
ATOM 1513 N N . ASP A 1 191 ? -17.813 2.730 23.441 1.00 96.31 191 ASP A N 1
ATOM 1514 C CA . ASP A 1 191 ? -17.375 3.494 24.611 1.00 96.31 191 ASP A CA 1
ATOM 1515 C C . ASP A 1 191 ? -17.482 5.015 24.349 1.00 96.31 191 ASP A C 1
ATOM 1517 O O . ASP A 1 191 ? -16.709 5.546 23.536 1.00 96.31 191 ASP A O 1
ATOM 1521 N N . PRO A 1 192 ? -18.394 5.745 25.027 1.00 95.12 192 PRO A N 1
ATOM 1522 C CA . PRO A 1 192 ? -18.566 7.188 24.858 1.00 95.12 192 PRO A CA 1
ATOM 1523 C C . PRO A 1 192 ? -17.327 8.034 25.173 1.00 95.12 192 PRO A C 1
ATOM 1525 O O . PRO A 1 192 ? -17.170 9.103 24.579 1.00 95.12 192 PRO A O 1
ATOM 1528 N N . GLU A 1 193 ? -16.432 7.568 26.048 1.00 94.94 193 GLU A N 1
ATOM 1529 C CA . GLU A 1 193 ? -15.235 8.312 26.462 1.00 94.94 193 GLU A CA 1
ATOM 1530 C C . GLU A 1 193 ? -14.116 8.271 25.408 1.00 94.94 193 GLU A C 1
ATOM 1532 O O . GLU A 1 193 ? -13.120 8.988 25.499 1.00 94.94 193 GLU A O 1
ATOM 1537 N N . THR A 1 194 ? -14.282 7.466 24.354 1.00 95.38 194 THR A N 1
ATOM 1538 C CA . THR A 1 194 ? -13.264 7.262 23.307 1.00 95.38 194 THR A CA 1
ATOM 1539 C C . THR A 1 194 ? -13.476 8.100 22.047 1.00 95.38 194 THR A C 1
ATOM 1541 O O . THR A 1 194 ? -12.798 7.877 21.036 1.00 95.38 194 THR A O 1
ATOM 1544 N N . ARG A 1 195 ? -14.406 9.066 22.102 1.00 94.38 195 ARG A N 1
ATOM 1545 C CA . ARG A 1 195 ? -14.785 9.947 20.988 1.00 94.38 195 ARG A CA 1
ATOM 1546 C C . ARG A 1 195 ? -13.566 10.545 20.286 1.00 94.38 195 ARG A C 1
ATOM 1548 O O . ARG A 1 195 ? -12.625 10.995 20.934 1.00 94.38 195 ARG A O 1
ATOM 1555 N N . ALA A 1 196 ? -13.619 10.615 18.956 1.00 88.50 196 ALA A N 1
ATOM 1556 C CA . ALA A 1 196 ? -12.601 11.266 18.128 1.00 88.50 196 ALA A CA 1
ATOM 1557 C C . ALA A 1 196 ? -11.169 10.747 18.365 1.00 88.50 196 ALA A C 1
ATOM 1559 O O . ALA A 1 196 ? -10.200 11.496 18.267 1.00 88.50 196 ALA A O 1
ATOM 1560 N N . GLY A 1 197 ? -11.010 9.459 18.685 1.00 79.31 197 GLY A N 1
ATOM 1561 C CA . GLY A 1 197 ? -9.684 8.898 18.942 1.00 79.31 197 GLY A CA 1
ATOM 1562 C C . GLY A 1 197 ? -9.201 9.008 20.393 1.00 79.31 197 GLY A C 1
ATOM 1563 O O . GLY A 1 197 ? -8.096 8.540 20.679 1.00 79.31 197 GLY A O 1
ATOM 1564 N N . ALA A 1 198 ? -9.998 9.567 21.312 1.00 87.81 198 ALA A N 1
ATOM 1565 C CA . ALA A 1 198 ? -9.625 9.689 22.718 1.00 87.81 198 ALA A CA 1
ATOM 1566 C C . ALA A 1 198 ? -9.307 8.319 23.340 1.00 87.81 198 ALA A C 1
ATOM 1568 O O . ALA A 1 198 ? -9.897 7.289 22.989 1.00 87.81 198 ALA A O 1
ATOM 1569 N N . THR A 1 199 ? -8.315 8.301 24.230 1.00 87.44 199 THR A N 1
ATOM 1570 C CA . THR A 1 199 ? -7.921 7.127 25.018 1.00 87.44 199 THR A CA 1
ATOM 1571 C C . THR A 1 199 ? -7.934 7.555 26.483 1.00 87.44 199 THR A C 1
ATOM 1573 O O . THR A 1 199 ? -6.988 8.230 26.892 1.00 87.44 199 THR A O 1
ATOM 1576 N N . PRO A 1 200 ? -9.008 7.246 27.235 1.00 87.19 200 PRO A N 1
ATOM 1577 C CA . PRO A 1 200 ? -9.125 7.632 28.637 1.00 87.19 200 PRO A CA 1
ATOM 1578 C C . PRO A 1 200 ? -7.950 7.112 29.466 1.00 87.19 200 PRO A C 1
ATOM 1580 O O . PRO A 1 200 ? -7.357 6.072 29.160 1.00 87.19 200 PRO A O 1
ATOM 1583 N N . GLU A 1 201 ? -7.594 7.848 30.514 1.00 85.94 201 GLU A N 1
ATOM 1584 C CA . GLU A 1 201 ? -6.495 7.462 31.392 1.00 85.94 201 GLU A CA 1
ATOM 1585 C C . GLU A 1 201 ? -6.816 6.135 32.097 1.00 85.94 201 GLU A C 1
ATOM 1587 O O . GLU A 1 201 ? -7.912 5.933 32.610 1.00 85.94 201 GLU A O 1
ATOM 1592 N N . GLY A 1 202 ? -5.874 5.188 32.068 1.00 82.62 202 GLY A N 1
ATOM 1593 C CA . GLY A 1 202 ? -6.078 3.839 32.607 1.00 82.62 202 GLY A CA 1
ATOM 1594 C C . GLY A 1 202 ? -6.892 2.888 31.716 1.00 82.62 202 GLY A C 1
ATOM 1595 O O . GLY A 1 202 ? -6.988 1.705 32.045 1.00 82.62 202 GLY A O 1
ATOM 1596 N N . ALA A 1 203 ? -7.427 3.346 30.577 1.00 83.56 203 ALA A N 1
ATOM 1597 C CA . ALA A 1 203 ? -8.166 2.484 29.658 1.00 83.56 203 ALA A CA 1
ATOM 1598 C C . ALA A 1 203 ? -7.268 1.415 29.015 1.00 83.56 203 ALA A C 1
ATOM 1600 O O . ALA A 1 203 ? -6.094 1.636 28.694 1.00 83.56 203 ALA A O 1
ATOM 1601 N N . GLN A 1 204 ? -7.847 0.238 28.771 1.00 83.88 204 GLN A N 1
ATOM 1602 C CA . GLN A 1 204 ? -7.154 -0.851 28.097 1.00 83.88 204 GLN A CA 1
ATOM 1603 C C . GLN A 1 204 ? -6.727 -0.435 26.682 1.00 83.88 204 GLN A C 1
ATOM 1605 O O . GLN A 1 204 ? -7.505 0.090 25.885 1.00 83.88 204 GLN A O 1
ATOM 1610 N N . LYS A 1 205 ? -5.468 -0.721 26.334 1.00 87.88 205 LYS A N 1
ATOM 1611 C CA . LYS A 1 205 ? -4.932 -0.407 25.009 1.00 87.88 205 LYS A CA 1
ATOM 1612 C C . LYS A 1 205 ? -5.598 -1.262 23.927 1.00 87.88 205 LYS A C 1
ATOM 1614 O O . LYS A 1 205 ? -5.287 -2.445 23.776 1.00 87.88 205 LYS A O 1
ATOM 1619 N N . VAL A 1 206 ? -6.422 -0.627 23.101 1.00 93.00 206 VAL A N 1
ATOM 1620 C CA . VAL A 1 206 ? -6.981 -1.222 21.881 1.00 93.00 206 VAL A CA 1
ATOM 1621 C C . VAL A 1 206 ? -5.920 -1.213 20.779 1.00 93.00 206 VAL A C 1
ATOM 1623 O O . VAL A 1 206 ? -5.369 -0.166 20.439 1.00 93.00 206 VAL A O 1
ATOM 1626 N N . LYS A 1 207 ? -5.585 -2.394 20.245 1.00 89.56 207 LYS A N 1
ATOM 1627 C CA . LYS A 1 207 ? -4.462 -2.567 19.302 1.00 89.56 207 LYS A CA 1
ATOM 1628 C C . LYS A 1 207 ? -4.830 -2.267 17.848 1.00 89.56 207 LYS A C 1
ATOM 1630 O O . LYS A 1 207 ? -3.964 -1.827 17.095 1.00 89.56 207 LYS A O 1
ATOM 1635 N N . GLY A 1 208 ? -6.074 -2.528 17.452 1.00 93.12 208 GLY A N 1
ATOM 1636 C CA . GLY A 1 208 ? -6.540 -2.351 16.079 1.00 93.12 208 GLY A CA 1
ATOM 1637 C C . GLY A 1 208 ? -7.253 -1.040 15.837 1.00 93.12 208 GLY A C 1
ATOM 1638 O O . GLY A 1 208 ? -8.010 -0.564 16.682 1.00 93.12 208 GLY A O 1
ATOM 1639 N N . ILE A 1 209 ? -7.059 -0.513 14.631 1.00 95.69 209 ILE A N 1
ATOM 1640 C CA . ILE A 1 209 ? -7.860 0.570 14.075 1.00 95.69 209 ILE A CA 1
ATOM 1641 C C . ILE A 1 209 ? -8.359 0.100 12.713 1.00 95.69 209 ILE A C 1
ATOM 1643 O O . ILE A 1 209 ? -7.542 -0.279 11.870 1.00 95.69 209 ILE A O 1
ATOM 1647 N N . ILE A 1 210 ? -9.672 0.131 12.508 1.00 96.50 210 ILE A N 1
ATOM 1648 C CA . ILE A 1 210 ? -10.311 -0.255 11.248 1.00 96.50 210 ILE A CA 1
ATOM 1649 C C . ILE A 1 210 ? -11.056 0.922 10.630 1.00 96.50 210 ILE A C 1
ATOM 1651 O O . ILE A 1 210 ? -11.423 1.877 11.321 1.00 96.50 210 ILE A O 1
ATOM 1655 N N . GLN A 1 211 ? -11.231 0.868 9.315 1.00 95.62 211 GLN A N 1
ATOM 1656 C CA . GLN A 1 211 ? -12.026 1.859 8.599 1.00 95.62 211 GLN A CA 1
ATOM 1657 C C . GLN A 1 211 ? -13.501 1.476 8.632 1.00 95.62 211 GLN A C 1
ATOM 1659 O O . GLN A 1 211 ? -13.846 0.330 8.911 1.00 95.62 211 GLN A O 1
ATOM 1664 N N . TRP A 1 212 ? -14.355 2.455 8.378 1.00 98.00 212 TRP A N 1
ATOM 1665 C CA . TRP A 1 212 ? -15.798 2.290 8.398 1.00 98.00 212 TRP A CA 1
ATOM 1666 C C . TRP A 1 212 ? -16.449 3.386 7.557 1.00 98.00 212 TRP A C 1
ATOM 1668 O O . TRP A 1 212 ? -15.827 4.410 7.269 1.00 98.00 212 TRP A O 1
ATOM 1678 N N . VAL A 1 213 ? -17.708 3.177 7.190 1.00 98.44 213 VAL A N 1
ATOM 1679 C CA . VAL A 1 213 ? -18.572 4.181 6.556 1.00 98.44 213 VAL A CA 1
ATOM 1680 C C . VAL A 1 213 ? -19.951 4.104 7.214 1.00 98.44 213 VAL A C 1
ATOM 1682 O O . VAL A 1 213 ? -20.403 3.014 7.541 1.00 98.44 213 VAL A O 1
ATOM 1685 N N . SER A 1 214 ? -20.635 5.227 7.453 1.00 98.06 214 SER A N 1
ATOM 1686 C CA . SER A 1 214 ? -22.018 5.200 7.966 1.00 98.06 214 SER A CA 1
ATOM 1687 C C . SER A 1 214 ? -22.953 4.552 6.940 1.00 98.06 214 SER A C 1
ATOM 1689 O O . SER A 1 214 ? -22.961 4.965 5.785 1.00 98.06 214 SER A O 1
ATOM 1691 N N . GLU A 1 215 ? -23.763 3.573 7.350 1.00 97.25 215 GLU A N 1
ATOM 1692 C CA . GLU A 1 215 ? -24.651 2.841 6.430 1.00 97.25 215 GLU A CA 1
ATOM 1693 C C . GLU A 1 215 ? -25.663 3.774 5.743 1.00 97.25 215 GLU A C 1
ATOM 1695 O O . GLU A 1 215 ? -25.869 3.687 4.538 1.00 97.25 215 GLU A O 1
ATOM 1700 N N . GLY A 1 216 ? -26.261 4.704 6.496 1.00 96.44 216 GLY A N 1
ATOM 1701 C CA . GLY A 1 216 ? -27.299 5.607 5.981 1.00 96.44 216 GLY A CA 1
ATOM 1702 C C . GLY A 1 216 ? -26.783 6.821 5.203 1.00 96.44 216 GLY A C 1
ATOM 1703 O O . GLY A 1 216 ? -27.569 7.484 4.534 1.00 96.44 216 GLY A O 1
ATOM 1704 N N . HIS A 1 217 ? -25.486 7.129 5.297 1.00 97.62 217 HIS A N 1
ATOM 1705 C CA . HIS A 1 217 ? -24.895 8.325 4.681 1.00 97.62 217 HIS A CA 1
ATOM 1706 C C . HIS A 1 217 ? -23.778 7.999 3.683 1.00 97.62 217 HIS A C 1
ATOM 1708 O O . HIS A 1 217 ? -23.349 8.877 2.938 1.00 97.62 217 HIS A O 1
ATOM 1714 N N . GLY A 1 218 ? -23.278 6.763 3.674 1.00 97.00 218 GLY A N 1
ATOM 1715 C CA . GLY A 1 218 ? -22.282 6.306 2.719 1.00 97.00 218 GLY A CA 1
ATOM 1716 C C . GLY A 1 218 ? -22.814 6.352 1.293 1.00 97.00 218 GLY A C 1
ATOM 1717 O O . GLY A 1 218 ? -23.972 6.029 1.033 1.00 97.00 218 GLY A O 1
ATOM 1718 N N . VAL A 1 219 ? -21.953 6.727 0.354 1.00 97.38 219 VAL A N 1
ATOM 1719 C CA . VAL A 1 219 ? -22.298 6.738 -1.068 1.00 97.38 219 VAL A CA 1
ATOM 1720 C C . VAL A 1 219 ? -21.907 5.401 -1.697 1.00 97.38 219 VAL A C 1
ATOM 1722 O O . VAL A 1 219 ? -20.761 4.973 -1.530 1.00 97.38 219 VAL A O 1
ATOM 1725 N N . PRO A 1 220 ? -22.824 4.710 -2.399 1.00 97.94 220 PRO A N 1
ATOM 1726 C CA . PRO A 1 220 ? -22.502 3.449 -3.052 1.00 97.94 220 PRO A CA 1
ATOM 1727 C C . PRO A 1 220 ? -21.526 3.687 -4.207 1.00 97.94 220 PRO A C 1
ATOM 1729 O O . PRO A 1 220 ? -21.668 4.643 -4.976 1.00 97.94 220 PRO A O 1
ATOM 1732 N N . CYS A 1 221 ? -20.542 2.803 -4.350 1.00 97.75 221 CYS A N 1
ATOM 1733 C CA . CYS A 1 221 ? -19.571 2.874 -5.432 1.00 97.75 221 CYS A CA 1
ATOM 1734 C C . CYS A 1 221 ? -19.162 1.488 -5.943 1.00 97.75 221 CYS A C 1
ATOM 1736 O O . CYS A 1 221 ? -19.045 0.516 -5.194 1.00 97.75 221 CYS A O 1
ATOM 1738 N N . GLU A 1 222 ? -18.924 1.398 -7.249 1.00 98.56 222 GLU A N 1
ATOM 1739 C CA . GLU A 1 222 ? -18.209 0.277 -7.846 1.00 98.56 222 GLU A CA 1
ATOM 1740 C C . GLU A 1 222 ? -16.707 0.547 -7.747 1.00 98.56 222 GLU A C 1
ATOM 1742 O O . GLU A 1 222 ? -16.231 1.622 -8.114 1.00 98.56 222 GLU A O 1
ATOM 1747 N N . VAL A 1 223 ? -15.941 -0.430 -7.271 1.00 98.56 223 VAL A N 1
ATOM 1748 C CA . VAL A 1 223 ? -14.489 -0.316 -7.141 1.00 98.56 223 VAL A CA 1
ATOM 1749 C C . VAL A 1 223 ? -13.816 -1.443 -7.910 1.00 98.56 223 VAL A C 1
ATOM 1751 O O . VAL A 1 223 ? -13.970 -2.619 -7.591 1.00 98.56 223 VAL A O 1
ATOM 1754 N N . ARG A 1 224 ? -13.043 -1.079 -8.932 1.00 98.69 224 ARG A N 1
ATOM 1755 C CA . ARG A 1 224 ? -12.312 -1.990 -9.815 1.00 98.69 224 ARG A CA 1
ATOM 1756 C C . ARG A 1 224 ? -10.868 -2.096 -9.352 1.00 98.69 224 ARG A C 1
ATOM 1758 O O . ARG A 1 224 ? -10.049 -1.193 -9.533 1.00 98.69 224 ARG A O 1
ATOM 1765 N N . LEU A 1 225 ? -10.554 -3.215 -8.721 1.00 97.94 225 LEU A N 1
ATOM 1766 C CA . LEU A 1 225 ? -9.238 -3.527 -8.189 1.00 97.94 225 LEU A CA 1
ATOM 1767 C C . LEU A 1 225 ? -8.393 -4.173 -9.283 1.00 97.94 225 LEU A C 1
ATOM 1769 O O . LEU A 1 225 ? -8.356 -5.395 -9.400 1.00 97.94 225 LEU A O 1
ATOM 1773 N N . TYR A 1 226 ? -7.722 -3.345 -10.082 1.00 97.62 226 TYR A N 1
ATOM 1774 C CA . TYR A 1 226 ? -6.773 -3.829 -11.081 1.00 97.62 226 TYR A CA 1
ATOM 1775 C C . TYR A 1 226 ? -5.504 -4.375 -10.437 1.00 97.62 226 TYR A C 1
ATOM 1777 O O . TYR A 1 226 ? -4.998 -3.822 -9.452 1.00 97.62 226 TYR A O 1
ATOM 1785 N N . ASP A 1 227 ? -4.983 -5.435 -11.036 1.00 94.56 227 ASP A N 1
ATOM 1786 C CA . ASP A 1 227 ? -3.684 -6.029 -10.756 1.00 94.56 227 ASP A CA 1
ATOM 1787 C C . ASP A 1 227 ? -2.867 -6.125 -12.062 1.00 94.56 227 ASP A C 1
ATOM 1789 O O . ASP A 1 227 ? -3.270 -5.596 -13.106 1.00 94.56 227 ASP A O 1
ATOM 1793 N N . ARG A 1 228 ? -1.685 -6.741 -12.027 1.00 95.12 228 ARG A N 1
ATOM 1794 C CA . ARG A 1 228 ? -0.883 -6.975 -13.235 1.00 95.12 228 ARG A CA 1
ATOM 1795 C C . ARG A 1 228 ? -1.622 -7.945 -14.166 1.00 95.12 228 ARG A C 1
ATOM 1797 O O . ARG A 1 228 ? -2.239 -8.907 -13.704 1.00 95.12 228 ARG A O 1
ATOM 1804 N N . LEU A 1 229 ? -1.570 -7.678 -15.476 1.00 97.44 229 LEU A N 1
ATOM 1805 C CA . LEU A 1 229 ? -2.301 -8.451 -16.491 1.00 97.44 229 LEU A CA 1
ATOM 1806 C C . LEU A 1 229 ? -1.758 -9.877 -16.641 1.00 97.44 229 LEU A C 1
ATOM 1808 O O . LEU A 1 229 ? -2.523 -10.783 -16.954 1.00 97.44 229 LEU A O 1
ATOM 1812 N N . PHE A 1 230 ? -0.466 -10.081 -16.386 1.00 97.06 230 PHE A N 1
ATOM 1813 C CA . PHE A 1 230 ? 0.189 -11.383 -16.474 1.00 97.06 230 PHE A CA 1
ATOM 1814 C C . PHE A 1 230 ? 0.819 -11.773 -15.141 1.00 97.06 230 PHE A C 1
ATOM 1816 O O . PHE A 1 230 ? 1.334 -10.914 -14.430 1.00 97.06 230 PHE A O 1
ATOM 1823 N N . LYS A 1 231 ? 0.809 -13.070 -14.823 1.00 93.44 231 LYS A N 1
ATOM 1824 C CA . LYS A 1 231 ? 1.451 -13.649 -13.630 1.00 93.44 231 LYS A CA 1
ATOM 1825 C C . LYS A 1 231 ? 2.961 -13.798 -13.800 1.00 93.44 231 LYS A C 1
ATOM 1827 O O . LYS A 1 231 ? 3.696 -13.678 -12.825 1.00 93.44 231 LYS A O 1
ATOM 1832 N N . ALA A 1 232 ? 3.414 -14.058 -15.026 1.00 92.44 232 ALA A N 1
ATOM 1833 C CA . ALA A 1 232 ? 4.824 -14.226 -15.348 1.00 92.44 232 ALA A CA 1
ATOM 1834 C C . ALA A 1 232 ? 5.520 -12.873 -15.543 1.00 92.44 232 ALA A C 1
ATOM 1836 O O . ALA A 1 232 ? 4.987 -11.978 -16.204 1.00 92.44 232 ALA A O 1
ATOM 1837 N N . ALA A 1 233 ? 6.745 -12.745 -15.024 1.00 91.31 233 ALA A N 1
ATOM 1838 C CA . ALA A 1 233 ? 7.569 -11.550 -15.216 1.00 91.31 233 ALA A CA 1
ATOM 1839 C C . ALA A 1 233 ? 7.883 -11.307 -16.702 1.00 91.31 233 ALA A C 1
ATOM 1841 O O . ALA A 1 233 ? 7.923 -10.158 -17.139 1.00 91.31 233 ALA A O 1
ATOM 1842 N N . GLN A 1 234 ? 8.037 -12.379 -17.487 1.00 92.94 234 GLN A N 1
ATOM 1843 C CA . GLN A 1 234 ? 8.224 -12.338 -18.939 1.00 92.94 234 GLN A CA 1
ATOM 1844 C C . GLN A 1 234 ? 7.148 -13.190 -19.643 1.00 92.94 234 GLN A C 1
ATOM 1846 O O . GLN A 1 234 ? 7.345 -14.388 -19.838 1.00 92.94 234 GLN A O 1
ATOM 1851 N N . PRO A 1 235 ? 6.001 -12.604 -20.038 1.00 94.50 235 PRO A N 1
ATOM 1852 C CA . PRO A 1 235 ? 4.886 -13.365 -20.606 1.00 94.50 235 PRO A CA 1
ATOM 1853 C C . PRO A 1 235 ? 5.226 -14.098 -21.917 1.00 94.50 235 PRO A C 1
ATOM 1855 O O . PRO A 1 235 ? 5.587 -13.484 -22.936 1.00 94.50 235 PRO A O 1
ATOM 1858 N N . GLY A 1 236 ? 5.022 -15.413 -21.906 1.00 91.50 236 GLY A N 1
ATOM 1859 C CA . GLY A 1 236 ? 5.267 -16.366 -22.985 1.00 91.50 236 GLY A CA 1
ATOM 1860 C C . GLY A 1 236 ? 6.628 -17.063 -22.925 1.00 91.50 236 GLY A C 1
ATOM 1861 O O . GLY A 1 236 ? 6.898 -17.868 -23.814 1.00 91.50 236 GLY A O 1
ATOM 1862 N N . ALA A 1 237 ? 7.478 -16.769 -21.934 1.00 89.38 237 ALA A N 1
ATOM 1863 C CA . ALA A 1 237 ? 8.808 -17.376 -21.818 1.00 89.38 237 ALA A CA 1
ATOM 1864 C C . ALA A 1 237 ? 8.746 -18.899 -21.587 1.00 89.38 237 ALA A C 1
ATOM 1866 O O . ALA A 1 237 ? 9.434 -19.642 -22.280 1.00 89.38 237 ALA A O 1
ATOM 1867 N N . ASP A 1 238 ? 7.856 -19.363 -20.705 1.00 86.31 238 ASP A N 1
ATOM 1868 C CA . ASP A 1 238 ? 7.745 -20.779 -20.306 1.00 86.31 238 ASP A CA 1
ATOM 1869 C C . ASP A 1 238 ? 6.715 -21.576 -21.136 1.00 86.31 238 ASP A C 1
ATOM 1871 O O . ASP A 1 238 ? 6.344 -22.704 -20.800 1.00 86.31 238 ASP A O 1
ATOM 1875 N N . HIS A 1 239 ? 6.196 -20.979 -22.213 1.00 85.31 239 HIS A N 1
ATOM 1876 C CA . HIS A 1 239 ? 5.030 -21.477 -22.951 1.00 85.31 239 HIS A CA 1
ATOM 1877 C C . HIS A 1 239 ? 5.219 -21.448 -24.474 1.00 85.31 239 HIS A C 1
ATOM 1879 O O . HIS A 1 239 ? 4.266 -21.194 -25.208 1.00 85.31 239 HIS A O 1
ATOM 1885 N N . ASP A 1 240 ? 6.443 -21.670 -24.964 1.00 85.25 240 ASP A N 1
ATOM 1886 C CA . ASP A 1 240 ? 6.782 -21.645 -26.399 1.00 85.25 240 ASP A CA 1
ATOM 1887 C C . ASP A 1 240 ? 6.333 -20.346 -27.108 1.00 85.25 240 ASP A C 1
ATOM 1889 O O . ASP A 1 240 ? 5.976 -20.325 -28.288 1.00 85.25 240 ASP A O 1
ATOM 1893 N N . GLY A 1 241 ? 6.318 -19.227 -26.374 1.00 84.81 241 GLY A N 1
ATOM 1894 C CA . GLY A 1 241 ? 5.861 -17.925 -26.858 1.00 84.81 241 GLY A CA 1
ATOM 1895 C C . GLY A 1 241 ? 4.361 -17.643 -26.689 1.00 84.81 241 GLY A C 1
ATOM 1896 O O . GLY A 1 241 ? 3.943 -16.507 -26.956 1.00 84.81 241 GLY A O 1
ATOM 1897 N N . ASP A 1 242 ? 3.564 -18.609 -26.219 1.00 92.94 242 ASP A N 1
ATOM 1898 C CA . ASP A 1 242 ? 2.137 -18.444 -25.917 1.00 92.94 242 ASP A CA 1
ATOM 1899 C C . ASP A 1 242 ? 1.921 -17.704 -24.589 1.00 92.94 242 ASP A C 1
ATOM 1901 O O . ASP A 1 242 ? 1.713 -18.274 -23.519 1.00 92.94 242 ASP A O 1
ATOM 1905 N N . PHE A 1 243 ? 1.976 -16.379 -24.680 1.00 96.00 243 PHE A N 1
ATOM 1906 C CA . PHE A 1 243 ? 1.825 -15.466 -23.551 1.00 96.00 243 PHE A CA 1
ATOM 1907 C C . PHE A 1 243 ? 0.401 -15.403 -22.972 1.00 96.00 243 PHE A C 1
ATOM 1909 O O . PHE A 1 243 ? 0.223 -14.839 -21.895 1.00 96.00 243 PHE A O 1
ATOM 1916 N N . LEU A 1 244 ? -0.617 -15.941 -23.657 1.00 96.94 244 LEU A N 1
ATOM 1917 C CA . LEU A 1 244 ? -1.999 -15.910 -23.160 1.00 96.94 244 LEU A CA 1
ATOM 1918 C C . LEU A 1 244 ? -2.183 -16.827 -21.946 1.00 96.94 244 LEU A C 1
ATOM 1920 O O . LEU A 1 244 ? -2.987 -16.531 -21.063 1.00 96.94 244 LEU A O 1
ATOM 1924 N N . LYS A 1 245 ? -1.392 -17.901 -21.856 1.00 95.75 245 LYS A N 1
ATOM 1925 C CA . LYS A 1 245 ? -1.379 -18.815 -20.702 1.00 95.75 245 LYS A CA 1
ATOM 1926 C C . LYS A 1 245 ? -0.920 -18.145 -19.406 1.00 95.75 245 LYS A C 1
ATOM 1928 O O . LYS A 1 245 ? -1.307 -18.581 -18.324 1.00 95.75 245 LYS A O 1
ATOM 1933 N N . ASP A 1 246 ? -0.174 -17.048 -19.518 1.00 96.69 246 ASP A N 1
ATOM 1934 C CA . ASP A 1 246 ? 0.307 -16.275 -18.374 1.00 96.69 246 ASP A CA 1
ATOM 1935 C C . ASP A 1 246 ? -0.694 -15.230 -17.874 1.00 96.69 246 ASP A C 1
ATOM 1937 O O . ASP A 1 246 ? -0.393 -14.530 -16.904 1.00 96.69 246 ASP A O 1
ATOM 1941 N N . ILE A 1 247 ? -1.865 -15.078 -18.509 1.00 97.31 247 ILE A N 1
ATOM 1942 C CA . ILE A 1 247 ? -2.864 -14.089 -18.087 1.00 97.31 247 ILE A CA 1
ATOM 1943 C C . ILE A 1 247 ? -3.267 -14.339 -16.630 1.00 97.31 247 ILE A C 1
ATOM 1945 O O . ILE A 1 247 ? -3.568 -15.454 -16.197 1.00 97.31 247 ILE A O 1
ATOM 1949 N N . ASN A 1 248 ? -3.281 -13.258 -15.858 1.00 96.56 248 ASN A N 1
ATOM 1950 C CA . ASN A 1 248 ? -3.778 -13.245 -14.500 1.00 96.56 248 ASN A CA 1
ATOM 1951 C C . ASN A 1 248 ? -5.320 -13.176 -14.511 1.00 96.56 248 ASN A C 1
ATOM 1953 O O . ASN A 1 248 ? -5.872 -12.136 -14.892 1.00 96.56 248 ASN A O 1
ATOM 1957 N N . PRO A 1 249 ? -6.036 -14.236 -14.080 1.00 95.56 249 PRO A N 1
ATOM 1958 C CA . PRO A 1 249 ? -7.492 -14.207 -13.994 1.00 95.56 249 PRO A CA 1
ATOM 1959 C C . PRO A 1 249 ? -7.970 -13.192 -12.946 1.00 95.56 249 PRO A C 1
ATOM 1961 O O . PRO A 1 249 ? -9.052 -12.639 -13.095 1.00 95.56 249 PRO A O 1
ATOM 1964 N N . ASP A 1 250 ? -7.125 -12.866 -11.963 1.00 94.62 250 ASP A N 1
ATOM 1965 C CA . ASP A 1 250 ? -7.377 -11.853 -10.937 1.00 94.62 250 ASP A CA 1
ATOM 1966 C C . ASP A 1 250 ? -6.849 -10.462 -11.348 1.00 94.62 250 ASP A C 1
ATOM 1968 O O . ASP A 1 250 ? -6.692 -9.574 -10.509 1.00 94.62 250 ASP A O 1
ATOM 1972 N N . SER A 1 251 ? -6.563 -10.242 -12.643 1.00 96.50 251 SER A N 1
ATOM 1973 C CA . SER A 1 251 ? -6.080 -8.949 -13.171 1.00 96.50 251 SER A CA 1
ATOM 1974 C C . SER A 1 251 ? -7.061 -7.794 -12.953 1.00 96.50 251 SER A C 1
ATOM 1976 O O . SER A 1 251 ? -6.670 -6.627 -13.020 1.00 96.50 251 SER A O 1
ATOM 1978 N N . VAL A 1 252 ? -8.330 -8.102 -12.684 1.00 97.44 252 VAL A N 1
ATOM 1979 C CA . VAL A 1 252 ? -9.330 -7.154 -12.202 1.00 97.44 252 VAL A CA 1
ATOM 1980 C C . VAL A 1 252 ? -10.335 -7.870 -11.303 1.00 97.44 252 VAL A C 1
ATOM 1982 O O . VAL A 1 252 ? -10.888 -8.902 -11.670 1.00 97.44 252 VAL A O 1
ATOM 1985 N N . ARG A 1 253 ? -10.614 -7.290 -10.134 1.00 97.25 253 ARG A N 1
ATOM 1986 C CA . ARG A 1 253 ? -11.738 -7.684 -9.275 1.00 97.25 253 ARG A CA 1
ATOM 1987 C C . ARG A 1 253 ? -12.679 -6.502 -9.098 1.00 97.25 253 ARG A C 1
ATOM 1989 O O . ARG A 1 253 ? -12.235 -5.430 -8.696 1.00 97.25 253 ARG A O 1
ATOM 1996 N N . VAL A 1 254 ? -13.963 -6.697 -9.376 1.00 97.81 254 VAL A N 1
ATOM 1997 C CA . VAL A 1 254 ? -14.991 -5.664 -9.195 1.00 97.81 254 VAL A CA 1
ATOM 1998 C C . VAL A 1 254 ? -15.668 -5.856 -7.842 1.00 97.81 254 VAL A C 1
ATOM 2000 O O . VAL A 1 254 ? -16.177 -6.934 -7.543 1.00 97.81 254 VAL A O 1
ATOM 2003 N N . CYS A 1 255 ? -15.664 -4.808 -7.027 1.00 97.19 255 CYS A N 1
ATOM 2004 C CA . CYS A 1 255 ? -16.283 -4.756 -5.709 1.00 97.19 255 CYS A CA 1
ATOM 2005 C C . CYS A 1 255 ? -17.445 -3.757 -5.722 1.00 97.19 255 CYS A C 1
ATOM 2007 O O . CYS A 1 255 ? -17.367 -2.724 -6.388 1.00 97.19 255 CYS A O 1
ATOM 2009 N N . LYS A 1 256 ? -18.508 -4.048 -4.968 1.00 97.12 256 LYS A N 1
ATOM 2010 C CA . LYS A 1 256 ? -19.606 -3.108 -4.709 1.00 97.12 256 LYS A CA 1
ATOM 2011 C C . LYS A 1 256 ? -19.486 -2.646 -3.267 1.00 97.12 256 LYS A C 1
ATOM 2013 O O . LYS A 1 256 ? -19.819 -3.394 -2.354 1.00 97.12 256 LYS A O 1
ATOM 2018 N N . GLY A 1 257 ? -18.954 -1.446 -3.096 1.00 96.81 257 GLY A N 1
ATOM 2019 C CA . GLY A 1 257 ? -18.621 -0.881 -1.801 1.00 96.81 257 GLY A CA 1
ATOM 2020 C C . GLY A 1 257 ? -19.411 0.380 -1.486 1.00 96.81 257 GLY A C 1
ATOM 2021 O O . GLY A 1 257 ? -20.313 0.792 -2.218 1.00 96.81 257 GLY A O 1
ATOM 2022 N N . PHE A 1 258 ? -19.020 1.003 -0.383 1.00 98.38 258 PHE A N 1
ATOM 2023 C CA . PHE A 1 258 ? -19.510 2.299 0.059 1.00 98.38 258 PHE A CA 1
ATOM 2024 C C . PHE A 1 258 ? -18.327 3.188 0.419 1.00 98.38 258 PHE A C 1
ATOM 2026 O O . PHE A 1 258 ? -17.343 2.720 0.987 1.00 98.38 258 PHE A O 1
ATOM 2033 N N . ALA A 1 259 ? -18.427 4.477 0.125 1.00 97.94 259 ALA A N 1
ATOM 2034 C CA . ALA A 1 259 ? -17.439 5.474 0.514 1.00 97.94 259 ALA A CA 1
ATOM 2035 C C . ALA A 1 259 ? -18.073 6.579 1.365 1.00 97.94 259 ALA A C 1
ATOM 2037 O O . ALA A 1 259 ? -19.292 6.748 1.375 1.00 97.94 259 ALA A O 1
ATOM 2038 N N . GLU A 1 260 ? -17.257 7.336 2.099 1.00 97.44 260 GLU A N 1
ATOM 2039 C CA . GLU A 1 260 ? -17.745 8.526 2.804 1.00 97.44 260 GLU A CA 1
ATOM 2040 C C . GLU A 1 260 ? -18.317 9.580 1.820 1.00 97.44 260 GLU A C 1
ATOM 2042 O O . GLU A 1 260 ? -17.886 9.635 0.664 1.00 97.44 260 GLU A O 1
ATOM 2047 N N . PRO A 1 261 ? -19.259 10.449 2.246 1.00 96.69 261 PRO A N 1
ATOM 2048 C CA . PRO A 1 261 ? -19.975 11.360 1.342 1.00 96.69 261 PRO A CA 1
ATOM 2049 C C . PRO A 1 261 ? -19.086 12.293 0.515 1.00 96.69 261 PRO A C 1
ATOM 2051 O O . PRO A 1 261 ? -19.436 12.638 -0.612 1.00 96.69 261 PRO A O 1
ATOM 2054 N N . SER A 1 262 ? -17.930 12.692 1.058 1.00 95.12 262 SER A N 1
ATOM 2055 C CA . SER A 1 262 ? -16.979 13.591 0.389 1.00 95.12 262 SER A CA 1
ATOM 2056 C C . SER A 1 262 ? -16.523 13.054 -0.977 1.00 95.12 262 SER A C 1
ATOM 2058 O O . SER A 1 262 ? -16.215 13.828 -1.883 1.00 95.12 262 SER A O 1
ATOM 2060 N N . VAL A 1 263 ? -16.553 11.730 -1.159 1.00 96.56 263 VAL A N 1
ATOM 2061 C CA . VAL A 1 263 ? -16.138 11.043 -2.385 1.00 96.56 263 VAL A CA 1
ATOM 2062 C C . VAL A 1 263 ? -17.081 11.316 -3.559 1.00 96.56 263 VAL A C 1
ATOM 2064 O O . VAL A 1 263 ? -16.645 11.261 -4.708 1.00 96.56 263 VAL A O 1
ATOM 2067 N N . ALA A 1 264 ? -18.339 11.695 -3.309 1.00 95.00 264 ALA A N 1
ATOM 2068 C CA . ALA A 1 264 ? -19.274 12.068 -4.373 1.00 95.00 264 ALA A CA 1
ATOM 2069 C C . ALA A 1 264 ? -18.831 13.312 -5.162 1.00 95.00 264 ALA A C 1
ATOM 2071 O O . ALA A 1 264 ? -19.240 13.486 -6.307 1.00 95.00 264 ALA A O 1
ATOM 2072 N N . ALA A 1 265 ? -17.975 14.157 -4.577 1.00 92.69 265 ALA A N 1
ATOM 2073 C CA . ALA A 1 265 ? -17.435 15.344 -5.235 1.00 92.69 265 ALA A CA 1
ATOM 2074 C C . ALA A 1 265 ? -16.214 15.051 -6.131 1.00 92.69 265 ALA A C 1
ATOM 2076 O O . ALA A 1 265 ? -15.711 15.959 -6.796 1.00 92.69 265 ALA A O 1
ATOM 2077 N N . VAL A 1 266 ? -15.709 13.811 -6.161 1.00 95.31 266 VAL A N 1
ATOM 2078 C CA . VAL A 1 266 ? -14.563 13.448 -7.005 1.00 95.31 266 VAL A CA 1
ATOM 2079 C C . VAL A 1 266 ? -15.018 13.361 -8.460 1.00 95.31 266 VAL A C 1
ATOM 2081 O O . VAL A 1 266 ? -15.688 12.414 -8.869 1.00 95.31 266 VAL A O 1
ATOM 2084 N N . ALA A 1 267 ? -14.638 14.360 -9.254 1.00 95.50 267 ALA A N 1
ATOM 2085 C CA . ALA A 1 267 ? -14.948 14.400 -10.679 1.00 95.50 267 ALA A CA 1
ATOM 2086 C C . ALA A 1 267 ? -14.297 13.222 -11.438 1.00 95.50 267 ALA A C 1
ATOM 2088 O O . ALA A 1 267 ? -13.228 12.757 -11.031 1.00 95.50 267 ALA A O 1
ATOM 2089 N N . PRO A 1 268 ? -14.868 12.767 -12.569 1.00 97.69 268 PRO A N 1
ATOM 2090 C CA . PRO A 1 268 ? -14.237 11.768 -13.432 1.00 97.69 268 PRO A CA 1
ATOM 2091 C C . PRO A 1 268 ? -12.801 12.158 -13.817 1.00 97.69 268 PRO A C 1
ATOM 2093 O O . PRO A 1 268 ? -12.537 13.283 -14.241 1.00 97.69 268 PRO A O 1
ATOM 2096 N N . GLY A 1 269 ? -11.861 11.225 -13.658 1.00 97.12 269 GLY A N 1
ATOM 2097 C CA . GLY A 1 269 ? -10.420 11.460 -13.801 1.00 97.12 269 GLY A CA 1
ATOM 2098 C C . GLY A 1 269 ? -9.732 12.043 -12.558 1.00 97.12 269 GLY A C 1
ATOM 2099 O O . GLY A 1 269 ? -8.507 12.155 -12.554 1.00 97.12 269 GLY A O 1
ATOM 2100 N N . GLY A 1 270 ? -10.494 12.415 -11.528 1.00 97.75 270 GLY A N 1
ATOM 2101 C CA . GLY A 1 270 ? -9.996 12.868 -10.235 1.00 97.75 270 GLY A CA 1
ATOM 2102 C C . GLY A 1 270 ? -9.550 11.710 -9.345 1.00 97.75 270 GLY A C 1
ATOM 2103 O O . GLY A 1 270 ? -10.021 10.577 -9.474 1.00 97.75 270 GLY A O 1
ATOM 2104 N N . HIS A 1 271 ? -8.639 12.010 -8.420 1.00 98.44 271 HIS A N 1
ATOM 2105 C CA . HIS A 1 271 ? -7.974 11.016 -7.581 1.00 98.44 271 HIS A CA 1
ATOM 2106 C C . HIS A 1 271 ? -8.414 11.101 -6.129 1.00 98.44 271 HIS A C 1
ATOM 2108 O O . HIS A 1 271 ? -8.689 12.175 -5.603 1.00 98.44 271 HIS A O 1
ATOM 2114 N N . VAL A 1 272 ? -8.400 9.955 -5.463 1.00 98.44 272 VAL A N 1
ATOM 2115 C CA . VAL A 1 272 ? -8.625 9.830 -4.025 1.00 98.44 272 VAL A CA 1
ATOM 2116 C C . VAL A 1 272 ? -7.772 8.686 -3.492 1.00 98.44 272 VAL A C 1
ATOM 2118 O O . VAL A 1 272 ? -7.550 7.684 -4.170 1.00 98.44 272 VAL A O 1
ATOM 2121 N N . GLN A 1 273 ? -7.263 8.822 -2.276 1.00 98.44 273 GLN A N 1
ATOM 2122 C CA . GLN A 1 273 ? -6.678 7.713 -1.544 1.00 98.44 273 GLN A CA 1
ATOM 2123 C C . GLN A 1 273 ? -7.736 7.150 -0.596 1.00 98.44 273 GLN A C 1
ATOM 2125 O O . GLN A 1 273 ? -8.069 7.785 0.406 1.00 98.44 273 GLN A O 1
ATOM 2130 N N . PHE A 1 274 ? -8.212 5.936 -0.866 1.00 98.00 274 PHE A N 1
ATOM 2131 C CA . PHE A 1 274 ? -8.966 5.195 0.139 1.00 98.00 274 PHE A CA 1
ATOM 2132 C C . PHE A 1 274 ? -7.984 4.710 1.207 1.00 98.00 274 PHE A C 1
ATOM 2134 O O . PHE A 1 274 ? -7.010 4.005 0.905 1.00 98.00 274 PHE A O 1
ATOM 2141 N N . GLU A 1 275 ? -8.176 5.176 2.445 1.00 93.94 275 GLU A N 1
ATOM 2142 C CA . GLU A 1 275 ? -7.288 4.865 3.568 1.00 93.94 275 GLU A CA 1
ATOM 2143 C C . GLU A 1 275 ? -7.100 3.346 3.699 1.00 93.94 275 GLU A C 1
ATOM 2145 O O . GLU A 1 275 ? -8.001 2.577 3.418 1.00 93.94 275 GLU A O 1
ATOM 2150 N N . ARG A 1 276 ? -5.897 2.887 4.071 1.00 90.44 276 ARG A N 1
ATOM 2151 C CA . ARG A 1 276 ? -5.510 1.455 4.158 1.00 90.44 276 ARG A CA 1
ATOM 2152 C C . ARG A 1 276 ? -5.609 0.620 2.866 1.00 90.44 276 ARG A C 1
ATOM 2154 O O . ARG A 1 276 ? -4.977 -0.430 2.827 1.00 90.44 276 ARG A O 1
ATOM 2161 N N . VAL A 1 277 ? -6.280 1.090 1.815 1.00 94.25 277 VAL A N 1
ATOM 2162 C CA . VAL A 1 277 ? -6.509 0.320 0.585 1.00 94.25 277 VAL A CA 1
ATOM 2163 C C . VAL A 1 277 ? -5.523 0.698 -0.526 1.00 94.25 277 VAL A C 1
ATOM 2165 O O . VAL A 1 277 ? -4.733 -0.134 -0.979 1.00 94.25 277 VAL A O 1
ATOM 2168 N N . GLY A 1 278 ? -5.536 1.949 -0.990 1.00 96.75 278 GLY A N 1
ATOM 2169 C CA . GLY A 1 278 ? -4.752 2.352 -2.162 1.00 96.75 278 GLY A CA 1
ATOM 2170 C C . GLY A 1 278 ? -5.141 3.710 -2.726 1.00 96.75 278 GLY A C 1
ATOM 2171 O O . GLY A 1 278 ? -5.950 4.430 -2.145 1.00 96.75 278 GLY A O 1
ATOM 2172 N N . TYR A 1 279 ? -4.564 4.039 -3.879 1.00 98.62 279 TYR A N 1
ATOM 2173 C CA . TYR A 1 279 ? -4.932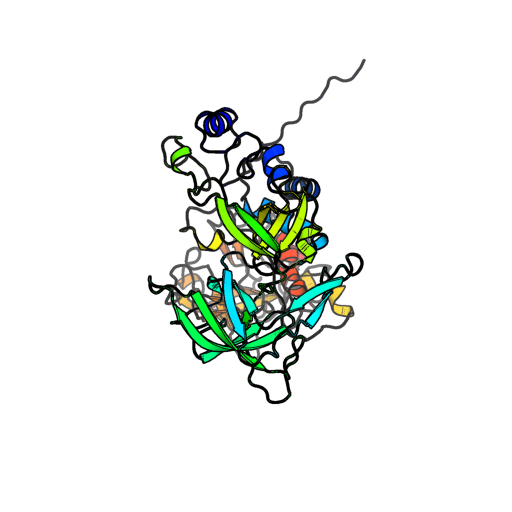 5.223 -4.650 1.00 98.62 279 TYR A CA 1
ATOM 2174 C C . TYR A 1 279 ? -5.871 4.833 -5.783 1.00 98.62 279 TYR A C 1
ATOM 2176 O O . TYR A 1 279 ? -5.649 3.842 -6.486 1.00 98.62 279 TYR A O 1
ATOM 2184 N N . PHE A 1 280 ? -6.909 5.636 -5.957 1.00 98.75 280 PHE A N 1
ATOM 2185 C CA . PHE A 1 280 ? -8.010 5.400 -6.869 1.00 98.75 280 PHE A CA 1
ATOM 2186 C C . PHE A 1 280 ? -8.242 6.620 -7.749 1.00 98.75 280 PHE A C 1
ATOM 2188 O O . PHE A 1 280 ? -7.957 7.752 -7.359 1.00 98.75 280 PHE A O 1
ATOM 2195 N N . CYS A 1 281 ? -8.767 6.365 -8.938 1.00 98.62 281 CYS A N 1
ATOM 2196 C CA . CYS A 1 281 ? -9.217 7.370 -9.884 1.00 98.62 281 CYS A CA 1
ATOM 2197 C C . CYS A 1 281 ? -10.696 7.124 -10.175 1.00 98.62 281 CYS A C 1
ATOM 2199 O O . CYS A 1 281 ? -11.075 5.977 -10.426 1.00 98.62 281 CYS A O 1
ATOM 2201 N N . ALA A 1 282 ? -11.527 8.165 -10.138 1.00 98.62 282 ALA A N 1
ATOM 2202 C CA . ALA A 1 282 ? -12.888 8.070 -10.655 1.00 98.62 282 ALA A CA 1
ATOM 2203 C C . ALA A 1 282 ? -12.808 7.766 -12.159 1.00 98.62 282 ALA A C 1
ATOM 2205 O O . ALA A 1 282 ? -12.217 8.544 -12.909 1.00 98.62 282 ALA A O 1
ATOM 2206 N N . ASP A 1 283 ? -13.349 6.629 -12.606 1.00 98.62 283 ASP A N 1
ATOM 2207 C CA . ASP A 1 283 ? -13.222 6.197 -14.001 1.00 98.62 283 ASP A CA 1
ATOM 2208 C C . ASP A 1 283 ? -13.772 7.278 -14.936 1.00 98.62 283 ASP A C 1
ATOM 2210 O O . ASP A 1 283 ? -14.904 7.733 -14.791 1.00 98.62 283 ASP A O 1
ATOM 2214 N N . SER A 1 284 ? -12.954 7.701 -15.899 1.00 97.12 284 SER A N 1
ATOM 2215 C CA . SER A 1 284 ? -13.281 8.830 -16.771 1.00 97.12 284 SER A CA 1
ATOM 2216 C C . SER A 1 284 ? -14.404 8.542 -17.774 1.00 97.12 284 SER A C 1
ATOM 2218 O O . SER A 1 284 ? -14.799 9.451 -18.499 1.00 97.12 284 SER A O 1
ATOM 2220 N N . VAL A 1 285 ? -14.845 7.287 -17.890 1.00 97.06 285 VAL A N 1
ATOM 2221 C CA . VAL A 1 285 ? -15.859 6.835 -18.851 1.00 97.06 285 VAL A CA 1
ATOM 2222 C C . VAL A 1 285 ? -17.156 6.467 -18.132 1.00 97.06 285 VAL A C 1
ATOM 2224 O O . VAL A 1 285 ? -18.227 6.909 -18.539 1.00 97.06 285 VAL A O 1
ATOM 2227 N N . ASP A 1 286 ? -17.054 5.687 -17.059 1.00 97.56 286 ASP A N 1
ATOM 2228 C CA . ASP A 1 286 ? -18.194 5.036 -16.417 1.00 97.56 286 ASP A CA 1
ATOM 2229 C C . ASP A 1 286 ? -18.665 5.754 -15.149 1.00 97.56 286 ASP A C 1
ATOM 2231 O O . ASP A 1 286 ? -19.834 5.624 -14.781 1.00 97.56 286 ASP A O 1
ATOM 2235 N N . SER A 1 287 ? -17.786 6.513 -14.481 1.00 97.69 287 SER A N 1
ATOM 2236 C CA . SER A 1 287 ? -18.144 7.221 -13.251 1.00 97.69 287 SER A CA 1
ATOM 2237 C C . SER A 1 287 ? -18.994 8.450 -13.557 1.00 97.69 287 SER A C 1
ATOM 2239 O O . SER A 1 287 ? -18.634 9.291 -14.383 1.00 97.69 287 SER A O 1
ATOM 2241 N N . LYS A 1 288 ? -20.127 8.570 -12.868 1.00 94.88 288 LYS A N 1
ATOM 2242 C CA . LYS A 1 288 ? -21.073 9.684 -13.004 1.00 94.88 288 LYS A CA 1
ATOM 2243 C C . LYS A 1 288 ? -21.832 9.907 -11.702 1.00 94.88 288 LYS A C 1
ATOM 2245 O O . LYS A 1 288 ? -21.818 9.064 -10.805 1.00 94.88 288 LYS A O 1
ATOM 2250 N N . GLU A 1 289 ? -22.525 11.035 -11.611 1.00 90.19 289 GLU A N 1
ATOM 2251 C CA . GLU A 1 289 ? -23.386 11.338 -10.469 1.00 90.19 289 GLU A CA 1
ATOM 2252 C C . GLU A 1 289 ? -24.398 10.201 -10.229 1.00 90.19 289 GLU A C 1
ATOM 2254 O O . GLU A 1 289 ? -25.037 9.707 -11.161 1.00 90.19 289 GLU A O 1
ATOM 2259 N N . GLY A 1 290 ? -24.486 9.729 -8.983 1.00 87.81 290 GLY A N 1
ATOM 2260 C CA . GLY A 1 290 ? -25.339 8.602 -8.586 1.00 87.81 290 GLY A CA 1
ATOM 2261 C C . GLY A 1 290 ? -24.839 7.205 -8.987 1.00 87.81 290 GLY A C 1
ATOM 2262 O O . GLY A 1 290 ? -25.429 6.216 -8.560 1.00 87.81 290 GLY A O 1
ATOM 2263 N N . ALA A 1 291 ? -23.759 7.091 -9.764 1.00 94.81 291 ALA A N 1
ATOM 2264 C CA . ALA A 1 291 ? -23.143 5.819 -10.147 1.00 94.81 291 ALA A CA 1
ATOM 2265 C C . ALA A 1 291 ? -21.615 5.967 -10.185 1.00 94.81 291 ALA A C 1
ATOM 2267 O O . ALA A 1 291 ? -20.994 6.042 -11.247 1.00 94.81 291 ALA A O 1
ATOM 2268 N N . LEU A 1 292 ? -21.018 6.057 -8.995 1.00 98.19 292 LEU A N 1
ATOM 2269 C CA . LEU A 1 292 ? -19.582 6.245 -8.841 1.00 98.19 292 LEU A CA 1
ATOM 2270 C C . LEU A 1 292 ? -18.829 4.958 -9.183 1.00 98.19 292 LEU A C 1
ATOM 2272 O O . LEU A 1 292 ? -19.137 3.890 -8.651 1.00 98.19 292 LEU A O 1
ATOM 2276 N N . VAL A 1 293 ? -17.806 5.081 -10.026 1.00 98.69 293 VAL A N 1
ATOM 2277 C CA . VAL A 1 293 ? -16.919 3.980 -10.413 1.00 98.69 293 VAL A CA 1
ATOM 2278 C C . VAL A 1 293 ? -15.479 4.403 -10.171 1.00 98.69 293 VAL A C 1
ATOM 2280 O O . VAL A 1 293 ? -15.035 5.424 -10.693 1.00 98.69 293 VAL A O 1
ATOM 2283 N N . PHE A 1 294 ? -14.730 3.616 -9.405 1.00 98.81 294 PHE A N 1
ATOM 2284 C CA . PHE A 1 294 ? -13.337 3.899 -9.075 1.00 98.81 294 PHE A CA 1
ATOM 2285 C C . PHE A 1 294 ? -12.407 2.792 -9.553 1.00 98.81 294 PHE A C 1
ATOM 2287 O O . PHE A 1 294 ? -12.551 1.631 -9.181 1.00 98.81 294 PHE A O 1
ATOM 2294 N N . ASN A 1 295 ? -11.385 3.169 -10.312 1.00 98.81 295 ASN A N 1
ATOM 2295 C CA . ASN A 1 295 ? -10.294 2.292 -10.710 1.00 98.81 295 ASN A CA 1
ATOM 2296 C C . ASN A 1 295 ? -9.165 2.396 -9.690 1.00 98.81 295 ASN A C 1
ATOM 2298 O O . ASN A 1 295 ? -8.691 3.498 -9.403 1.00 98.81 295 ASN A O 1
ATOM 2302 N N . ARG A 1 296 ? -8.677 1.266 -9.170 1.00 98.62 296 ARG A N 1
ATOM 2303 C CA . ARG A 1 296 ? -7.432 1.263 -8.397 1.00 98.62 296 ARG A CA 1
ATOM 2304 C C . ARG A 1 296 ? -6.268 1.572 -9.331 1.00 98.62 296 ARG A C 1
ATOM 2306 O O . ARG A 1 296 ? -5.968 0.781 -10.226 1.00 98.62 296 ARG A O 1
ATOM 2313 N N . VAL A 1 297 ? -5.580 2.681 -9.073 1.00 98.38 297 VAL A N 1
ATOM 2314 C CA . VAL A 1 297 ? -4.333 3.018 -9.762 1.00 98.38 297 VAL A CA 1
ATOM 2315 C C . VAL A 1 297 ? -3.255 2.051 -9.278 1.00 98.38 297 VAL A C 1
ATOM 2317 O O . VAL A 1 297 ? -2.768 1.219 -10.046 1.00 98.38 297 VAL A O 1
ATOM 2320 N N . VAL A 1 298 ? -2.966 2.111 -7.972 1.00 97.19 298 VAL A N 1
ATOM 2321 C CA . VAL A 1 298 ? -1.936 1.329 -7.275 1.00 97.19 298 VAL A CA 1
ATOM 2322 C C . VAL A 1 298 ? -2.327 1.083 -5.806 1.00 97.19 298 VAL A C 1
ATOM 2324 O O . VAL A 1 298 ? -2.953 1.951 -5.185 1.00 97.19 298 VAL A O 1
ATOM 2327 N N . PRO A 1 299 ? -1.979 -0.078 -5.215 1.00 95.19 299 PRO A N 1
ATOM 2328 C CA . PRO A 1 299 ? -2.122 -0.310 -3.774 1.00 95.19 299 PRO A CA 1
ATOM 2329 C C . PRO A 1 299 ? -1.161 0.583 -2.969 1.00 95.19 299 PRO A C 1
ATOM 2331 O O . PRO A 1 299 ? -0.218 1.141 -3.523 1.00 95.19 299 PRO A O 1
ATOM 2334 N N . LEU A 1 300 ? -1.360 0.706 -1.648 1.00 91.00 300 LEU A N 1
ATOM 2335 C CA . LEU A 1 300 ? -0.482 1.530 -0.789 1.00 91.00 300 LEU A CA 1
ATOM 2336 C C . LEU A 1 300 ? 0.959 1.010 -0.682 1.00 91.00 300 LEU A C 1
ATOM 2338 O O . LEU A 1 300 ? 1.861 1.767 -0.320 1.00 91.00 300 LEU A O 1
ATOM 2342 N N . ARG A 1 301 ? 1.163 -0.283 -0.931 1.00 82.25 301 ARG A N 1
ATOM 2343 C CA . ARG A 1 301 ? 2.450 -0.983 -0.885 1.00 82.25 301 ARG A CA 1
ATOM 2344 C C . ARG A 1 301 ? 2.456 -2.079 -1.939 1.00 82.25 301 ARG A C 1
ATOM 2346 O O . ARG A 1 301 ? 1.386 -2.575 -2.294 1.00 82.25 301 ARG A O 1
ATOM 2353 N N . ASP A 1 302 ? 3.641 -2.476 -2.382 1.00 75.94 302 ASP A N 1
ATOM 2354 C CA . ASP A 1 302 ? 3.770 -3.652 -3.234 1.00 75.94 302 ASP A CA 1
ATOM 2355 C C . ASP A 1 302 ? 3.382 -4.925 -2.454 1.00 75.94 302 ASP A C 1
ATOM 2357 O O . ASP A 1 302 ? 3.782 -5.130 -1.307 1.00 75.94 302 ASP A O 1
ATOM 2361 N N . THR A 1 303 ? 2.555 -5.764 -3.077 1.00 66.56 303 THR A N 1
ATOM 2362 C CA . THR A 1 303 ? 2.072 -7.042 -2.528 1.00 66.56 303 THR A CA 1
ATOM 2363 C C . THR A 1 303 ? 2.527 -8.247 -3.353 1.00 66.56 303 THR A C 1
ATOM 2365 O O . THR A 1 303 ? 2.331 -9.383 -2.919 1.00 66.56 303 THR A O 1
ATOM 2368 N N . TRP A 1 304 ? 3.167 -8.027 -4.506 1.00 67.06 304 TRP A N 1
ATOM 2369 C CA . TRP A 1 304 ? 3.670 -9.086 -5.386 1.00 67.06 304 TRP A CA 1
ATOM 2370 C C . TRP A 1 304 ? 5.003 -9.651 -4.914 1.00 67.06 304 TRP A C 1
ATOM 2372 O O . TRP A 1 304 ? 5.216 -10.858 -5.005 1.00 67.06 304 TRP A O 1
ATOM 2382 N N . ALA A 1 305 ? 5.846 -8.829 -4.282 1.00 56.06 305 ALA A N 1
ATOM 2383 C CA . ALA A 1 305 ? 7.096 -9.282 -3.671 1.00 56.06 305 ALA A CA 1
ATOM 2384 C C . ALA A 1 305 ? 6.917 -10.415 -2.630 1.00 56.06 305 ALA A C 1
ATOM 2386 O O . ALA A 1 305 ? 7.886 -11.108 -2.321 1.00 56.06 305 ALA A O 1
ATOM 2387 N N . ALA A 1 306 ? 5.697 -10.609 -2.103 1.00 40.28 306 ALA A N 1
ATOM 2388 C CA . ALA A 1 306 ? 5.345 -11.634 -1.117 1.00 40.28 306 ALA A CA 1
ATOM 2389 C C . ALA A 1 306 ? 4.629 -12.878 -1.695 1.00 40.28 30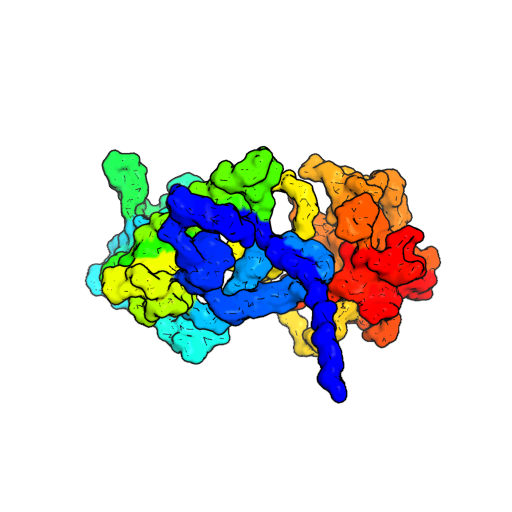6 ALA A C 1
ATOM 2391 O O . ALA A 1 306 ? 4.472 -13.854 -0.965 1.00 40.28 306 ALA A O 1
ATOM 2392 N N . LYS A 1 307 ? 4.169 -12.859 -2.959 1.00 39.00 307 LYS A N 1
ATOM 2393 C CA . LYS A 1 307 ? 3.297 -13.905 -3.543 1.00 39.00 307 LYS A CA 1
ATOM 2394 C C . LYS A 1 307 ? 3.980 -14.844 -4.549 1.00 39.00 307 LYS A C 1
ATOM 2396 O O . LYS A 1 307 ? 3.381 -15.853 -4.912 1.00 39.00 307 LYS A O 1
ATOM 2401 N N . THR A 1 308 ? 5.205 -14.557 -4.985 1.00 34.16 308 THR A N 1
ATOM 2402 C CA . THR A 1 308 ? 5.886 -15.324 -6.048 1.00 34.16 308 THR A CA 1
ATOM 2403 C C . THR A 1 308 ? 6.996 -16.223 -5.472 1.00 34.16 308 THR A C 1
ATOM 2405 O O . THR A 1 308 ? 7.796 -15.730 -4.671 1.00 34.16 308 THR A O 1
ATOM 2408 N N . PRO A 1 309 ? 7.103 -17.515 -5.862 1.00 27.69 309 PRO A N 1
ATOM 2409 C CA . PRO A 1 309 ? 8.293 -18.328 -5.588 1.00 27.69 309 PRO A CA 1
ATOM 2410 C C . PRO A 1 309 ? 9.541 -17.672 -6.204 1.00 27.69 309 PRO A C 1
ATOM 2412 O O . PRO A 1 309 ? 9.425 -17.037 -7.256 1.00 27.69 309 PRO A O 1
ATOM 2415 N N . PRO A 1 310 ? 10.739 -17.806 -5.606 1.00 25.27 310 PRO A N 1
ATOM 2416 C CA . PRO A 1 310 ? 11.938 -17.212 -6.181 1.00 25.27 310 PRO A CA 1
ATOM 2417 C C . PRO A 1 310 ? 12.273 -17.897 -7.516 1.00 25.27 310 PRO A C 1
ATOM 2419 O O . PRO A 1 310 ? 12.530 -19.095 -7.561 1.00 25.27 310 PRO A O 1
ATOM 2422 N N . SER A 1 311 ? 12.263 -17.123 -8.600 1.00 26.56 311 SER A N 1
ATOM 2423 C CA . SER A 1 311 ? 12.869 -17.443 -9.902 1.00 26.56 311 SER A CA 1
ATOM 2424 C C . SER A 1 311 ? 14.030 -16.466 -10.162 1.00 26.56 311 SER A C 1
ATOM 2426 O O . SER A 1 311 ? 14.098 -15.439 -9.477 1.00 26.56 311 SER A O 1
ATOM 2428 N N . PRO A 1 312 ? 14.986 -16.797 -11.054 1.00 28.12 312 PRO A N 1
ATOM 2429 C CA . PRO A 1 312 ? 16.366 -16.316 -10.985 1.00 28.12 312 PRO A CA 1
ATOM 2430 C C . PRO A 1 312 ? 16.505 -14.794 -11.026 1.00 28.12 312 PRO A C 1
ATOM 2432 O O . PRO A 1 312 ? 15.805 -14.109 -11.768 1.00 28.12 312 PRO A O 1
ATOM 2435 N N . LYS A 1 313 ? 17.435 -14.320 -10.187 1.00 31.30 313 LYS A N 1
ATOM 2436 C CA . LYS A 1 313 ? 17.802 -12.933 -9.876 1.00 31.30 313 LYS A CA 1
ATOM 2437 C C . LYS A 1 313 ? 17.522 -11.939 -11.021 1.00 31.30 313 LYS A C 1
ATOM 2439 O O . LYS A 1 313 ? 18.293 -11.828 -11.965 1.00 31.30 313 LYS A O 1
ATOM 2444 N N . ALA A 1 314 ? 16.472 -11.138 -10.846 1.00 25.88 314 ALA A N 1
ATOM 2445 C CA . ALA A 1 314 ? 16.435 -9.753 -11.298 1.00 25.88 314 ALA A CA 1
ATOM 2446 C C . ALA A 1 314 ? 16.493 -8.876 -10.042 1.00 25.88 314 ALA A C 1
ATOM 2448 O O . ALA A 1 314 ? 15.759 -9.104 -9.076 1.00 25.88 314 ALA A O 1
ATOM 2449 N N . GLN A 1 315 ? 17.451 -7.953 -10.038 1.00 27.47 315 GLN A N 1
ATOM 2450 C CA . GLN A 1 315 ? 17.867 -7.128 -8.910 1.00 27.47 315 GLN A CA 1
ATOM 2451 C C . GLN A 1 315 ? 16.675 -6.451 -8.218 1.00 27.47 315 GLN A C 1
ATOM 2453 O O . GLN A 1 315 ? 16.001 -5.583 -8.771 1.00 27.47 315 GLN A O 1
ATOM 2458 N N . LYS A 1 316 ? 16.442 -6.853 -6.964 1.00 24.00 316 LYS A N 1
ATOM 2459 C CA . LYS A 1 316 ? 15.562 -6.160 -6.025 1.00 24.00 316 LYS A CA 1
ATOM 2460 C C . LYS A 1 316 ? 16.285 -4.923 -5.502 1.00 24.00 316 LYS A C 1
ATOM 2462 O O . LYS A 1 316 ? 16.921 -4.970 -4.455 1.00 24.00 316 LYS A O 1
ATOM 2467 N N . GLY A 1 317 ? 16.135 -3.805 -6.192 1.00 30.12 317 GLY A N 1
ATOM 2468 C CA . GLY A 1 317 ? 16.054 -2.527 -5.500 1.00 30.12 317 GLY A CA 1
ATOM 2469 C C . GLY A 1 317 ? 14.592 -2.301 -5.153 1.00 30.12 317 GLY A C 1
ATOM 2470 O O . GLY A 1 317 ? 13.791 -2.267 -6.080 1.00 30.12 317 GLY A O 1
ATOM 2471 N N . GLN A 1 318 ? 14.232 -2.179 -3.863 1.00 31.53 318 GLN A N 1
ATOM 2472 C CA . GLN A 1 318 ? 13.044 -1.408 -3.472 1.00 31.53 318 GLN A CA 1
ATOM 2473 C C . GLN A 1 318 ? 12.833 -1.129 -1.974 1.00 31.53 318 GLN A C 1
ATOM 2475 O O . GLN A 1 318 ? 12.869 -2.009 -1.122 1.00 31.53 318 GLN A O 1
ATOM 2480 N N . GLN A 1 319 ? 12.424 0.127 -1.754 1.00 28.97 319 GLN A N 1
ATOM 2481 C CA . GLN A 1 319 ? 11.373 0.598 -0.839 1.00 28.97 319 GLN A CA 1
ATOM 2482 C C . GLN A 1 319 ? 11.575 0.587 0.689 1.00 28.97 319 GLN A C 1
ATOM 2484 O O . GLN A 1 319 ? 11.300 -0.360 1.415 1.00 28.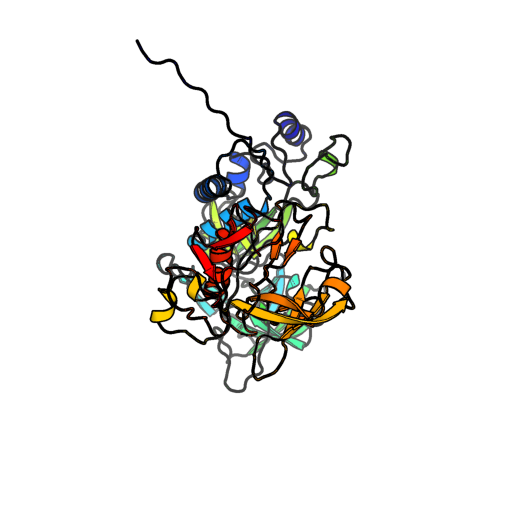97 319 GLN A O 1
ATOM 2489 N N . GLN A 1 320 ? 11.849 1.794 1.190 1.00 28.81 320 GLN A N 1
ATOM 2490 C CA . GLN A 1 320 ? 10.921 2.638 1.965 1.00 28.81 320 GLN A CA 1
ATOM 2491 C C . GLN A 1 320 ? 9.884 1.984 2.931 1.00 28.81 320 GLN A C 1
ATOM 2493 O O . GLN A 1 320 ? 8.860 1.450 2.521 1.00 28.81 320 GLN A O 1
ATOM 2498 N N . ALA A 1 321 ? 9.995 2.376 4.218 1.00 33.41 321 ALA A N 1
ATOM 2499 C CA . ALA A 1 321 ? 9.053 3.273 4.934 1.00 33.41 321 ALA A CA 1
ATOM 2500 C C . ALA A 1 321 ? 8.130 2.768 6.093 1.00 33.41 321 ALA A C 1
ATOM 2502 O O . ALA A 1 321 ? 7.195 2.004 5.904 1.00 33.41 321 ALA A O 1
ATOM 2503 N N . LYS A 1 322 ? 8.168 3.503 7.229 1.00 25.31 322 LYS A N 1
ATOM 2504 C CA . LYS A 1 322 ? 7.102 3.635 8.279 1.00 25.31 322 LYS A CA 1
ATOM 2505 C C . LYS A 1 322 ? 7.642 4.058 9.681 1.00 25.31 322 LYS A C 1
ATOM 2507 O O . LYS A 1 322 ? 8.543 3.391 10.148 1.00 25.31 322 LYS A O 1
ATOM 2512 N N . GLN A 1 323 ? 7.185 5.153 10.308 1.00 26.33 323 GLN A N 1
ATOM 2513 C CA . GLN A 1 323 ? 7.664 5.741 11.590 1.00 26.33 323 GLN A CA 1
ATOM 2514 C C . GLN A 1 323 ? 7.145 5.046 12.865 1.00 26.33 323 GLN A C 1
ATOM 2516 O O . GLN A 1 323 ? 6.029 4.536 12.863 1.00 26.33 323 GLN A O 1
ATOM 2521 N N . GLY A 1 324 ? 7.894 5.194 13.969 1.00 21.89 324 GLY A N 1
ATOM 2522 C CA . GLY A 1 324 ? 7.371 5.167 15.342 1.00 21.89 324 GLY A CA 1
ATOM 2523 C C . GLY A 1 324 ? 8.451 5.380 16.417 1.00 21.89 324 GLY A C 1
ATOM 2524 O O . GLY A 1 324 ? 9.312 4.521 16.564 1.00 21.89 324 GLY A O 1
ATOM 2525 N N . GLY A 1 325 ? 8.364 6.485 17.175 1.00 22.00 325 GLY A N 1
ATOM 2526 C CA . GLY A 1 325 ? 8.992 6.653 18.501 1.00 22.00 325 GLY A CA 1
ATOM 2527 C C . GLY A 1 325 ? 10.159 7.644 18.579 1.00 22.00 325 GLY A C 1
ATOM 2528 O O . GLY A 1 325 ? 11.222 7.380 18.037 1.00 22.00 325 GLY A O 1
ATOM 2529 N N . GLY A 1 326 ? 9.932 8.778 19.249 1.00 27.44 326 GLY A N 1
ATOM 2530 C CA . GLY A 1 326 ? 10.828 9.929 19.391 1.00 27.44 326 GLY A CA 1
ATOM 2531 C C . GLY A 1 326 ? 12.193 9.673 20.041 1.00 27.44 326 GLY A C 1
ATOM 2532 O O . GLY A 1 326 ? 12.341 8.862 20.948 1.00 27.44 326 GLY A O 1
ATOM 2533 N N . GLY A 1 327 ? 13.156 10.457 19.565 1.00 27.22 327 GLY A N 1
ATOM 2534 C CA . GLY A 1 327 ? 14.527 10.590 20.049 1.00 27.22 327 GLY A CA 1
ATOM 2535 C C . GLY A 1 327 ? 15.275 11.488 19.068 1.00 27.22 327 GLY A C 1
ATOM 2536 O O . GLY A 1 327 ? 16.135 11.018 18.333 1.00 27.22 327 GLY A O 1
ATOM 2537 N N . GLY A 1 328 ? 14.807 12.730 18.910 1.00 31.05 328 GLY A N 1
ATOM 2538 C CA . GLY A 1 328 ? 15.350 13.660 17.924 1.00 31.05 328 GLY A CA 1
ATOM 2539 C C . GLY A 1 328 ? 16.802 14.006 18.237 1.00 31.05 328 GLY A C 1
ATOM 2540 O O . GLY A 1 328 ? 17.080 14.568 19.293 1.00 31.05 328 GLY A O 1
ATOM 2541 N N . ALA A 1 329 ? 17.697 13.698 17.299 1.00 41.00 329 ALA A N 1
ATOM 2542 C CA . ALA A 1 329 ? 18.976 14.381 17.181 1.00 41.00 329 ALA A CA 1
ATOM 2543 C C . ALA A 1 329 ? 18.716 15.860 16.852 1.00 41.00 329 ALA A C 1
ATOM 2545 O O . ALA A 1 329 ? 17.805 16.181 16.082 1.00 41.00 329 ALA A O 1
ATOM 2546 N N . GLY A 1 330 ? 19.479 16.757 17.474 1.00 40.38 330 GLY A N 1
ATOM 2547 C CA . GLY A 1 330 ? 19.350 18.195 17.265 1.00 40.38 330 GLY A CA 1
ATOM 2548 C C . GLY A 1 330 ? 19.656 18.625 15.819 1.00 40.38 330 GLY A C 1
ATOM 2549 O O . GLY A 1 330 ? 20.244 17.860 15.052 1.00 40.38 330 GLY A O 1
ATOM 2550 N N . PRO A 1 331 ? 19.299 19.866 15.447 1.00 43.78 331 PRO A N 1
ATOM 2551 C CA . PRO A 1 331 ? 19.436 20.403 14.087 1.00 43.78 331 PRO A CA 1
ATOM 2552 C C . PRO A 1 331 ? 20.848 20.300 13.479 1.00 43.78 331 PRO A C 1
ATOM 2554 O O . PRO A 1 331 ? 20.967 20.255 12.265 1.00 43.78 331 PRO A O 1
ATOM 2557 N N . ALA A 1 332 ? 21.904 20.171 14.289 1.00 55.34 332 ALA A N 1
ATOM 2558 C CA . ALA A 1 332 ? 23.289 20.083 13.819 1.00 55.34 332 ALA A CA 1
ATOM 2559 C C . ALA A 1 332 ? 23.663 18.764 13.104 1.00 55.34 332 ALA A C 1
ATOM 2561 O O . ALA A 1 332 ? 24.592 18.755 12.306 1.00 55.34 332 ALA A O 1
ATOM 2562 N N . GLN A 1 333 ? 22.967 17.646 13.364 1.00 61.12 333 GLN A N 1
ATOM 2563 C CA . GLN A 1 333 ? 23.344 16.332 12.805 1.00 61.12 333 GLN A CA 1
ATOM 2564 C C . GLN A 1 333 ? 22.722 16.058 11.422 1.00 61.12 333 GLN A C 1
ATOM 2566 O O . GLN A 1 333 ? 23.156 15.157 10.706 1.00 61.12 333 GLN A O 1
ATOM 2571 N N . ALA A 1 334 ? 21.697 16.825 11.033 1.00 60.34 334 ALA A N 1
ATOM 2572 C CA . ALA A 1 334 ? 21.041 16.697 9.730 1.00 60.34 334 ALA A CA 1
ATOM 2573 C C . ALA A 1 334 ? 21.857 17.314 8.579 1.00 60.34 334 ALA A C 1
ATOM 2575 O O . ALA A 1 334 ? 21.690 16.873 7.444 1.00 60.34 334 ALA A O 1
ATOM 2576 N N . ASP A 1 335 ? 22.742 18.266 8.890 1.00 71.75 335 ASP A N 1
ATOM 2577 C CA . ASP A 1 335 ? 23.574 18.999 7.925 1.00 71.75 335 ASP A CA 1
ATOM 2578 C C . ASP A 1 335 ? 24.952 18.346 7.680 1.00 71.75 335 ASP A C 1
ATOM 2580 O O . ASP A 1 335 ? 25.719 18.815 6.841 1.00 71.75 335 ASP A O 1
ATOM 2584 N N . LEU A 1 336 ? 25.285 17.268 8.403 1.00 82.44 336 LEU A N 1
ATOM 2585 C CA . LEU A 1 336 ? 26.531 16.516 8.212 1.00 82.44 336 LEU A CA 1
ATOM 2586 C C . LEU A 1 336 ? 26.482 15.663 6.937 1.00 82.44 336 LEU A C 1
ATOM 2588 O O . LEU A 1 336 ? 25.441 15.084 6.613 1.00 82.44 336 LEU A O 1
ATOM 2592 N N . ASP A 1 337 ? 27.636 15.524 6.272 1.00 89.25 337 ASP A N 1
ATOM 2593 C CA . ASP A 1 337 ? 27.816 14.587 5.158 1.00 89.25 337 ASP A CA 1
ATOM 2594 C C . ASP A 1 337 ? 27.337 13.180 5.583 1.00 89.25 337 ASP A C 1
ATOM 2596 O O . ASP A 1 337 ? 27.766 12.683 6.633 1.00 89.25 337 ASP A O 1
ATOM 2600 N N . PRO A 1 338 ? 26.440 12.534 4.810 1.00 90.75 338 PRO A N 1
ATOM 2601 C CA . PRO A 1 338 ? 25.918 11.209 5.117 1.00 90.75 338 PRO A CA 1
ATOM 2602 C C . PRO A 1 338 ? 26.981 10.175 5.503 1.00 90.75 338 PRO A C 1
ATOM 2604 O O . PRO A 1 338 ? 26.738 9.383 6.412 1.00 90.75 338 PRO A O 1
ATOM 2607 N N . VAL A 1 339 ? 28.166 10.182 4.884 1.00 93.88 339 VAL A N 1
ATOM 2608 C CA . VAL A 1 339 ? 29.184 9.161 5.184 1.00 93.88 339 VAL A CA 1
ATOM 2609 C C . VAL A 1 339 ? 29.775 9.303 6.585 1.00 93.88 339 VAL A C 1
ATOM 2611 O O . VAL A 1 339 ? 30.057 8.301 7.239 1.00 93.88 339 VAL A O 1
ATOM 2614 N N . LEU A 1 340 ? 29.860 10.532 7.105 1.00 95.06 340 LEU A N 1
ATOM 2615 C CA . LEU A 1 340 ? 30.351 10.796 8.462 1.00 95.06 340 LEU A CA 1
ATOM 2616 C C . LEU A 1 340 ? 29.384 10.295 9.535 1.00 95.06 340 LEU A C 1
ATOM 2618 O O . LEU A 1 340 ? 29.766 10.147 10.690 1.00 95.06 340 LEU A O 1
ATOM 2622 N N . ARG A 1 341 ? 28.129 10.040 9.169 1.00 94.75 341 ARG A N 1
ATOM 2623 C CA . ARG A 1 341 ? 27.080 9.593 10.087 1.00 94.75 341 ARG A CA 1
ATOM 2624 C C . ARG A 1 341 ? 27.024 8.073 10.252 1.00 94.75 341 ARG A C 1
ATOM 2626 O O . ARG A 1 341 ? 26.246 7.573 11.071 1.00 94.75 341 ARG A O 1
ATOM 2633 N N . LEU A 1 342 ? 27.826 7.331 9.492 1.00 95.94 342 LEU A N 1
ATOM 2634 C CA . LEU A 1 342 ? 27.946 5.880 9.596 1.00 95.94 342 LEU A CA 1
ATOM 2635 C C . LEU A 1 342 ? 28.990 5.488 10.647 1.00 95.94 342 LEU A C 1
ATOM 2637 O O . LEU A 1 342 ? 30.053 6.096 10.741 1.00 95.94 342 LEU A O 1
ATOM 2641 N N . ASP A 1 343 ? 28.699 4.445 11.424 1.00 97.38 343 ASP A N 1
ATOM 2642 C CA . ASP A 1 343 ? 29.664 3.829 12.343 1.00 97.38 343 ASP A CA 1
ATOM 2643 C C . ASP A 1 343 ? 30.265 2.599 11.667 1.00 97.38 343 ASP A C 1
ATOM 2645 O O . ASP A 1 343 ? 29.775 1.483 11.840 1.00 97.38 343 ASP A O 1
ATOM 2649 N N . ILE A 1 344 ? 31.274 2.811 10.825 1.00 98.00 344 ILE A N 1
ATOM 2650 C CA . ILE A 1 344 ? 32.005 1.730 10.163 1.00 98.00 344 ILE A CA 1
ATOM 2651 C C . ILE A 1 344 ? 33.241 1.422 11.004 1.00 98.00 344 ILE A C 1
ATOM 2653 O O . ILE A 1 344 ? 34.052 2.316 11.252 1.00 98.00 344 ILE A O 1
ATOM 2657 N N . ARG A 1 345 ? 33.387 0.172 11.450 1.00 98.31 345 ARG A N 1
ATOM 2658 C CA . ARG A 1 345 ? 34.494 -0.248 12.315 1.00 98.31 345 ARG A CA 1
ATOM 2659 C C . ARG A 1 345 ? 35.231 -1.458 11.776 1.00 98.31 345 ARG A C 1
ATOM 2661 O O . ARG A 1 345 ? 34.640 -2.325 11.131 1.00 98.31 345 ARG A O 1
ATOM 2668 N N . VAL A 1 346 ? 36.512 -1.519 12.107 1.00 98.38 346 VAL A N 1
ATOM 2669 C CA . VAL A 1 346 ? 37.346 -2.710 11.963 1.00 98.38 346 VAL A CA 1
ATOM 2670 C C . VAL A 1 346 ? 36.873 -3.767 12.957 1.00 98.38 346 VAL A C 1
ATOM 2672 O O . VAL A 1 346 ? 36.710 -3.484 14.144 1.00 98.38 346 VAL A O 1
ATOM 2675 N N . GLY A 1 347 ? 36.651 -4.988 12.480 1.00 97.88 347 GLY A N 1
ATOM 2676 C CA . GLY A 1 347 ? 36.215 -6.112 13.297 1.00 97.88 347 GLY A CA 1
ATOM 2677 C C . GLY A 1 347 ? 37.031 -7.374 13.062 1.00 97.88 347 GLY A C 1
ATOM 2678 O O . GLY A 1 347 ? 37.651 -7.550 12.013 1.00 97.88 347 GLY A O 1
ATOM 2679 N N . LYS A 1 348 ? 36.995 -8.285 14.035 1.00 97.81 348 LYS A N 1
ATOM 2680 C CA . LYS A 1 348 ? 37.587 -9.622 13.929 1.00 97.81 348 LYS A CA 1
ATOM 2681 C C . LYS A 1 348 ? 36.522 -10.684 14.145 1.00 97.81 348 LYS A C 1
ATOM 2683 O O . LYS A 1 348 ? 35.864 -10.704 15.183 1.00 97.81 348 LYS A O 1
ATOM 2688 N N . ILE A 1 349 ? 36.364 -11.578 13.177 1.00 97.81 349 ILE A N 1
ATOM 2689 C CA . ILE A 1 349 ? 35.430 -12.699 13.290 1.00 97.81 349 ILE A CA 1
ATOM 2690 C C . ILE A 1 349 ? 36.034 -13.704 14.276 1.00 97.81 349 ILE A C 1
ATOM 2692 O O . ILE A 1 349 ? 37.092 -14.269 14.021 1.00 97.81 349 ILE A O 1
ATOM 2696 N N . LEU A 1 350 ? 35.400 -13.895 15.429 1.00 96.81 350 LEU A N 1
ATOM 2697 C CA . LEU A 1 350 ? 35.859 -14.822 16.465 1.00 96.81 350 LEU A CA 1
ATOM 2698 C C . LEU A 1 350 ? 35.333 -16.235 16.250 1.00 96.81 350 LEU A C 1
ATOM 2700 O O . LEU A 1 350 ? 36.021 -17.192 16.577 1.00 96.81 350 LEU A O 1
ATOM 2704 N N . SER A 1 351 ? 34.112 -16.351 15.738 1.00 96.81 351 SER A N 1
ATOM 2705 C CA . SER A 1 351 ? 33.513 -17.616 15.329 1.00 96.81 351 SER A CA 1
ATOM 2706 C C . SER A 1 351 ? 32.451 -17.367 14.265 1.00 96.81 351 SER A C 1
ATOM 2708 O O . SER A 1 351 ? 31.854 -16.287 14.209 1.00 96.81 351 SER A O 1
ATOM 2710 N N . ALA A 1 352 ? 32.209 -18.372 13.431 1.00 96.31 352 ALA A N 1
ATOM 2711 C CA . ALA A 1 352 ? 31.128 -18.389 12.460 1.00 96.31 352 ALA A CA 1
ATOM 2712 C C . ALA A 1 352 ? 30.481 -19.776 12.454 1.00 96.31 352 ALA A C 1
ATOM 2714 O O . ALA A 1 352 ? 31.165 -20.796 12.526 1.00 96.31 352 ALA A O 1
ATOM 2715 N N . GLU A 1 353 ? 29.157 -19.821 12.356 1.00 95.81 353 GLU A N 1
ATOM 2716 C CA . GLU A 1 353 ? 28.386 -21.062 12.283 1.00 95.81 353 GLU A CA 1
ATOM 2717 C C . GLU A 1 353 ? 27.327 -20.966 11.181 1.00 95.81 353 GLU A C 1
ATOM 2719 O O . GLU A 1 353 ? 26.870 -19.877 10.829 1.00 95.81 353 GLU A O 1
ATOM 2724 N N . LYS A 1 354 ? 26.890 -22.108 10.637 1.00 96.25 354 LYS A N 1
ATOM 2725 C CA . LYS A 1 354 ? 25.741 -22.136 9.720 1.00 96.25 354 LYS A CA 1
ATOM 2726 C C . LYS A 1 354 ? 24.466 -21.757 10.460 1.00 96.25 354 LYS A C 1
ATOM 2728 O O . LYS A 1 354 ? 24.201 -22.263 11.549 1.00 96.25 354 LYS A O 1
ATOM 2733 N N . HIS A 1 355 ? 23.650 -20.904 9.849 1.00 96.00 355 HIS A N 1
ATOM 2734 C CA . HIS A 1 355 ? 22.361 -20.551 10.423 1.00 96.00 355 HIS A CA 1
ATOM 2735 C C . HIS A 1 355 ? 21.442 -21.793 10.476 1.00 96.00 355 HIS A C 1
ATOM 2737 O O . HIS A 1 355 ? 21.287 -22.470 9.459 1.00 96.00 355 HIS A O 1
ATOM 2743 N N . PRO A 1 356 ? 20.770 -22.081 11.611 1.00 90.94 356 PRO A N 1
ATOM 2744 C CA . PRO A 1 356 ? 20.001 -23.319 11.798 1.00 90.94 356 PRO A CA 1
ATOM 2745 C C . PRO A 1 356 ? 18.834 -23.472 10.812 1.00 90.94 356 PRO A C 1
ATOM 2747 O O . PRO A 1 356 ? 18.545 -24.572 10.357 1.00 90.94 356 PRO A O 1
ATOM 2750 N N . ASP A 1 357 ? 18.194 -22.352 10.464 1.00 92.12 357 ASP A N 1
ATOM 2751 C CA . ASP A 1 357 ? 17.011 -22.320 9.594 1.00 92.12 357 ASP A CA 1
ATOM 2752 C C . ASP A 1 357 ? 17.272 -21.721 8.191 1.00 92.12 357 ASP A C 1
ATOM 2754 O O . ASP A 1 357 ? 16.321 -21.314 7.513 1.00 92.12 357 ASP A O 1
ATOM 2758 N N . ALA A 1 358 ? 18.538 -21.564 7.762 1.00 91.75 358 ALA A N 1
ATOM 2759 C CA . ALA A 1 358 ? 18.861 -20.986 6.449 1.00 91.75 358 ALA A CA 1
ATOM 2760 C C . ALA A 1 358 ? 20.262 -21.343 5.920 1.00 91.75 358 ALA A C 1
ATOM 2762 O O . ALA A 1 358 ? 21.263 -20.817 6.394 1.00 91.75 358 ALA A O 1
ATOM 2763 N N . ASP A 1 359 ? 20.313 -22.115 4.833 1.00 90.19 359 ASP A N 1
ATOM 2764 C CA . ASP A 1 359 ? 21.571 -22.586 4.226 1.00 90.19 359 ASP A CA 1
ATOM 2765 C C . ASP A 1 359 ? 22.444 -21.471 3.633 1.00 90.19 359 ASP A C 1
ATOM 2767 O O . ASP A 1 359 ? 23.652 -21.632 3.498 1.00 90.19 359 ASP A O 1
ATOM 2771 N N . SER A 1 360 ? 21.841 -20.334 3.278 1.00 92.31 360 SER A N 1
ATOM 2772 C CA . SER A 1 360 ? 22.546 -19.193 2.688 1.00 92.31 360 SER A CA 1
ATOM 2773 C C . SER A 1 360 ? 23.087 -18.202 3.720 1.00 92.31 360 SER A C 1
ATOM 2775 O O . SER A 1 360 ? 23.551 -17.136 3.318 1.00 92.31 360 SER A O 1
ATOM 2777 N N . LEU A 1 361 ? 22.949 -18.478 5.022 1.00 95.12 361 LEU A N 1
ATOM 2778 C CA . LEU A 1 361 ? 23.314 -17.545 6.084 1.00 95.12 361 LEU A CA 1
ATOM 2779 C C . LEU A 1 361 ? 24.349 -18.141 7.040 1.00 95.12 361 LEU A C 1
ATOM 2781 O O . LEU A 1 361 ? 24.258 -19.308 7.430 1.00 95.12 361 LEU A O 1
ATOM 2785 N N . TYR A 1 362 ? 25.276 -17.295 7.476 1.00 97.62 362 TYR A N 1
ATOM 2786 C CA . TYR A 1 362 ? 26.114 -17.556 8.640 1.00 97.62 362 TYR A CA 1
ATOM 2787 C C . TYR A 1 362 ? 25.662 -16.727 9.835 1.00 97.62 362 TYR A C 1
ATOM 2789 O O . TYR A 1 362 ? 24.992 -15.707 9.682 1.00 97.62 362 TYR A O 1
ATOM 2797 N N . VAL A 1 363 ? 25.999 -17.210 11.026 1.00 97.38 363 VAL A N 1
ATOM 2798 C CA . VAL A 1 363 ? 25.875 -16.497 12.294 1.00 97.38 363 VAL A CA 1
ATOM 2799 C C . VAL A 1 363 ? 27.286 -16.306 12.828 1.00 97.38 363 VAL A C 1
ATOM 2801 O O . VAL A 1 363 ? 27.924 -17.267 13.256 1.00 97.38 363 VAL A O 1
ATOM 2804 N N . GLU A 1 364 ? 27.779 -15.076 12.781 1.00 98.25 364 GLU A N 1
ATOM 2805 C CA . GLU A 1 364 ? 29.117 -14.712 13.223 1.00 98.25 364 GLU A CA 1
ATOM 2806 C C . GLU A 1 364 ? 29.108 -14.031 14.595 1.00 98.25 364 GLU A C 1
ATOM 2808 O O . GLU A 1 364 ? 28.234 -13.219 14.917 1.00 98.25 364 GLU A O 1
ATOM 2813 N N . LYS A 1 365 ? 30.133 -14.323 15.401 1.00 98.19 365 LYS A N 1
ATOM 2814 C CA . LYS A 1 365 ? 30.517 -13.512 16.559 1.00 98.19 365 LYS A CA 1
ATOM 2815 C C . LYS A 1 365 ? 31.685 -12.632 16.158 1.00 98.19 365 LYS A C 1
ATOM 2817 O O . LYS A 1 365 ? 32.783 -13.139 15.952 1.00 98.19 365 LYS A O 1
ATOM 2822 N N . ILE A 1 366 ? 31.452 -11.328 16.039 1.00 98.25 366 ILE A N 1
ATOM 2823 C CA . ILE A 1 366 ? 32.468 -10.377 15.573 1.00 98.25 366 ILE A CA 1
ATOM 2824 C C . ILE A 1 366 ? 32.842 -9.435 16.714 1.00 98.25 366 ILE A C 1
ATOM 2826 O O . ILE A 1 366 ? 31.981 -8.761 17.283 1.00 98.25 366 ILE A O 1
ATOM 2830 N N . ASP A 1 367 ? 34.129 -9.412 17.056 1.00 97.94 367 ASP A N 1
ATOM 2831 C CA . ASP A 1 367 ? 34.699 -8.427 17.969 1.00 97.94 367 ASP A CA 1
ATOM 2832 C C . ASP A 1 367 ? 34.857 -7.093 17.238 1.00 97.94 367 ASP A C 1
ATOM 2834 O O . ASP A 1 367 ? 35.465 -7.037 16.170 1.00 97.94 367 ASP A O 1
ATOM 2838 N N . LEU A 1 368 ? 34.275 -6.042 17.807 1.00 97.12 368 LEU A N 1
ATOM 2839 C CA . LEU A 1 368 ? 34.252 -4.675 17.280 1.00 97.12 368 LEU A CA 1
ATOM 2840 C C . LEU A 1 368 ? 34.781 -3.671 18.314 1.00 97.12 368 LEU A C 1
ATOM 2842 O O . LEU A 1 368 ? 34.506 -2.473 18.207 1.00 97.12 368 LEU A O 1
ATOM 2846 N N . GLY A 1 369 ? 35.478 -4.162 19.347 1.00 93.56 369 GLY A N 1
ATOM 2847 C CA . GLY A 1 369 ? 35.983 -3.346 20.449 1.00 93.56 369 GLY A CA 1
ATOM 2848 C C . GLY A 1 369 ? 34.883 -2.790 21.360 1.00 93.56 369 GLY A C 1
ATOM 2849 O O . GLY A 1 369 ? 35.113 -1.819 22.077 1.00 93.56 369 GLY A O 1
ATOM 2850 N N . ASP A 1 370 ? 33.676 -3.363 21.324 1.00 89.50 370 ASP A N 1
ATOM 2851 C CA . ASP A 1 370 ? 32.589 -2.955 22.212 1.00 89.50 370 ASP A CA 1
ATOM 2852 C C . ASP A 1 370 ? 32.828 -3.473 23.639 1.00 89.50 370 ASP A C 1
ATOM 2854 O O . ASP A 1 370 ? 33.132 -4.647 23.853 1.00 89.50 370 ASP A O 1
ATOM 2858 N N . GLU A 1 371 ? 32.595 -2.622 24.642 1.00 86.38 371 GLU A N 1
ATOM 2859 C CA . GLU A 1 371 ? 32.745 -2.983 26.063 1.00 86.38 371 GLU A CA 1
ATOM 2860 C C . GLU A 1 371 ? 31.823 -4.139 26.491 1.00 86.38 371 GLU A C 1
ATOM 2862 O O . GLU A 1 371 ? 32.119 -4.876 27.430 1.00 86.38 371 GLU A O 1
ATOM 2867 N N . THR A 1 372 ? 30.699 -4.316 25.791 1.00 86.88 372 THR A N 1
ATOM 2868 C CA . THR A 1 372 ? 29.721 -5.387 26.030 1.00 86.88 372 THR A CA 1
ATOM 2869 C C . THR A 1 372 ? 30.134 -6.737 25.436 1.00 86.88 372 THR A C 1
ATOM 2871 O O . THR A 1 372 ? 29.426 -7.725 25.633 1.00 86.88 372 THR A O 1
ATOM 2874 N N . GLY A 1 373 ? 31.260 -6.788 24.720 1.00 92.06 373 GLY A N 1
ATOM 2875 C CA . GLY A 1 373 ? 31.771 -7.974 24.043 1.00 92.06 373 GLY A CA 1
ATOM 2876 C C . GLY A 1 373 ? 31.319 -8.109 22.580 1.00 92.06 373 GLY A C 1
ATOM 2877 O O . GLY A 1 373 ? 30.701 -7.197 22.028 1.00 92.06 373 GLY A O 1
ATOM 2878 N N . PRO A 1 374 ? 31.633 -9.253 21.939 1.00 95.62 374 PRO A N 1
ATOM 2879 C CA . PRO A 1 374 ? 31.395 -9.481 20.512 1.00 95.62 374 PRO A CA 1
ATOM 2880 C C . PRO A 1 374 ? 29.912 -9.437 20.132 1.00 95.62 374 PRO A C 1
ATOM 2882 O O . PRO A 1 374 ? 29.064 -10.016 20.820 1.00 95.62 374 PRO A O 1
ATOM 2885 N N . ARG A 1 375 ? 29.602 -8.828 18.984 1.00 97.38 375 ARG A N 1
ATOM 2886 C CA . ARG A 1 375 ? 28.235 -8.759 18.447 1.00 97.38 375 ARG A CA 1
ATOM 2887 C C . ARG A 1 375 ? 27.856 -10.018 17.689 1.00 97.38 375 ARG A C 1
ATOM 2889 O O . ARG A 1 375 ? 28.708 -10.678 17.098 1.00 97.38 375 ARG A O 1
ATOM 2896 N N . THR A 1 376 ? 26.556 -10.315 17.666 1.00 97.88 376 THR A N 1
ATOM 2897 C CA . THR A 1 376 ? 26.008 -11.331 16.757 1.00 97.88 376 THR A CA 1
ATOM 2898 C C . THR A 1 376 ? 25.670 -10.675 15.430 1.00 97.88 376 THR A C 1
ATOM 2900 O O . THR A 1 376 ? 24.846 -9.761 15.387 1.00 97.88 376 THR A O 1
ATOM 2903 N N . ILE A 1 377 ? 26.282 -11.134 14.346 1.00 97.81 377 ILE A N 1
ATOM 2904 C CA . ILE A 1 377 ? 25.991 -10.660 12.994 1.00 97.81 377 ILE A CA 1
ATOM 2905 C C . ILE A 1 377 ? 25.531 -11.858 12.173 1.00 97.81 377 ILE A C 1
ATOM 2907 O O . ILE A 1 377 ? 25.979 -12.975 12.397 1.00 97.81 377 ILE A O 1
ATOM 2911 N N . VAL A 1 378 ? 24.535 -11.646 11.316 1.00 97.25 378 VAL A N 1
ATOM 2912 C CA . VAL A 1 378 ? 24.036 -12.672 10.398 1.00 97.25 378 VAL A CA 1
ATOM 2913 C C . VAL A 1 378 ? 24.319 -12.199 8.983 1.00 97.25 378 VAL A C 1
ATOM 2915 O O . VAL A 1 378 ? 23.753 -11.191 8.551 1.00 97.25 378 VAL A O 1
ATOM 2918 N N . SER A 1 379 ? 25.190 -12.906 8.269 1.00 95.25 379 SER A N 1
ATOM 2919 C CA . SER A 1 379 ? 25.611 -12.542 6.915 1.00 95.25 379 SER A CA 1
ATOM 2920 C C . SER A 1 379 ? 25.097 -13.519 5.856 1.00 95.25 379 SER A C 1
ATOM 2922 O O . SER A 1 379 ? 24.783 -14.675 6.136 1.00 95.25 379 SER A O 1
ATOM 2924 N N . GLY A 1 380 ? 25.032 -13.058 4.605 1.00 93.31 380 GLY A N 1
ATOM 2925 C CA . GLY A 1 380 ? 24.721 -13.884 3.433 1.00 93.31 380 GLY A CA 1
ATOM 2926 C C . GLY A 1 380 ? 25.924 -14.615 2.831 1.00 93.31 380 GLY A C 1
ATOM 2927 O O . GLY A 1 380 ? 25.869 -14.984 1.659 1.00 93.31 380 GLY A O 1
ATOM 2928 N N . LEU A 1 381 ? 27.022 -14.773 3.577 1.00 93.44 381 LEU A N 1
ATOM 2929 C CA . LEU A 1 381 ? 28.312 -15.219 3.039 1.00 93.44 381 LEU A CA 1
ATOM 2930 C C . LEU A 1 381 ? 28.401 -16.727 2.772 1.00 93.44 381 LEU A C 1
ATOM 2932 O O . LEU A 1 381 ? 29.347 -17.162 2.120 1.00 93.44 381 LEU A O 1
ATOM 2936 N N . ALA A 1 382 ? 27.414 -17.521 3.198 1.00 92.69 382 ALA A N 1
ATOM 2937 C CA . ALA A 1 382 ? 27.500 -18.984 3.157 1.00 92.69 382 ALA A CA 1
ATOM 2938 C C . ALA A 1 382 ? 27.640 -19.601 1.762 1.00 92.69 382 ALA A C 1
ATOM 2940 O O . ALA A 1 382 ? 28.200 -20.685 1.620 1.00 92.69 382 ALA A O 1
ATOM 2941 N N . ASN A 1 383 ? 27.181 -18.897 0.728 1.00 91.31 383 ASN A N 1
ATOM 2942 C CA . ASN A 1 383 ? 27.315 -19.340 -0.659 1.00 91.31 383 ASN A CA 1
ATOM 2943 C C . ASN A 1 383 ? 28.598 -18.839 -1.343 1.00 91.31 383 ASN A C 1
ATOM 2945 O O . ASN A 1 383 ? 28.824 -19.182 -2.500 1.00 91.31 383 ASN A O 1
ATOM 2949 N N . TYR A 1 384 ? 29.399 -18.012 -0.666 1.00 91.56 384 TYR A N 1
ATOM 2950 C CA . TYR A 1 384 ? 30.509 -17.280 -1.284 1.00 91.56 384 TYR A CA 1
ATOM 2951 C C . TYR A 1 384 ? 31.848 -17.516 -0.587 1.00 91.56 384 TYR A C 1
ATOM 2953 O O . TYR A 1 384 ? 32.874 -17.582 -1.257 1.00 91.56 384 TYR A O 1
ATOM 2961 N N . ILE A 1 385 ? 31.845 -17.652 0.741 1.00 91.94 385 ILE A N 1
ATOM 2962 C CA . ILE A 1 385 ? 33.055 -17.838 1.541 1.00 91.94 385 ILE A CA 1
ATOM 2963 C C . ILE A 1 385 ? 32.918 -19.143 2.341 1.00 91.94 385 ILE A C 1
ATOM 2965 O O . ILE A 1 385 ? 31.933 -19.308 3.075 1.00 91.94 385 ILE A O 1
ATOM 2969 N N . PRO A 1 386 ? 33.868 -20.087 2.206 1.00 93.62 386 PRO A N 1
ATOM 2970 C CA . PRO A 1 386 ? 33.919 -21.276 3.050 1.00 93.62 386 PRO A CA 1
ATOM 2971 C C . PRO A 1 386 ? 33.955 -20.908 4.535 1.00 93.62 386 PRO A C 1
ATOM 2973 O O . PRO A 1 386 ? 34.550 -19.904 4.924 1.00 93.62 386 PRO A O 1
ATOM 2976 N N . LEU A 1 387 ? 33.302 -21.712 5.374 1.00 91.25 387 LEU A N 1
ATOM 2977 C CA . LEU A 1 387 ? 33.174 -21.418 6.804 1.00 91.25 387 LEU A CA 1
ATOM 2978 C C . LEU A 1 387 ? 34.548 -21.351 7.489 1.00 91.25 387 LEU A C 1
ATOM 2980 O O . LEU A 1 387 ? 34.784 -20.486 8.330 1.00 91.25 387 LEU A O 1
ATOM 2984 N N . GLU A 1 388 ? 35.459 -22.234 7.082 1.00 92.19 388 GLU A N 1
ATOM 2985 C CA . GLU A 1 388 ? 36.842 -22.298 7.553 1.00 92.19 388 GLU A CA 1
ATOM 2986 C C . GLU A 1 388 ? 37.674 -21.042 7.242 1.00 92.19 388 GLU A C 1
ATOM 2988 O O . GLU A 1 388 ? 38.661 -20.789 7.928 1.00 92.19 388 GLU A O 1
ATOM 2993 N N . ASP A 1 389 ? 37.258 -20.228 6.267 1.00 92.56 389 ASP A N 1
ATOM 2994 C CA . ASP A 1 389 ? 37.974 -19.020 5.837 1.00 92.56 389 ASP A CA 1
ATOM 2995 C C . ASP A 1 389 ? 37.487 -17.743 6.550 1.00 92.56 389 ASP A C 1
ATOM 2997 O O . ASP A 1 389 ? 37.940 -16.634 6.237 1.00 92.56 389 ASP A O 1
ATOM 3001 N N . LEU A 1 390 ? 36.529 -17.868 7.475 1.00 93.56 390 LEU A N 1
ATOM 3002 C CA . LEU A 1 390 ? 35.963 -16.736 8.212 1.00 93.56 390 LEU A CA 1
ATOM 3003 C C . LEU A 1 390 ? 36.562 -16.576 9.605 1.00 93.56 390 LEU A C 1
ATOM 3005 O O . LEU A 1 390 ? 36.830 -15.450 10.019 1.00 93.56 390 LEU A O 1
ATOM 3009 N N . GLU A 1 391 ? 36.776 -17.668 10.337 1.00 94.31 391 GLU A N 1
ATOM 3010 C CA . GLU A 1 391 ? 37.247 -17.587 11.718 1.00 94.31 391 GLU A CA 1
ATOM 3011 C C . GLU A 1 391 ? 38.649 -16.962 11.801 1.00 94.31 391 GLU A C 1
ATOM 3013 O O . GLU A 1 391 ? 39.585 -17.343 11.101 1.00 94.31 391 GLU A O 1
ATOM 3018 N N . GLY A 1 392 ? 38.794 -15.951 12.654 1.00 91.25 392 GLY A N 1
ATOM 3019 C CA . GLY A 1 392 ? 40.025 -15.190 12.842 1.00 91.25 392 GLY A CA 1
ATOM 3020 C C . GLY A 1 392 ? 40.276 -14.095 11.804 1.00 91.25 392 GLY A C 1
ATOM 3021 O O . GLY A 1 392 ? 41.205 -13.304 11.999 1.00 91.25 392 GLY A O 1
ATOM 3022 N N . ARG A 1 393 ? 39.465 -14.002 10.742 1.00 94.94 393 ARG A N 1
ATOM 3023 C CA . ARG A 1 393 ? 39.648 -13.024 9.665 1.00 94.94 393 ARG A CA 1
ATOM 3024 C C . ARG A 1 393 ? 39.249 -11.615 10.112 1.00 94.94 393 ARG A C 1
ATOM 3026 O O . ARG A 1 393 ? 38.280 -11.422 10.853 1.00 94.94 393 ARG A O 1
ATOM 3033 N N . ALA A 1 394 ? 40.014 -10.627 9.654 1.00 95.94 394 ALA A N 1
ATOM 3034 C CA . ALA A 1 394 ? 39.670 -9.221 9.812 1.00 95.94 394 ALA A CA 1
ATOM 3035 C C . ALA A 1 394 ? 38.598 -8.824 8.790 1.00 95.94 394 ALA A C 1
ATOM 3037 O O . ALA A 1 394 ? 38.598 -9.292 7.651 1.00 95.94 394 ALA A O 1
ATOM 3038 N N . CYS A 1 395 ? 37.678 -7.964 9.199 1.00 97.06 395 CYS A N 1
ATOM 3039 C CA . CYS A 1 395 ? 36.576 -7.500 8.371 1.00 97.06 395 CYS A CA 1
ATOM 3040 C C . CYS A 1 395 ? 36.212 -6.060 8.724 1.00 97.06 395 CYS A C 1
ATOM 3042 O O . CYS A 1 395 ? 36.682 -5.507 9.720 1.00 97.06 395 CYS A O 1
ATOM 3044 N N . THR A 1 396 ? 35.347 -5.466 7.913 1.00 97.94 396 THR A N 1
ATOM 3045 C CA . THR A 1 396 ? 34.788 -4.143 8.173 1.00 97.94 396 THR A CA 1
ATOM 3046 C C . THR A 1 396 ? 33.285 -4.271 8.385 1.00 97.94 396 THR A C 1
ATOM 3048 O O . THR A 1 396 ? 32.605 -4.940 7.607 1.00 97.94 396 THR A O 1
ATOM 3051 N N . VAL A 1 397 ? 32.750 -3.644 9.433 1.00 98.00 397 VAL A N 1
ATOM 3052 C CA . VAL A 1 397 ? 31.342 -3.775 9.824 1.00 98.00 397 VAL A CA 1
ATOM 3053 C C . VAL A 1 397 ? 30.680 -2.414 9.963 1.00 98.00 397 VAL A C 1
ATOM 3055 O O . VAL A 1 397 ? 31.183 -1.526 10.651 1.00 98.00 397 VAL A O 1
ATOM 3058 N N . LEU A 1 398 ? 29.492 -2.275 9.379 1.00 97.50 398 LEU A N 1
ATOM 3059 C CA . LEU A 1 398 ? 28.589 -1.169 9.658 1.00 97.50 398 LEU A CA 1
ATOM 3060 C C . LEU A 1 398 ? 27.776 -1.459 10.932 1.00 97.50 398 LEU A C 1
ATOM 3062 O O . LEU A 1 398 ? 26.937 -2.362 10.970 1.00 97.50 398 LEU A O 1
ATOM 3066 N N . CYS A 1 399 ? 28.032 -0.679 11.981 1.00 96.62 399 CYS A N 1
ATOM 3067 C CA . CYS A 1 399 ? 27.644 -0.974 13.362 1.00 96.62 399 CYS A CA 1
ATOM 3068 C C . CYS A 1 399 ? 26.398 -0.223 13.852 1.00 96.62 399 CYS A C 1
ATOM 3070 O O . CYS A 1 399 ? 25.819 -0.611 14.868 1.00 96.62 399 CYS A O 1
ATOM 3072 N N . ASN A 1 400 ? 25.980 0.853 13.177 1.00 95.56 400 ASN A N 1
ATOM 3073 C CA . ASN A 1 400 ? 24.854 1.688 13.613 1.00 95.56 400 ASN A CA 1
ATOM 3074 C C . ASN A 1 400 ? 23.587 1.513 12.764 1.00 95.56 400 ASN A C 1
ATOM 3076 O O . ASN A 1 400 ? 22.666 2.327 12.848 1.00 95.56 400 ASN A O 1
ATOM 3080 N N . LEU A 1 401 ? 23.477 0.435 11.981 1.00 91.06 401 LEU A N 1
ATOM 3081 C CA . LEU A 1 401 ? 22.187 0.024 11.427 1.00 91.06 401 LEU A CA 1
ATOM 3082 C C . LEU A 1 401 ? 21.238 -0.422 12.542 1.00 91.06 401 LEU A C 1
ATOM 3084 O O . LEU A 1 401 ? 21.645 -0.912 13.594 1.00 91.06 401 LEU A O 1
ATOM 3088 N N . LYS A 1 402 ? 19.933 -0.281 12.302 1.00 90.12 402 LYS A N 1
ATOM 3089 C CA . LYS A 1 402 ? 18.929 -0.840 13.206 1.00 90.12 402 LYS A CA 1
ATOM 3090 C C . LYS A 1 402 ? 19.062 -2.374 13.219 1.00 90.12 402 LYS A C 1
ATOM 3092 O O . LYS A 1 402 ? 18.896 -2.964 12.151 1.00 90.12 402 LYS A O 1
ATOM 3097 N N . PRO A 1 403 ? 19.246 -3.018 14.390 1.00 92.25 403 PRO A N 1
ATOM 3098 C CA . PRO A 1 403 ? 19.311 -4.471 14.470 1.00 92.25 403 PRO A CA 1
ATOM 3099 C C . PRO A 1 403 ? 18.086 -5.139 13.842 1.00 92.25 403 PRO A C 1
ATOM 3101 O O . PRO A 1 403 ? 16.945 -4.692 14.032 1.00 92.25 403 PRO A O 1
ATOM 3104 N N . ALA A 1 404 ? 18.317 -6.214 13.095 1.00 90.62 404 ALA A N 1
ATOM 3105 C CA . ALA A 1 404 ? 17.293 -6.893 12.312 1.00 90.62 404 ALA A CA 1
ATOM 3106 C C . ALA A 1 404 ? 17.273 -8.387 12.631 1.00 90.62 404 ALA A C 1
ATOM 3108 O O . ALA A 1 404 ? 18.313 -9.025 12.743 1.00 90.62 404 ALA A O 1
ATOM 3109 N N . LYS A 1 405 ? 16.074 -8.965 12.770 1.00 92.75 405 LYS A N 1
ATOM 3110 C CA . LYS A 1 405 ? 15.941 -10.417 12.919 1.00 92.75 405 LYS A CA 1
ATOM 3111 C C . LYS A 1 405 ? 16.014 -11.083 11.554 1.00 92.75 405 LYS A C 1
ATOM 3113 O O . LYS A 1 405 ? 15.133 -10.871 10.724 1.00 92.75 405 LYS A O 1
ATOM 3118 N N . MET A 1 406 ? 17.007 -11.936 11.361 1.00 84.75 406 MET A N 1
ATOM 3119 C CA . MET A 1 406 ? 17.158 -12.785 10.188 1.00 84.75 406 MET A CA 1
ATOM 3120 C C . MET A 1 406 ? 16.829 -14.207 10.615 1.00 84.75 406 MET A C 1
ATOM 3122 O O . MET A 1 406 ? 17.517 -14.778 11.449 1.00 84.75 406 MET A O 1
ATOM 3126 N N . ARG A 1 407 ? 15.694 -14.730 10.130 1.00 89.31 407 ARG A N 1
ATOM 3127 C CA . ARG A 1 407 ? 15.219 -16.094 10.441 1.00 89.31 407 ARG A CA 1
ATOM 3128 C C . ARG A 1 407 ? 15.197 -16.423 11.948 1.00 89.31 407 ARG A C 1
ATOM 3130 O O . ARG A 1 407 ? 15.379 -17.558 12.347 1.00 89.31 407 ARG A O 1
ATOM 3137 N N . GLY A 1 408 ? 14.905 -15.420 12.780 1.00 87.38 408 GLY A N 1
ATOM 3138 C CA . GLY A 1 408 ? 14.762 -15.567 14.233 1.00 87.38 408 GLY A CA 1
ATOM 3139 C C . GLY A 1 408 ? 15.966 -15.092 15.048 1.00 87.38 408 GLY A C 1
ATOM 3140 O O . GLY A 1 408 ? 15.768 -14.696 16.198 1.00 87.38 408 GLY A O 1
ATOM 3141 N N . ILE A 1 409 ? 17.157 -15.016 14.447 1.00 92.56 409 ILE A N 1
ATOM 3142 C CA . ILE A 1 409 ? 18.390 -14.549 15.097 1.00 92.56 409 ILE A CA 1
ATOM 3143 C C . ILE A 1 409 ? 18.549 -13.042 14.879 1.00 92.56 409 ILE A C 1
ATOM 3145 O O . ILE A 1 409 ? 18.314 -12.532 13.784 1.00 92.56 409 ILE A O 1
ATOM 3149 N N . LEU A 1 410 ? 18.877 -12.303 15.939 1.00 93.81 410 LEU A N 1
ATOM 3150 C CA . LEU A 1 410 ? 19.089 -10.858 15.869 1.00 93.81 410 LEU A CA 1
ATOM 3151 C C . LEU A 1 410 ? 20.498 -10.571 15.328 1.00 93.81 410 LEU A C 1
ATOM 3153 O O . LEU A 1 410 ? 21.472 -10.960 15.960 1.00 93.81 410 LEU A O 1
ATOM 3157 N N . SER A 1 411 ? 20.580 -9.885 14.188 1.00 96.81 411 SER A N 1
ATOM 3158 C CA . SER A 1 411 ? 21.821 -9.339 13.636 1.00 96.81 411 SER A CA 1
ATOM 3159 C C . SER A 1 411 ? 22.004 -7.893 14.098 1.00 96.81 411 SER A C 1
ATOM 3161 O O . SER A 1 411 ? 21.091 -7.074 13.944 1.00 96.81 411 SER A O 1
ATOM 3163 N N . GLU A 1 412 ? 23.166 -7.584 14.666 1.00 96.06 412 GLU A N 1
ATOM 3164 C CA . GLU A 1 412 ? 23.506 -6.308 15.315 1.00 96.06 412 GLU A CA 1
ATOM 3165 C C . GLU A 1 412 ? 24.532 -5.478 14.519 1.00 96.06 412 GLU A C 1
ATOM 3167 O O . GLU A 1 412 ? 25.192 -4.585 15.061 1.00 96.06 412 GLU A O 1
ATOM 3172 N N . GLY A 1 413 ? 24.661 -5.772 13.226 1.00 95.56 413 GLY A N 1
ATOM 3173 C CA . GLY A 1 413 ? 25.542 -5.085 12.290 1.00 95.56 413 GLY A CA 1
ATOM 3174 C C . GLY A 1 413 ? 25.459 -5.695 10.894 1.00 95.56 413 GLY A C 1
ATOM 3175 O O . GLY A 1 413 ? 24.652 -6.593 10.640 1.00 95.56 413 GLY A O 1
ATOM 3176 N N . MET A 1 414 ? 26.293 -5.198 9.987 1.00 97.06 414 MET A N 1
ATOM 3177 C CA . MET A 1 414 ? 26.412 -5.722 8.628 1.00 97.06 414 MET A CA 1
ATOM 3178 C C . MET A 1 414 ? 27.877 -5.746 8.207 1.00 97.06 414 MET A C 1
ATOM 3180 O O . MET A 1 414 ? 28.546 -4.715 8.267 1.00 97.06 414 MET A O 1
ATOM 3184 N N . VAL A 1 415 ? 28.372 -6.918 7.809 1.00 97.50 415 VAL A N 1
ATOM 3185 C CA . VAL A 1 415 ? 29.724 -7.072 7.255 1.00 97.50 415 VAL A CA 1
ATOM 3186 C C . VAL A 1 415 ? 29.744 -6.472 5.853 1.00 97.50 415 VAL A C 1
ATOM 3188 O O . VAL A 1 415 ? 28.937 -6.874 5.019 1.00 97.50 415 VAL A O 1
ATOM 3191 N N . LEU A 1 416 ? 30.650 -5.528 5.603 1.00 97.31 416 LEU A N 1
ATOM 3192 C CA . LEU A 1 416 ? 30.789 -4.876 4.304 1.00 97.31 416 LEU A CA 1
ATOM 3193 C C . LEU A 1 416 ? 31.596 -5.751 3.351 1.00 97.31 416 LEU A C 1
ATOM 3195 O O . LEU A 1 416 ? 32.693 -6.208 3.690 1.00 97.31 416 LEU A O 1
ATOM 3199 N N . CYS A 1 417 ? 31.058 -5.958 2.153 1.00 96.19 417 CYS A N 1
ATOM 3200 C CA . CYS A 1 417 ? 31.680 -6.778 1.122 1.00 96.19 417 CYS A CA 1
ATOM 3201 C C . CYS A 1 417 ? 31.651 -6.068 -0.228 1.00 96.19 417 CYS A C 1
ATOM 3203 O O . CYS A 1 417 ? 30.682 -5.383 -0.546 1.00 96.19 417 CYS A O 1
ATOM 3205 N N . ALA A 1 418 ? 32.676 -6.277 -1.049 1.00 95.31 418 ALA A N 1
ATOM 3206 C CA . ALA A 1 418 ? 32.584 -5.992 -2.474 1.00 95.31 418 ALA A CA 1
ATOM 3207 C C . ALA A 1 418 ? 31.917 -7.181 -3.180 1.00 95.31 418 ALA A C 1
ATOM 3209 O O . ALA A 1 418 ? 32.172 -8.338 -2.833 1.00 95.31 418 ALA A O 1
ATOM 3210 N N . ALA A 1 419 ? 31.077 -6.905 -4.174 1.00 91.31 419 ALA A N 1
ATOM 3211 C CA . ALA A 1 419 ? 30.426 -7.936 -4.979 1.00 91.31 419 ALA A CA 1
ATOM 3212 C C . ALA A 1 419 ? 30.510 -7.605 -6.471 1.00 91.31 419 ALA A C 1
ATOM 3214 O O . ALA A 1 419 ? 30.420 -6.442 -6.862 1.00 91.31 419 ALA A O 1
ATOM 3215 N N . ASP A 1 420 ? 30.678 -8.617 -7.319 1.00 84.12 420 ASP A N 1
ATOM 3216 C CA . ASP A 1 420 ? 30.535 -8.436 -8.765 1.00 84.12 420 ASP A CA 1
ATOM 3217 C C . ASP A 1 420 ? 29.072 -8.152 -9.171 1.00 84.12 420 ASP A C 1
ATOM 3219 O O . ASP A 1 420 ? 28.142 -8.272 -8.372 1.00 84.12 420 ASP A O 1
ATOM 3223 N N . ASP A 1 421 ? 28.856 -7.739 -10.424 1.00 73.19 421 ASP A N 1
ATOM 3224 C CA . ASP A 1 421 ? 27.576 -7.150 -10.864 1.00 73.19 421 ASP A CA 1
ATOM 3225 C C . ASP A 1 421 ? 26.389 -8.140 -10.774 1.00 73.19 421 ASP A C 1
ATOM 3227 O O . ASP A 1 421 ? 25.238 -7.727 -10.599 1.00 73.19 421 ASP A O 1
ATOM 3231 N N . ASP A 1 422 ? 26.680 -9.446 -10.819 1.00 73.25 422 ASP A N 1
ATOM 3232 C CA . ASP A 1 422 ? 25.712 -10.546 -10.694 1.00 73.25 422 ASP A CA 1
ATOM 3233 C C . ASP A 1 422 ? 25.666 -11.166 -9.276 1.00 73.25 422 ASP A C 1
ATOM 3235 O O . ASP A 1 422 ? 24.861 -12.073 -8.994 1.00 73.25 422 ASP A O 1
ATOM 3239 N N . ALA A 1 423 ? 26.510 -10.675 -8.358 1.00 71.62 423 ALA A N 1
ATOM 3240 C CA . ALA A 1 423 ? 26.776 -11.252 -7.042 1.00 71.62 423 ALA A CA 1
ATOM 3241 C C . ALA A 1 423 ? 27.057 -12.766 -7.122 1.00 71.62 423 ALA A C 1
ATOM 3243 O O . ALA A 1 423 ? 26.433 -13.565 -6.414 1.00 71.62 423 ALA A O 1
ATOM 3244 N N . GLY A 1 424 ? 27.911 -13.161 -8.066 1.00 74.81 424 GLY A N 1
ATOM 3245 C CA . GLY A 1 424 ? 28.520 -14.482 -8.182 1.00 74.81 424 GLY A CA 1
ATOM 3246 C C . GLY A 1 424 ? 29.813 -14.597 -7.370 1.00 74.81 424 GLY A C 1
ATOM 3247 O O . GLY A 1 424 ? 30.097 -15.673 -6.845 1.00 74.81 424 GLY A O 1
ATOM 3248 N N . VAL A 1 425 ? 30.547 -13.492 -7.202 1.00 85.56 425 VAL A N 1
ATOM 3249 C CA . VAL A 1 425 ? 31.743 -13.394 -6.353 1.00 85.56 425 VAL A CA 1
ATOM 3250 C C . VAL A 1 425 ? 31.529 -12.301 -5.312 1.00 85.56 425 VAL A C 1
ATOM 3252 O O . VAL A 1 425 ? 31.208 -11.165 -5.654 1.00 85.56 425 VAL A O 1
ATOM 3255 N N . VAL A 1 426 ? 31.726 -12.649 -4.039 1.00 92.31 426 VAL A N 1
ATOM 3256 C CA . VAL A 1 426 ? 31.640 -11.724 -2.903 1.00 92.31 426 VAL A CA 1
ATOM 3257 C C . VAL A 1 426 ? 32.924 -11.829 -2.090 1.00 92.31 426 VAL A C 1
ATOM 3259 O O . VAL A 1 426 ? 33.311 -12.919 -1.670 1.00 92.31 426 VAL A O 1
ATOM 3262 N N . GLU A 1 427 ? 33.579 -10.696 -1.859 1.00 93.81 427 GLU A N 1
ATOM 3263 C CA . GLU A 1 427 ? 34.802 -10.596 -1.065 1.00 93.81 427 GLU A CA 1
ATOM 3264 C C . GLU A 1 427 ? 34.584 -9.665 0.128 1.00 93.81 427 GLU A C 1
ATOM 3266 O O . GLU A 1 427 ? 33.984 -8.600 -0.010 1.00 93.81 427 GLU A O 1
ATOM 3271 N N . LEU A 1 428 ? 35.098 -10.045 1.302 1.00 95.62 428 LEU A N 1
ATOM 3272 C CA . LEU A 1 428 ? 35.112 -9.151 2.460 1.00 95.62 428 LEU A CA 1
ATOM 3273 C C . LEU A 1 428 ? 35.889 -7.879 2.135 1.00 95.62 428 LEU A C 1
ATOM 3275 O O . LEU A 1 428 ? 36.961 -7.946 1.531 1.00 95.62 428 LEU A O 1
ATOM 3279 N N . LEU A 1 429 ? 35.384 -6.746 2.618 1.00 96.75 429 LEU A N 1
ATOM 3280 C CA . LEU A 1 429 ? 36.171 -5.530 2.667 1.00 96.75 429 LEU A CA 1
ATOM 3281 C C . LEU A 1 429 ? 37.152 -5.622 3.841 1.00 96.75 429 LEU A C 1
ATOM 3283 O O . LEU A 1 429 ? 36.762 -5.516 5.012 1.00 96.75 429 LEU A O 1
ATOM 3287 N N . GLU A 1 430 ? 38.419 -5.859 3.521 1.00 95.62 430 GLU A N 1
ATOM 3288 C CA . GLU A 1 430 ? 39.466 -6.116 4.501 1.00 95.62 430 GLU A CA 1
ATOM 3289 C C . GLU A 1 430 ? 40.161 -4.814 4.920 1.00 95.62 430 GLU A C 1
ATOM 3291 O O . GLU A 1 430 ? 40.505 -3.982 4.073 1.00 95.62 430 GLU A O 1
ATOM 3296 N N . PRO A 1 431 ? 40.388 -4.617 6.227 1.00 96.94 431 PRO A N 1
ATOM 3297 C CA . PRO A 1 431 ? 41.271 -3.570 6.704 1.00 96.94 431 PRO A CA 1
ATOM 3298 C C . PRO A 1 431 ? 42.742 -3.933 6.448 1.00 96.94 431 PRO A C 1
ATOM 3300 O O . PRO A 1 431 ? 43.081 -5.116 6.357 1.00 96.94 431 PRO A O 1
ATOM 3303 N N . PRO A 1 432 ? 43.632 -2.933 6.343 1.00 94.88 432 PRO A N 1
ATOM 3304 C CA . PRO A 1 432 ? 45.056 -3.177 6.154 1.00 94.88 432 PRO A CA 1
ATOM 3305 C C . PRO A 1 432 ? 45.667 -3.864 7.380 1.00 94.88 432 PRO A C 1
ATOM 3307 O O . PRO A 1 432 ? 45.178 -3.744 8.507 1.00 94.88 432 PRO A O 1
ATOM 3310 N N . GLU A 1 433 ? 46.780 -4.562 7.161 1.00 92.06 433 GLU A N 1
ATOM 3311 C CA . GLU A 1 433 ? 47.548 -5.162 8.249 1.00 92.06 433 GLU A CA 1
ATOM 3312 C C . GLU A 1 433 ? 47.985 -4.081 9.253 1.00 92.06 433 GLU A C 1
ATOM 3314 O O . GLU A 1 433 ? 48.531 -3.046 8.874 1.00 92.06 433 GLU A O 1
ATOM 3319 N N . GLY A 1 434 ? 47.720 -4.318 10.540 1.00 89.88 434 GLY A N 1
ATOM 3320 C CA . GLY A 1 434 ? 48.007 -3.368 11.618 1.00 89.88 434 GLY A CA 1
ATOM 3321 C C . GLY A 1 434 ? 46.834 -2.475 12.040 1.00 89.88 434 GLY A C 1
ATOM 3322 O O . GLY A 1 434 ? 46.984 -1.758 13.023 1.00 89.88 434 GLY A O 1
ATOM 3323 N N . ALA A 1 435 ? 45.679 -2.533 11.367 1.00 95.56 435 ALA A N 1
ATOM 3324 C CA . ALA A 1 435 ? 44.467 -1.860 11.838 1.00 95.56 435 ALA A CA 1
ATOM 3325 C C . ALA A 1 435 ? 43.935 -2.498 13.137 1.00 95.56 435 ALA A C 1
ATOM 3327 O O . ALA A 1 435 ? 43.884 -3.727 13.265 1.00 95.56 435 ALA A O 1
ATOM 3328 N N . GLU A 1 436 ? 43.522 -1.672 14.100 1.00 96.06 436 GLU A N 1
ATOM 3329 C CA . GLU A 1 436 ? 43.089 -2.147 15.419 1.00 96.06 436 GLU A CA 1
ATOM 3330 C C . GLU A 1 436 ? 41.601 -2.529 15.435 1.00 96.06 436 GLU A C 1
ATOM 3332 O O . GLU A 1 436 ? 40.757 -1.868 14.831 1.00 96.06 436 GLU A O 1
ATOM 3337 N N . VAL A 1 437 ? 41.245 -3.592 16.165 1.00 97.44 437 VAL A N 1
ATOM 3338 C CA . VAL A 1 437 ? 39.838 -3.986 16.347 1.00 97.44 437 VAL A CA 1
ATOM 3339 C C . VAL A 1 437 ? 39.067 -2.867 17.054 1.00 97.44 437 VAL A C 1
ATOM 3341 O O . VAL A 1 437 ? 39.485 -2.372 18.097 1.00 97.44 437 VAL A O 1
ATOM 3344 N N . GLY A 1 438 ? 37.925 -2.482 16.484 1.00 96.31 438 GLY A N 1
ATOM 3345 C CA . GLY A 1 438 ? 37.084 -1.378 16.946 1.00 96.31 438 GLY A CA 1
ATOM 3346 C C . GLY A 1 438 ? 37.474 -0.002 16.409 1.00 96.31 438 GLY A C 1
ATOM 3347 O O . GLY A 1 438 ? 36.731 0.960 16.625 1.00 96.31 438 GLY A O 1
ATOM 3348 N N . GLU A 1 439 ? 38.578 0.108 15.665 1.00 97.44 439 GLU A N 1
ATOM 3349 C CA . GLU A 1 439 ? 38.956 1.350 15.000 1.00 97.44 439 GLU A CA 1
ATOM 3350 C C . GLU A 1 439 ? 37.864 1.803 14.022 1.00 97.44 439 GLU A C 1
ATOM 3352 O O . GLU A 1 439 ? 37.358 1.016 13.216 1.00 97.44 439 GLU A O 1
ATOM 3357 N N . ARG A 1 440 ? 37.504 3.092 14.079 1.00 97.19 440 ARG A N 1
ATOM 3358 C CA . ARG A 1 440 ? 36.550 3.690 13.141 1.00 97.19 440 ARG A CA 1
ATOM 3359 C C . ARG A 1 440 ? 37.220 4.028 11.821 1.00 97.19 440 ARG A C 1
ATOM 3361 O O . ARG A 1 440 ? 38.223 4.737 11.783 1.00 97.19 440 ARG A O 1
ATOM 3368 N N . VAL A 1 441 ? 36.581 3.596 10.745 1.00 97.44 441 VAL A N 1
ATOM 3369 C CA . VAL A 1 441 ? 36.980 3.909 9.377 1.00 97.44 441 VAL A CA 1
ATOM 3370 C C . VAL A 1 441 ? 36.607 5.354 9.060 1.00 97.44 441 VAL A C 1
ATOM 3372 O O . VAL A 1 441 ? 35.500 5.806 9.363 1.00 97.44 441 VAL A O 1
ATOM 3375 N N . LYS A 1 442 ? 37.533 6.077 8.432 1.00 96.56 442 LYS A N 1
ATOM 3376 C CA . LYS A 1 442 ? 37.354 7.460 7.979 1.00 96.56 442 LYS A CA 1
ATOM 3377 C C . LYS A 1 442 ? 37.302 7.510 6.460 1.00 96.56 442 LYS A C 1
ATOM 3379 O O . LYS A 1 442 ? 37.841 6.632 5.796 1.00 96.56 442 LYS A O 1
ATOM 3384 N N . VAL A 1 443 ? 36.703 8.564 5.917 1.00 96.25 443 VAL A N 1
ATOM 3385 C CA . VAL A 1 443 ? 36.826 8.890 4.493 1.00 96.25 443 VAL A CA 1
ATOM 3386 C C . VAL A 1 443 ? 37.824 10.026 4.351 1.00 96.25 443 VAL A C 1
ATOM 3388 O O . VAL A 1 443 ? 37.698 11.060 5.017 1.00 96.25 443 VAL A O 1
ATOM 3391 N N . GLU A 1 444 ? 38.837 9.817 3.517 1.00 93.75 444 GLU A N 1
ATOM 3392 C CA . GLU A 1 444 ? 39.891 10.799 3.282 1.00 93.75 444 GLU A CA 1
ATOM 3393 C C . GLU A 1 444 ? 39.292 12.159 2.878 1.00 93.75 444 GLU A C 1
ATOM 3395 O O . GLU A 1 444 ? 38.356 12.242 2.091 1.00 93.75 444 GLU A O 1
ATOM 3400 N N . GLY A 1 445 ? 39.778 13.246 3.483 1.00 89.06 445 GLY A N 1
ATOM 3401 C CA . GLY A 1 445 ? 39.327 14.604 3.158 1.00 89.06 445 GLY A CA 1
ATOM 3402 C C . GLY A 1 445 ? 37.958 15.031 3.712 1.00 89.06 445 GLY A C 1
ATOM 3403 O O . GLY A 1 445 ? 37.612 16.202 3.565 1.00 89.06 445 GLY A O 1
ATOM 3404 N N . ARG A 1 446 ? 37.200 14.154 4.393 1.00 88.69 446 ARG A N 1
ATOM 3405 C CA . ARG A 1 446 ? 35.833 14.470 4.877 1.00 88.69 446 ARG A CA 1
ATOM 3406 C C . ARG A 1 446 ? 35.711 14.762 6.373 1.00 88.69 446 ARG A C 1
ATOM 3408 O O . ARG A 1 446 ? 34.656 15.194 6.826 1.00 88.69 446 ARG A O 1
ATOM 3415 N N . GLY A 1 447 ? 36.793 14.610 7.133 1.00 88.81 447 GLY A N 1
ATOM 3416 C CA . GLY A 1 447 ? 36.825 14.865 8.576 1.00 88.81 447 GLY A CA 1
ATOM 3417 C C . GLY A 1 447 ? 36.535 13.623 9.423 1.00 88.81 447 GLY A C 1
ATOM 3418 O O . GLY A 1 447 ? 36.530 12.498 8.929 1.00 88.81 447 GLY A O 1
ATOM 3419 N N . GLU A 1 448 ? 36.350 13.827 10.728 1.00 91.44 448 GLU A N 1
ATOM 3420 C CA . GLU A 1 448 ? 36.144 12.730 11.682 1.00 91.44 448 GLU A CA 1
ATOM 3421 C C . GLU A 1 448 ? 34.717 12.159 11.610 1.00 91.44 448 GLU A C 1
ATOM 3423 O O . GLU A 1 448 ? 33.759 12.943 11.561 1.00 91.44 448 GLU A O 1
ATOM 3428 N N . PRO A 1 449 ? 34.549 10.821 11.673 1.00 92.38 449 PRO A N 1
ATOM 3429 C CA . PRO A 1 449 ? 33.239 10.194 11.794 1.00 92.38 449 PRO A CA 1
ATOM 3430 C C . PRO A 1 449 ? 32.478 10.706 13.022 1.00 92.38 449 PRO A C 1
ATOM 3432 O O . PRO A 1 449 ? 32.980 10.703 14.146 1.00 92.38 449 PRO A O 1
ATOM 3435 N N . GLN A 1 450 ? 31.230 11.103 12.802 1.00 93.88 450 GLN A N 1
ATOM 3436 C CA . GLN A 1 450 ? 30.266 11.546 13.807 1.00 93.88 450 GLN A CA 1
ATOM 3437 C C . GLN A 1 450 ? 29.007 10.670 13.714 1.00 93.88 450 GLN A C 1
ATOM 3439 O O . GLN A 1 450 ? 27.939 11.146 13.303 1.00 93.88 450 GLN A O 1
ATOM 3444 N N . PRO A 1 451 ? 29.126 9.370 14.044 1.00 92.94 451 PRO A N 1
ATOM 3445 C CA . PRO A 1 451 ? 28.062 8.419 13.797 1.00 92.94 451 PRO A CA 1
ATOM 3446 C C . PRO A 1 451 ? 26.798 8.747 14.591 1.00 92.94 451 PRO A C 1
ATOM 3448 O O . PRO A 1 451 ? 26.848 9.115 15.767 1.00 92.94 451 PRO A O 1
ATOM 3451 N N . ASP A 1 452 ? 25.640 8.551 13.963 1.00 90.56 452 ASP A N 1
ATOM 3452 C CA . ASP A 1 452 ? 24.390 8.412 14.708 1.00 90.56 452 ASP A CA 1
ATOM 3453 C C . ASP A 1 452 ? 24.506 7.200 15.659 1.00 90.56 452 ASP A C 1
ATOM 3455 O O . ASP A 1 452 ? 25.036 6.163 15.258 1.00 90.56 452 ASP A O 1
ATOM 3459 N N . GLU A 1 453 ? 23.965 7.289 16.884 1.00 87.38 453 GLU A N 1
ATOM 3460 C CA . GLU A 1 453 ? 23.979 6.175 17.858 1.00 87.38 453 GLU A CA 1
ATOM 3461 C C . GLU A 1 453 ? 23.395 4.893 17.238 1.00 87.38 453 GLU A C 1
ATOM 3463 O O . GLU A 1 453 ? 23.979 3.817 17.312 1.00 87.38 453 GLU A O 1
ATOM 3468 N N . VAL A 1 454 ? 22.241 5.032 16.580 1.00 88.88 454 VAL A N 1
ATOM 3469 C CA . VAL A 1 454 ? 21.631 4.026 15.707 1.00 88.88 454 VAL A CA 1
ATOM 3470 C C . VAL A 1 454 ? 20.801 4.768 14.660 1.00 88.88 454 VAL A C 1
ATOM 3472 O O . VAL A 1 454 ? 20.034 5.679 14.993 1.00 88.88 454 VAL A O 1
ATOM 3475 N N . LEU A 1 455 ? 20.861 4.331 13.404 1.00 85.94 455 LEU A N 1
ATOM 3476 C CA . LEU A 1 455 ? 20.053 4.822 12.291 1.00 85.94 455 LEU A CA 1
ATOM 3477 C C . LEU A 1 455 ? 18.590 4.345 12.433 1.00 85.94 455 LEU A C 1
ATOM 3479 O O . LEU A 1 455 ? 18.106 3.442 11.746 1.00 85.94 455 LEU A O 1
ATOM 3483 N N . LYS A 1 456 ? 17.872 4.930 13.401 1.00 75.00 456 LYS A N 1
ATOM 3484 C CA . LYS A 1 456 ? 16.528 4.507 13.843 1.00 75.00 456 LYS A CA 1
ATOM 3485 C C . LYS A 1 456 ? 15.408 5.060 12.958 1.00 75.00 456 LYS A C 1
ATOM 3487 O O . LYS A 1 456 ? 14.442 4.346 12.678 1.00 75.00 456 LYS A O 1
ATOM 3492 N N . SER A 1 457 ? 15.496 6.325 12.541 1.00 73.38 457 SER A N 1
ATOM 3493 C CA . SER A 1 457 ? 14.458 6.974 11.729 1.00 73.38 457 SER A CA 1
ATOM 3494 C C . SER A 1 457 ? 14.589 6.627 10.245 1.00 73.38 457 SER A C 1
ATOM 3496 O O . SER A 1 457 ? 15.663 6.300 9.761 1.00 73.38 457 SER A O 1
ATOM 3498 N N . LYS A 1 458 ? 13.505 6.764 9.472 1.00 67.06 458 LYS A N 1
ATOM 3499 C CA . LYS A 1 458 ? 13.548 6.569 8.008 1.00 67.06 458 LYS A CA 1
ATOM 3500 C C . LYS A 1 458 ? 14.577 7.454 7.309 1.00 67.06 458 LYS A C 1
ATOM 3502 O O . LYS A 1 458 ? 15.120 7.045 6.296 1.00 67.06 458 LYS A O 1
ATOM 3507 N N . THR A 1 459 ? 14.752 8.685 7.788 1.00 70.88 459 THR A N 1
ATOM 3508 C CA . THR A 1 459 ? 15.687 9.647 7.198 1.00 70.88 459 THR A CA 1
ATOM 3509 C C . THR A 1 459 ? 17.121 9.230 7.507 1.00 70.88 459 THR A C 1
ATOM 3511 O O . THR A 1 459 ? 17.951 9.245 6.613 1.00 70.88 459 THR A O 1
ATOM 3514 N N . GLN A 1 460 ? 17.385 8.754 8.727 1.00 73.38 460 GLN A N 1
ATOM 3515 C CA . GLN A 1 460 ? 18.669 8.153 9.098 1.00 73.38 460 GLN A CA 1
ATOM 3516 C C . GLN A 1 460 ? 18.939 6.842 8.346 1.00 73.38 460 GLN A C 1
ATOM 3518 O O . GLN A 1 460 ? 20.042 6.613 7.889 1.00 73.38 460 GLN A O 1
ATOM 3523 N N . GLN A 1 461 ? 17.935 5.992 8.134 1.00 72.38 461 GLN A N 1
ATOM 3524 C CA . GLN A 1 461 ? 18.110 4.749 7.369 1.00 72.38 461 GLN A CA 1
ATOM 3525 C C . GLN A 1 461 ? 18.469 5.001 5.901 1.00 72.38 461 GLN A C 1
ATOM 3527 O O . GLN A 1 461 ? 19.150 4.178 5.301 1.00 72.38 461 GLN A O 1
ATOM 3532 N N . LYS A 1 462 ? 18.055 6.145 5.334 1.00 81.06 462 LYS A N 1
ATOM 3533 C CA . LYS A 1 462 ? 18.491 6.565 3.997 1.00 81.06 462 LYS A CA 1
ATOM 3534 C C . LYS A 1 462 ? 19.971 6.937 3.938 1.00 81.06 462 LYS A C 1
ATOM 3536 O O . LYS A 1 462 ? 20.515 6.886 2.849 1.00 81.06 462 LYS A O 1
ATOM 3541 N N . VAL A 1 463 ? 20.614 7.275 5.060 1.00 88.00 463 VAL A N 1
ATOM 3542 C CA . VAL A 1 463 ? 22.044 7.628 5.102 1.00 88.00 463 VAL A CA 1
ATOM 3543 C C . VAL A 1 463 ? 22.876 6.501 4.502 1.00 88.00 463 VAL A C 1
ATOM 3545 O O . VAL A 1 463 ? 23.642 6.748 3.581 1.00 88.00 463 VAL A O 1
ATOM 3548 N N . TRP A 1 464 ? 22.658 5.259 4.948 1.00 91.75 464 TRP A N 1
ATOM 3549 C CA . TRP A 1 464 ? 23.346 4.105 4.372 1.00 91.75 464 TRP A CA 1
ATOM 3550 C C . TRP A 1 464 ? 23.028 3.931 2.887 1.00 91.75 464 TRP A C 1
ATOM 3552 O O . TRP A 1 464 ? 23.945 3.785 2.095 1.00 91.75 464 TRP A O 1
ATOM 3562 N N . THR A 1 465 ? 21.752 3.994 2.494 1.00 86.38 465 THR A N 1
ATOM 3563 C CA . THR A 1 465 ? 21.361 3.831 1.083 1.00 86.38 465 THR A CA 1
ATOM 3564 C C . THR A 1 465 ? 22.029 4.868 0.180 1.00 86.38 465 THR A C 1
ATOM 3566 O O . THR A 1 465 ? 22.534 4.506 -0.870 1.00 86.38 465 THR A O 1
ATOM 3569 N N . THR A 1 466 ? 22.082 6.131 0.608 1.00 88.00 466 THR A N 1
ATOM 3570 C CA . THR A 1 466 ? 22.755 7.207 -0.127 1.00 88.00 466 THR A CA 1
ATOM 3571 C C . THR A 1 466 ? 24.264 6.997 -0.187 1.00 88.00 466 THR A C 1
ATOM 3573 O O . THR A 1 466 ? 24.858 7.218 -1.232 1.00 88.00 466 THR A O 1
ATOM 3576 N N . VAL A 1 467 ? 24.896 6.555 0.903 1.00 92.19 467 VAL A N 1
ATOM 3577 C CA . VAL A 1 467 ? 26.341 6.294 0.895 1.00 92.19 467 VAL A CA 1
ATOM 3578 C C . VAL A 1 467 ? 26.681 5.097 0.004 1.00 92.19 467 VAL A C 1
ATOM 3580 O O . VAL A 1 467 ? 27.623 5.169 -0.778 1.00 92.19 467 VAL A O 1
ATOM 3583 N N . ALA A 1 468 ? 25.899 4.020 0.086 1.00 91.44 468 ALA A N 1
ATOM 3584 C CA . ALA A 1 468 ? 26.121 2.786 -0.659 1.00 91.44 468 ALA A CA 1
ATOM 3585 C C . ALA A 1 468 ? 26.015 2.967 -2.185 1.00 91.44 468 ALA A C 1
ATOM 3587 O O . ALA A 1 468 ? 26.678 2.242 -2.918 1.00 91.44 468 ALA A O 1
ATOM 3588 N N . GLU A 1 469 ? 25.231 3.938 -2.675 1.00 90.00 469 GLU A N 1
ATOM 3589 C CA . GLU A 1 469 ? 25.133 4.260 -4.112 1.00 90.00 469 GLU A CA 1
ATOM 3590 C C . GLU A 1 469 ? 26.482 4.677 -4.724 1.00 90.00 469 GLU A C 1
ATOM 3592 O O . GLU A 1 469 ? 26.757 4.361 -5.882 1.00 90.00 469 GLU A O 1
ATOM 3597 N N . ASP A 1 470 ? 27.336 5.336 -3.937 1.00 92.44 470 ASP A N 1
ATOM 3598 C CA . ASP A 1 470 ? 28.656 5.814 -4.361 1.00 92.44 470 ASP A CA 1
ATOM 3599 C C . ASP A 1 470 ? 29.819 5.018 -3.735 1.00 92.44 470 ASP A C 1
ATOM 3601 O O . ASP A 1 470 ? 30.987 5.342 -3.985 1.00 92.44 470 ASP A O 1
ATOM 3605 N N . LEU A 1 471 ? 29.525 3.998 -2.916 1.00 95.50 471 LEU A N 1
ATOM 3606 C CA . LEU A 1 471 ? 30.525 3.173 -2.241 1.00 95.50 471 LEU A CA 1
ATOM 3607 C C . LEU A 1 471 ? 30.921 1.983 -3.120 1.00 95.50 471 LEU A C 1
ATOM 3609 O O . LEU A 1 471 ? 30.116 1.101 -3.427 1.00 95.50 471 LEU A O 1
ATOM 3613 N N . LYS A 1 472 ? 32.187 1.946 -3.522 1.00 96.81 472 LYS A N 1
ATOM 3614 C CA . LYS A 1 472 ? 32.720 0.924 -4.429 1.00 96.81 472 LYS A CA 1
ATOM 3615 C C . LYS A 1 472 ? 34.216 0.738 -4.238 1.00 96.81 472 LYS A C 1
ATOM 3617 O O . LYS A 1 472 ? 34.859 1.546 -3.578 1.00 96.81 472 LYS A O 1
ATOM 3622 N N . THR A 1 473 ? 34.789 -0.293 -4.840 1.00 97.19 473 THR A N 1
ATOM 3623 C CA . THR A 1 473 ? 36.240 -0.391 -5.004 1.00 97.19 473 THR A CA 1
ATOM 3624 C C . THR A 1 473 ? 36.713 0.413 -6.214 1.00 97.19 473 THR A C 1
ATOM 3626 O O . THR A 1 473 ? 35.977 0.572 -7.188 1.00 97.19 473 THR A O 1
ATOM 3629 N N . ASP A 1 474 ? 37.935 0.935 -6.167 1.00 95.62 474 ASP A N 1
ATOM 3630 C CA . ASP A 1 474 ? 38.605 1.576 -7.300 1.00 95.62 474 ASP A CA 1
ATOM 3631 C C . ASP A 1 474 ? 39.355 0.555 -8.186 1.00 95.62 474 ASP A C 1
ATOM 3633 O O . ASP A 1 474 ? 39.213 -0.663 -8.030 1.00 95.62 474 ASP A O 1
ATOM 3637 N N . ASP A 1 475 ? 40.142 1.047 -9.147 1.00 92.75 475 ASP A N 1
ATOM 3638 C CA . ASP A 1 475 ? 40.921 0.221 -10.083 1.00 92.75 475 ASP A CA 1
ATOM 3639 C C . ASP A 1 475 ? 42.097 -0.521 -9.409 1.00 92.75 475 ASP A C 1
ATOM 3641 O O . ASP A 1 475 ? 42.671 -1.466 -9.972 1.00 92.75 475 ASP A O 1
ATOM 3645 N N . GLU A 1 476 ? 42.456 -0.127 -8.188 1.00 92.19 476 GLU A N 1
ATOM 3646 C CA . GLU A 1 476 ? 43.461 -0.777 -7.346 1.00 92.19 476 GLU A CA 1
ATOM 3647 C C . GLU A 1 476 ? 42.825 -1.763 -6.354 1.00 92.19 476 GLU A C 1
ATOM 3649 O O . GLU A 1 476 ? 43.535 -2.584 -5.778 1.00 92.19 476 GLU A O 1
ATOM 3654 N N . GLY A 1 477 ? 41.493 -1.758 -6.231 1.00 93.12 477 GLY A N 1
ATOM 3655 C CA . GLY A 1 477 ? 40.736 -2.580 -5.288 1.00 93.12 477 GLY A CA 1
ATOM 3656 C C . GLY A 1 477 ? 40.524 -1.903 -3.932 1.00 93.12 477 GLY A C 1
ATOM 3657 O O . GLY A 1 477 ? 39.989 -2.536 -3.024 1.00 93.12 477 GLY A O 1
ATOM 3658 N N . ALA A 1 478 ? 40.913 -0.636 -3.769 1.00 96.94 478 ALA A N 1
ATOM 3659 C CA . ALA A 1 478 ? 40.683 0.111 -2.538 1.00 96.94 478 ALA A CA 1
ATOM 3660 C C . ALA A 1 478 ? 39.235 0.604 -2.459 1.00 96.94 478 ALA A C 1
ATOM 3662 O O . ALA A 1 478 ? 38.673 1.053 -3.456 1.00 96.94 478 ALA A O 1
ATOM 3663 N N . ALA A 1 479 ? 38.622 0.538 -1.278 1.00 97.56 479 ALA A N 1
ATOM 3664 C CA . AL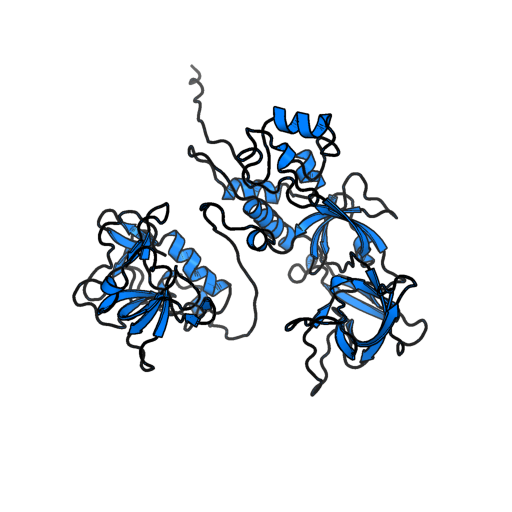A A 1 479 ? 37.284 1.084 -1.079 1.00 97.56 479 ALA A CA 1
ATOM 3665 C C . ALA A 1 479 ? 37.306 2.609 -1.121 1.00 97.56 479 ALA A C 1
ATOM 3667 O O . ALA A 1 479 ? 38.080 3.255 -0.412 1.00 97.56 479 ALA A O 1
ATOM 3668 N N . VAL A 1 480 ? 36.405 3.169 -1.917 1.00 97.00 480 VAL A N 1
ATOM 3669 C CA . VAL A 1 480 ? 36.237 4.602 -2.111 1.00 97.00 480 VAL A CA 1
ATOM 3670 C C . VAL A 1 480 ? 34.767 4.993 -2.004 1.00 97.00 480 VAL A C 1
ATOM 3672 O O . VAL A 1 480 ? 33.876 4.260 -2.436 1.00 97.00 480 VAL A O 1
ATOM 3675 N N . PHE A 1 481 ? 34.518 6.182 -1.466 1.00 96.19 481 PHE A N 1
ATOM 3676 C CA . PHE A 1 481 ? 33.223 6.852 -1.491 1.00 96.19 481 PHE A CA 1
ATOM 3677 C C . PHE A 1 481 ? 33.368 8.150 -2.280 1.00 96.19 481 PHE A C 1
ATOM 3679 O O . PHE A 1 481 ? 34.165 9.011 -1.914 1.00 96.19 481 PHE A O 1
ATOM 3686 N N . GLN A 1 482 ? 32.641 8.277 -3.396 1.00 92.75 482 GLN A N 1
ATOM 3687 C CA . GLN A 1 482 ? 32.749 9.434 -4.305 1.00 92.75 482 GLN A CA 1
ATOM 3688 C C . GLN A 1 482 ? 34.197 9.749 -4.751 1.00 92.75 482 GLN A C 1
ATOM 3690 O O . GLN A 1 482 ? 34.525 10.888 -5.071 1.00 92.75 482 GLN A O 1
ATOM 3695 N N . GLY A 1 483 ? 35.056 8.723 -4.805 1.00 90.88 483 GLY A N 1
ATOM 3696 C CA . GLY A 1 483 ? 36.471 8.831 -5.178 1.00 90.88 483 GLY A CA 1
ATOM 3697 C C . GLY A 1 483 ? 37.446 8.989 -4.005 1.00 90.88 483 GLY A C 1
ATOM 3698 O O . GLY A 1 483 ? 38.638 8.781 -4.210 1.00 90.88 483 GLY A O 1
ATOM 3699 N N . ASP A 1 484 ? 36.963 9.275 -2.794 1.00 96.19 484 ASP A N 1
ATOM 3700 C CA . ASP A 1 484 ? 37.796 9.420 -1.596 1.00 96.19 484 ASP A CA 1
ATOM 3701 C C . ASP A 1 484 ? 37.963 8.073 -0.879 1.00 96.19 484 ASP A C 1
ATOM 3703 O O . ASP A 1 484 ? 36.987 7.346 -0.675 1.00 96.19 484 ASP A O 1
ATOM 3707 N N . ALA A 1 485 ? 39.187 7.726 -0.475 1.00 96.75 485 ALA A N 1
ATOM 3708 C CA . ALA A 1 485 ? 39.482 6.417 0.105 1.00 96.75 485 ALA A CA 1
ATOM 3709 C C . ALA A 1 485 ? 38.902 6.237 1.516 1.00 96.75 485 ALA A C 1
ATOM 3711 O O . ALA A 1 485 ? 38.970 7.137 2.357 1.00 96.75 485 ALA A O 1
ATOM 3712 N N . LEU A 1 486 ? 38.399 5.032 1.795 1.00 98.00 486 LEU A N 1
ATOM 3713 C CA . LEU A 1 486 ? 38.084 4.583 3.147 1.00 98.00 486 LEU A CA 1
ATOM 3714 C C . LEU A 1 486 ? 39.372 4.101 3.816 1.00 98.00 486 LEU A C 1
ATOM 3716 O O . LEU A 1 486 ? 40.026 3.171 3.336 1.00 98.00 486 LEU A O 1
ATOM 3720 N N . ILE A 1 487 ? 39.733 4.738 4.925 1.00 97.31 487 ILE A N 1
ATOM 3721 C CA . ILE A 1 487 ? 41.024 4.565 5.587 1.00 97.31 487 ILE A CA 1
ATOM 3722 C C . ILE A 1 487 ? 40.883 4.274 7.079 1.00 97.31 487 ILE A C 1
ATOM 3724 O O . ILE A 1 487 ? 39.961 4.724 7.759 1.00 97.31 487 ILE A O 1
ATOM 3728 N N . THR A 1 488 ? 41.870 3.548 7.575 1.00 97.44 488 THR A N 1
ATOM 3729 C CA . THR A 1 488 ? 42.234 3.389 8.984 1.00 97.44 488 THR A CA 1
ATOM 3730 C C . THR A 1 488 ? 43.569 4.102 9.219 1.00 97.44 488 THR A C 1
ATOM 3732 O O . THR A 1 488 ? 44.206 4.588 8.280 1.00 97.44 488 THR A O 1
ATOM 3735 N N . SER A 1 489 ? 44.037 4.126 10.458 1.00 94.44 489 SER A N 1
ATOM 3736 C CA . SER A 1 489 ? 45.370 4.582 10.850 1.00 94.44 489 SER A CA 1
ATOM 3737 C C . SER A 1 489 ? 46.497 3.801 10.165 1.00 94.44 489 SER A C 1
ATOM 3739 O O . SER A 1 489 ? 47.567 4.362 9.932 1.00 94.44 489 SER A O 1
ATOM 3741 N N . ALA A 1 490 ? 46.246 2.544 9.788 1.00 94.00 490 ALA A N 1
ATOM 3742 C CA . ALA A 1 490 ? 47.204 1.664 9.125 1.00 94.00 490 ALA A CA 1
ATOM 3743 C C . ALA A 1 490 ? 47.115 1.682 7.583 1.00 94.00 490 ALA A C 1
ATOM 3745 O O . ALA A 1 490 ? 47.973 1.108 6.915 1.00 94.00 490 ALA A O 1
ATOM 3746 N N . GLY A 1 491 ? 46.118 2.355 6.992 1.00 95.12 491 GLY A N 1
ATOM 3747 C CA . GLY A 1 491 ? 45.978 2.485 5.534 1.00 95.12 491 GLY A CA 1
ATOM 3748 C C . GLY A 1 491 ? 44.561 2.257 5.000 1.00 95.12 491 GLY A C 1
ATOM 3749 O O . GLY A 1 491 ? 43.579 2.309 5.742 1.00 95.12 491 GLY A O 1
ATOM 3750 N N . LYS A 1 492 ? 44.457 2.014 3.689 1.00 97.31 492 LYS A N 1
ATOM 3751 C CA . LYS A 1 492 ? 43.184 1.875 2.962 1.00 97.31 492 LYS A CA 1
ATOM 3752 C C . LYS A 1 492 ? 42.535 0.510 3.187 1.00 97.31 492 LYS A C 1
ATOM 3754 O O . LYS A 1 492 ? 43.235 -0.499 3.238 1.00 97.31 492 LYS A O 1
ATOM 3759 N N . LEU A 1 493 ? 41.205 0.484 3.236 1.00 97.38 493 LEU A N 1
ATOM 3760 C CA . LEU A 1 493 ? 40.442 -0.759 3.124 1.00 97.38 493 LEU A CA 1
ATOM 3761 C C . LEU A 1 493 ? 40.480 -1.272 1.681 1.00 97.38 493 LEU A C 1
ATOM 3763 O O . LEU A 1 493 ? 40.396 -0.470 0.747 1.00 97.38 493 LEU A O 1
ATOM 3767 N N . THR A 1 494 ? 40.559 -2.587 1.484 1.00 96.94 494 THR A N 1
ATOM 3768 C CA . THR A 1 494 ? 40.671 -3.185 0.146 1.00 96.94 494 THR A CA 1
ATOM 3769 C C . THR A 1 494 ? 39.810 -4.435 -0.027 1.00 96.94 494 THR A C 1
ATOM 3771 O O . THR A 1 494 ? 39.486 -5.145 0.923 1.00 96.94 494 THR A O 1
ATOM 3774 N N . SER A 1 495 ? 39.435 -4.702 -1.276 1.00 94.88 495 SER A N 1
ATOM 3775 C CA . SER A 1 495 ? 38.992 -6.017 -1.738 1.00 94.88 495 SER A CA 1
ATOM 3776 C C . SER A 1 495 ? 40.150 -6.698 -2.457 1.00 94.88 495 SER A C 1
ATOM 3778 O O . SER A 1 495 ? 40.922 -6.038 -3.156 1.00 94.88 495 SER A O 1
ATOM 3780 N N . LYS A 1 496 ? 40.279 -8.020 -2.316 1.00 89.62 496 LYS A N 1
ATOM 3781 C CA . LYS A 1 496 ? 41.428 -8.768 -2.853 1.00 89.62 496 LYS A CA 1
ATOM 3782 C C . LYS A 1 496 ? 41.514 -8.721 -4.374 1.00 89.62 496 LYS A C 1
ATOM 3784 O O . LYS A 1 496 ? 42.600 -8.531 -4.919 1.00 89.62 496 LYS A O 1
ATOM 3789 N N . THR A 1 497 ? 40.396 -8.937 -5.062 1.00 91.25 497 THR A N 1
ATOM 3790 C CA . THR A 1 497 ? 40.363 -9.049 -6.526 1.00 91.25 497 THR A CA 1
ATOM 3791 C C . THR A 1 497 ? 39.272 -8.210 -7.187 1.00 91.25 497 THR A C 1
ATOM 3793 O O . THR A 1 497 ? 39.406 -7.872 -8.366 1.00 91.25 497 THR A O 1
ATOM 3796 N N . LEU A 1 498 ? 38.224 -7.816 -6.455 1.00 92.12 498 LEU A N 1
ATOM 3797 C CA . LEU A 1 498 ? 37.113 -7.039 -7.008 1.00 92.12 498 LEU A CA 1
ATOM 3798 C C . LEU A 1 498 ? 37.456 -5.547 -7.138 1.00 92.12 498 LEU A C 1
ATOM 3800 O O . LEU A 1 498 ? 37.583 -4.828 -6.149 1.00 92.12 498 LEU A O 1
ATOM 3804 N N . LYS A 1 499 ? 37.556 -5.075 -8.386 1.00 94.38 499 LYS A N 1
ATOM 3805 C CA . LYS A 1 499 ? 37.910 -3.696 -8.769 1.00 94.38 499 LYS A CA 1
ATOM 3806 C C . LYS A 1 499 ? 36.754 -2.998 -9.471 1.00 94.38 499 LYS A C 1
ATOM 3808 O O . LYS A 1 499 ? 36.091 -3.610 -10.312 1.00 94.38 499 LYS A O 1
ATOM 3813 N N . GLY A 1 500 ? 36.522 -1.726 -9.160 1.00 91.62 500 GLY A N 1
ATOM 3814 C CA . GLY A 1 500 ? 35.396 -0.976 -9.725 1.00 91.62 500 GLY A CA 1
ATOM 3815 C C . GLY A 1 500 ? 34.024 -1.497 -9.283 1.00 91.62 500 GLY A C 1
ATOM 3816 O O . GLY A 1 500 ? 33.040 -1.249 -9.981 1.00 91.62 500 GLY A O 1
ATOM 3817 N N . LYS A 1 501 ? 33.951 -2.277 -8.196 1.00 94.56 501 LYS A N 1
ATOM 3818 C CA . LYS A 1 501 ? 32.763 -3.052 -7.810 1.00 94.56 501 LYS A CA 1
ATOM 3819 C C . LYS A 1 501 ? 32.018 -2.441 -6.626 1.00 94.56 501 LYS A C 1
ATOM 3821 O O . LYS A 1 501 ? 32.673 -1.904 -5.737 1.00 94.56 501 LYS A O 1
ATOM 3826 N N . PRO A 1 502 ? 30.673 -2.501 -6.603 1.00 94.00 502 PRO A N 1
ATOM 3827 C CA . PRO A 1 502 ? 29.885 -1.952 -5.505 1.00 94.00 502 PRO A CA 1
ATOM 3828 C C . PRO A 1 502 ? 30.220 -2.642 -4.180 1.00 94.00 502 PRO A C 1
ATOM 3830 O O . PRO A 1 502 ? 30.509 -3.841 -4.148 1.00 94.00 502 PRO A O 1
ATOM 3833 N N . ILE A 1 503 ? 30.157 -1.871 -3.094 1.00 93.75 503 ILE A N 1
ATOM 3834 C CA . ILE A 1 503 ? 30.323 -2.364 -1.726 1.00 93.75 503 ILE A CA 1
ATOM 3835 C C . ILE A 1 503 ? 28.972 -2.293 -1.017 1.00 93.75 503 ILE A C 1
ATOM 3837 O O . ILE A 1 503 ? 28.317 -1.249 -1.029 1.00 93.75 503 ILE A O 1
ATOM 3841 N N . SER A 1 504 ? 28.565 -3.390 -0.379 1.00 86.12 504 SER A N 1
ATOM 3842 C CA . SER A 1 504 ? 27.294 -3.486 0.350 1.00 86.12 504 SER A CA 1
ATOM 3843 C C . SER A 1 504 ? 27.382 -4.290 1.629 1.00 86.12 504 SER A C 1
ATOM 3845 O O . SER A 1 504 ? 28.262 -5.180 1.703 1.00 86.12 504 SER A O 1
#

Organism: NCBI:txid464990

Secondary structure (DSSP, 8-state):
-PPPP-----PPEEETT----HHHHHHHHHTTSSS-TT-TTS-SHHHHHHHT--HHHHHHHHHHH---SS-EEE-HHHHHHHHHHHHHTTPPEE-EESSEEEEEETTSPTT-EEEEEEESSTT-GGG-EEEEEEESEEEEEGGGB-SSPPTT--SB-TT-EEEETTS-EEEEEEEEE-TTS-EEEEEEEE-GGGGGG---TT------EE--EETTTPEEEEEEEE--SBSSSSTTTTTTT-GGGGB-TTSEEEEEEEE-GGGGG--TT-EEEETTTEEEEE-TTT-BTTBEEEEEEEESS--GGGTS---S---------------PPPGGGSSS-GGGG--EEEEEEEEEEE-TT-TT-EEEEEE-S-TT-PEEEEESGGGTS-GGGTTT-EEEEE-SSPPEEETTEEE--EE-EEE-TTSS-EEE-BPPTTPPTTPBPEETTS-S----S---SHHHHHHHHHHHHHEEE-TTSBEEETTEEEEETTEE-B-SS--S-BB-

Sequence (504 aa):
TKAPPRQTEFSRLNLQYTVLSKRKLIQLVEEKHVEGWSDPRMPTLSGVRRRGYTPEALRLFCERVGISKADSNIDMSVLEDCAREVLEQSAPRALAVLDPIKLTITNWPEGKVEEFETDAHPKRPELGTRKIPFSGSVLIDAEDFNEDPPKGYFRLSPGGQVRLRLAYVVTCNEVVRDADGKVKELLCTYDPETRAGATPEGAQKVKGIIQWVSEGHGVPCEVRLYDRLFKAAQPGADHDGDFLKDINPDSVRVCKGFAEPSVAAVAPGGHVQFERVGYFCADSVDSKEGALVFNRVVPLRDTWAAKTPPSPKAQKGQQQAKQGGGGGAGPAQADLDPVLRLDIRVGKILSAEKHPDADSLYVEKIDLGDETGPRTIVSGLANYIPLEDLEGRACTVLCNLKPAKMRGILSEGMVLCAADDDAGVVELLEPPEGAEVGERVKVEGRGEPQPDEVLKSKTQQKVWTTVAEDLKTDDEGAAVFQGDALITSAGKLTSKTLKGKPIS

pLDDT: mean 90.33, std 15.43, range [21.89, 98.81]

Radius of gyration: 27.6 Å; chains: 1; bounding box: 80×47×79 Å

InterPro domains:
  IPR002547 tRNA-binding domain [PF01588] (344-440)
  IPR002547 tRNA-binding domain [PS50886] (338-442)
  IPR011035 Large ribosomal subunit protein bL25/Gln-tRNA synthetase, anti-codon-binding domain superfamily [SSF50715] (91-302)
  IPR012340 Nucleic acid-binding, OB-fold [G3DSA:2.40.50.140] (338-504)
  IPR012340 Nucleic acid-binding, OB-fold [SSF50249] (336-501)
  IPR014729 Rossmann-like alpha/beta/alpha sandwich fold [G3DSA:3.40.50.620] (1-94)
  IPR020056 Large ribosomal subunit protein bL25/Gln-tRNA synthetase, N-terminal [G3DSA:2.40.240.10] (95-216)
  IPR020056 Large ribosomal subunit protein bL25/Gln-tRNA synthetase, N-terminal [G3DSA:2.40.240.10] (217-302)
  IPR020058 Glutamyl/glutaminyl-tRNA synthetase, class Ib, catalytic domain [PF00749] (3-88)
  IPR020059 Glutamyl/glutaminyl-tRNA synthetase, class Ib, anti-codon binding domain [PF03950] (91-191)
  IPR049437 tRNA synthetases class I (E and Q), anti-codon binding domain [PF20974] (209-283)
  IPR050132 Glutamine/Glutamate--tRNA Ligase [PTHR43097] (5-303)